Protein AF-0000000080328340 (afdb_homodimer)

Secondary structure (DSSP, 8-state):
--EEESSS-HHHHHHHHH-S-EEEEE--SSTTPPPEEEEE-STT-EEE-SSSEEEEEE---S--HHHHHHHHT-EEEEEEE-SSSS--EEEEEEEEEEEETTSTTHHHHHTT-TT---GGGT--EEEEEEEEEEEEE--TTSPEEEEEE--SHHHHHHTT--HHHHHHHHHTSTTTSB-TTS-B-S-SSPPP---/-PEEESSS-HHHHHHHHH-S-EEEEE--SSTTPPPEEEEE-STT-EEE-SSSEEEEEE---S--HHHHHHHHT-EEEEEEE-SSSS--EEEEEEEEEEEETTSTTHHHHHTT-TT---GGGT--EEEEEEEEEEEEE--TTSPEEEEEE--SHHHHHHTT--HHHHHHHHHTSTTTSB-TTS-B-S-SSPPP---

Structure (mmCIF, N/CA/C/O backbone):
data_AF-0000000080328340-model_v1
#
loop_
_entity.id
_entity.type
_entity.pdbx_description
1 polymer "Pyridoxamine 5'-phosphate oxidase"
#
loop_
_atom_site.group_PDB
_atom_site.id
_atom_site.type_symbol
_atom_site.label_atom_id
_atom_site.label_alt_id
_atom_site.label_comp_id
_atom_site.label_asym_id
_atom_site.label_entity_id
_atom_site.label_seq_id
_atom_site.pdbx_PDB_ins_code
_atom_site.Cartn_x
_atom_site.Cartn_y
_atom_site.Cartn_z
_atom_site.occupancy
_atom_site.B_iso_or_equiv
_atom_site.auth_seq_id
_atom_site.auth_comp_id
_atom_site.auth_asym_id
_atom_site.auth_atom_id
_atom_site.pdbx_PDB_model_num
ATOM 1 N N . MET A 1 1 ? 15.82 10.711 8.797 1 57.91 1 MET A N 1
ATOM 2 C CA . MET A 1 1 ? 15.711 11.203 7.43 1 57.91 1 MET A CA 1
ATOM 3 C C . MET A 1 1 ? 15.875 10.07 6.426 1 57.91 1 MET A C 1
ATOM 5 O O . MET A 1 1 ? 16.391 9.008 6.762 1 57.91 1 MET A O 1
ATOM 9 N N . GLY A 1 2 ? 14.953 9.914 5.43 1 75.81 2 GLY A N 1
ATOM 10 C CA . GLY A 1 2 ? 15 8.906 4.383 1 75.81 2 GLY A CA 1
ATOM 11 C C . GLY A 1 2 ? 16.375 8.766 3.746 1 75.81 2 GLY A C 1
ATOM 12 O O . GLY A 1 2 ? 17.141 9.734 3.691 1 75.81 2 GLY A O 1
ATOM 13 N N . LYS A 1 3 ? 16.938 7.625 3.719 1 89.38 3 LYS A N 1
ATOM 14 C CA . LYS A 1 3 ? 18.188 7.262 3.049 1 89.38 3 LYS A CA 1
ATOM 15 C C . LYS A 1 3 ? 17.922 6.523 1.742 1 89.38 3 LYS A C 1
ATOM 17 O O . LYS A 1 3 ? 16.906 5.82 1.621 1 89.38 3 LYS A O 1
ATOM 22 N N . THR A 1 4 ? 18.859 6.867 0.779 1 95.06 4 THR A N 1
ATOM 23 C CA . THR A 1 4 ? 18.875 6.109 -0.467 1 95.06 4 THR A CA 1
ATOM 24 C C . THR A 1 4 ? 19.984 5.066 -0.452 1 95.06 4 THR A C 1
ATOM 26 O O . THR A 1 4 ? 21.094 5.34 0.011 1 95.06 4 THR A O 1
ATOM 29 N N . TYR A 1 5 ? 19.688 3.914 -1.015 1 96.69 5 TYR A N 1
ATOM 30 C CA . TYR A 1 5 ? 20.641 2.809 -1.014 1 96.69 5 TYR A CA 1
ATOM 31 C C . TYR A 1 5 ? 21.016 2.41 -2.436 1 96.69 5 TYR A C 1
ATOM 33 O O . TYR A 1 5 ? 20.172 2.4 -3.328 1 96.69 5 TYR A O 1
ATOM 41 N N . GLU A 1 6 ? 22.219 1.951 -2.586 1 95.06 6 GLU A N 1
ATOM 42 C CA . GLU A 1 6 ? 22.703 1.522 -3.898 1 95.06 6 GLU A CA 1
ATOM 43 C C . GLU A 1 6 ? 22.328 0.068 -4.172 1 95.06 6 GLU A C 1
ATOM 45 O O . GLU A 1 6 ? 22.219 -0.344 -5.328 1 95.06 6 GLU A O 1
ATOM 50 N N . ARG A 1 7 ? 22.281 -0.636 -3.098 1 97.25 7 ARG A N 1
ATOM 51 C CA . ARG A 1 7 ? 22.031 -2.072 -3.182 1 97.25 7 ARG A CA 1
ATOM 52 C C . ARG A 1 7 ? 21.172 -2.551 -2.023 1 97.25 7 ARG A C 1
ATOM 54 O O . ARG A 1 7 ? 21.109 -1.907 -0.973 1 97.25 7 ARG A O 1
ATOM 61 N N . ILE A 1 8 ? 20.516 -3.646 -2.348 1 98.12 8 ILE A N 1
ATOM 62 C CA . ILE A 1 8 ? 19.75 -4.328 -1.312 1 98.12 8 ILE A CA 1
ATOM 63 C C . ILE A 1 8 ? 20.641 -5.348 -0.599 1 98.12 8 ILE A C 1
ATOM 65 O O . ILE A 1 8 ? 20.625 -6.535 -0.93 1 98.12 8 ILE A O 1
ATOM 69 N N . THR A 1 9 ? 21.375 -4.934 0.394 1 97.12 9 THR A N 1
ATOM 70 C CA . THR A 1 9 ? 22.328 -5.77 1.119 1 97.12 9 THR A CA 1
ATOM 71 C C . THR A 1 9 ? 22.312 -5.441 2.609 1 97.12 9 THR A C 1
ATOM 73 O O . THR A 1 9 ? 21.609 -4.523 3.039 1 97.12 9 THR A O 1
ATOM 76 N N . GLY A 1 10 ? 22.953 -6.328 3.383 1 96.81 10 GLY A N 1
ATOM 77 C CA . GLY A 1 10 ? 23.156 -6.051 4.797 1 96.81 10 GLY A CA 1
ATOM 78 C C . GLY A 1 10 ? 21.859 -5.918 5.574 1 96.81 10 GLY A C 1
ATOM 79 O O . GLY A 1 10 ? 20.984 -6.77 5.465 1 96.81 10 GLY A O 1
ATOM 80 N N . ARG A 1 11 ? 21.812 -4.906 6.371 1 95.81 11 ARG A N 1
ATOM 81 C CA . ARG A 1 11 ? 20.688 -4.684 7.273 1 95.81 11 ARG A CA 1
ATOM 82 C C . ARG A 1 11 ? 19.406 -4.426 6.488 1 95.81 11 ARG A C 1
ATOM 84 O O . ARG A 1 11 ? 18.312 -4.809 6.93 1 95.81 11 ARG A O 1
ATOM 91 N N . LEU A 1 12 ? 19.594 -3.75 5.359 1 97.5 12 LEU A N 1
ATOM 92 C CA . LEU A 1 12 ? 18.438 -3.48 4.512 1 97.5 12 LEU A CA 1
ATOM 93 C C . LEU A 1 12 ? 17.797 -4.781 4.035 1 97.5 12 LEU A C 1
ATOM 95 O O . LEU A 1 12 ? 16.578 -4.949 4.129 1 97.5 12 LEU A O 1
ATOM 99 N N . ARG A 1 13 ? 18.578 -5.652 3.531 1 97.81 13 ARG A N 1
ATOM 100 C CA . ARG A 1 13 ? 18.094 -6.953 3.08 1 97.81 13 ARG A CA 1
ATOM 101 C C . ARG A 1 13 ? 17.453 -7.73 4.23 1 97.81 13 ARG A C 1
ATOM 103 O O . ARG A 1 13 ? 16.375 -8.297 4.074 1 97.81 13 ARG A O 1
ATOM 110 N N . THR A 1 14 ? 18.125 -7.766 5.367 1 97.25 14 THR A N 1
ATOM 111 C CA . THR A 1 14 ? 17.609 -8.461 6.543 1 97.25 14 THR A CA 1
ATOM 112 C C . THR A 1 14 ? 16.234 -7.918 6.938 1 97.25 14 THR A C 1
ATOM 114 O O . THR A 1 14 ? 15.32 -8.688 7.23 1 97.25 14 THR A O 1
ATOM 117 N N . PHE A 1 15 ? 16.109 -6.633 6.934 1 97.5 15 PHE A N 1
ATOM 118 C CA . PHE A 1 15 ? 14.844 -5.996 7.293 1 97.5 15 PHE A CA 1
ATOM 119 C C . PHE A 1 15 ? 13.727 -6.445 6.359 1 97.5 15 PHE A C 1
ATOM 121 O O . PHE A 1 15 ? 12.656 -6.867 6.816 1 97.5 15 PHE A O 1
ATOM 128 N N . ILE A 1 16 ? 13.906 -6.336 5.027 1 97.62 16 ILE A N 1
ATOM 129 C CA . ILE A 1 16 ? 12.875 -6.648 4.043 1 97.62 16 ILE A CA 1
ATOM 130 C C . ILE A 1 16 ? 12.484 -8.125 4.152 1 97.62 16 ILE A C 1
ATOM 132 O O . ILE A 1 16 ? 11.297 -8.461 4.129 1 97.62 16 ILE A O 1
ATOM 136 N N . GLU A 1 17 ? 13.445 -9 4.379 1 96.38 17 GLU A N 1
ATOM 137 C CA . GLU A 1 17 ? 13.203 -10.438 4.406 1 96.38 17 GLU A CA 1
ATOM 138 C C . GLU A 1 17 ? 12.469 -10.852 5.68 1 96.38 17 GLU A C 1
ATOM 140 O O . GLU A 1 17 ? 11.797 -11.883 5.711 1 96.38 17 GLU A O 1
ATOM 145 N N . GLU A 1 18 ? 12.516 -10.062 6.668 1 95.44 18 GLU A N 1
ATOM 146 C CA . GLU A 1 18 ? 11.93 -10.398 7.961 1 95.44 18 GLU A CA 1
ATOM 147 C C . GLU A 1 18 ? 10.461 -9.984 8.023 1 95.44 18 GLU A C 1
ATOM 149 O O . GLU A 1 18 ? 9.734 -10.406 8.93 1 95.44 18 GLU A O 1
ATOM 154 N N . GLN A 1 19 ? 10.047 -9.141 7.148 1 96.75 19 GLN A N 1
ATOM 155 C CA . GLN A 1 19 ? 8.672 -8.672 7.211 1 96.75 19 GLN A CA 1
ATOM 156 C C . GLN A 1 19 ? 7.695 -9.75 6.738 1 96.75 19 GLN A C 1
ATOM 158 O O . GLN A 1 19 ? 7.949 -10.422 5.742 1 96.75 19 GLN A O 1
ATOM 163 N N . PRO A 1 20 ? 6.586 -9.945 7.453 1 94.31 20 PRO A N 1
ATOM 164 C CA . PRO A 1 20 ? 5.648 -11.008 7.094 1 94.31 20 PRO A CA 1
ATOM 165 C C . PRO A 1 20 ? 4.809 -10.664 5.863 1 94.31 20 PRO A C 1
ATOM 167 O O . PRO A 1 20 ? 4.148 -11.539 5.301 1 94.31 20 PRO A O 1
ATOM 170 N N . LEU A 1 21 ? 4.723 -9.43 5.551 1 97 21 LEU A N 1
ATOM 171 C CA . LEU A 1 21 ? 3.988 -8.992 4.371 1 97 21 LEU A CA 1
ATOM 172 C C . LEU A 1 21 ? 4.598 -7.719 3.793 1 97 21 LEU A C 1
ATOM 174 O O . LEU A 1 21 ? 5.383 -7.039 4.465 1 97 21 LEU A O 1
ATOM 178 N N . PHE A 1 22 ? 4.32 -7.418 2.604 1 98.69 22 PHE A N 1
ATOM 179 C CA . PHE A 1 22 ? 4.68 -6.176 1.931 1 98.69 22 PHE A CA 1
ATOM 180 C C . PHE A 1 22 ? 3.561 -5.715 1.007 1 98.69 22 PHE A C 1
ATOM 182 O O . PHE A 1 22 ? 2.498 -6.34 0.952 1 98.69 22 PHE A O 1
ATOM 189 N N . PHE A 1 23 ? 3.721 -4.562 0.402 1 98.88 23 PHE A N 1
ATOM 190 C CA . PHE A 1 23 ? 2.682 -3.945 -0.411 1 98.88 23 PHE A CA 1
ATOM 191 C C . PHE A 1 23 ? 3.223 -3.559 -1.782 1 98.88 23 PHE A C 1
ATOM 193 O O . PHE A 1 23 ? 4.402 -3.223 -1.918 1 98.88 23 PHE A O 1
ATOM 200 N N . THR A 1 24 ? 2.367 -3.619 -2.76 1 98.88 24 THR A N 1
ATOM 201 C CA . THR A 1 24 ? 2.734 -3.332 -4.145 1 98.88 24 THR A CA 1
ATOM 202 C C . THR A 1 24 ? 1.804 -2.279 -4.742 1 98.88 24 THR A C 1
ATOM 204 O O . THR A 1 24 ? 0.586 -2.346 -4.559 1 98.88 24 THR A O 1
ATOM 207 N N . ALA A 1 25 ? 2.365 -1.328 -5.441 1 98.94 25 ALA A N 1
ATOM 208 C CA . ALA A 1 25 ? 1.568 -0.365 -6.195 1 98.94 25 ALA A CA 1
ATOM 209 C C . ALA A 1 25 ? 2.027 -0.291 -7.648 1 98.94 25 ALA A C 1
ATOM 211 O O . ALA A 1 25 ? 3.229 -0.325 -7.93 1 98.94 25 ALA A O 1
ATOM 212 N N . THR A 1 26 ? 1.122 -0.243 -8.562 1 98.94 26 THR A N 1
ATOM 213 C CA . THR A 1 26 ? 1.329 -0.073 -9.992 1 98.94 26 THR A CA 1
ATOM 214 C C . THR A 1 26 ? 0.306 0.898 -10.578 1 98.94 26 THR A C 1
ATOM 216 O O . THR A 1 26 ? -0.667 1.258 -9.906 1 98.94 26 THR A O 1
ATOM 219 N N . ALA A 1 27 ? 0.564 1.361 -11.773 1 98.94 27 ALA A N 1
ATOM 220 C CA . ALA A 1 27 ? -0.357 2.301 -12.406 1 98.94 27 ALA A CA 1
ATOM 221 C C . ALA A 1 27 ? -0.295 2.193 -13.93 1 98.94 27 ALA A C 1
ATOM 223 O O . ALA A 1 27 ? 0.786 2.033 -14.5 1 98.94 27 ALA A O 1
ATOM 224 N N . PRO A 1 28 ? -1.449 2.26 -14.57 1 98.81 28 PRO A N 1
ATOM 225 C CA . PRO A 1 28 ? -1.427 2.359 -16.031 1 98.81 28 PRO A CA 1
ATOM 226 C C . PRO A 1 28 ? -0.969 3.732 -16.516 1 98.81 28 PRO A C 1
ATOM 228 O O . PRO A 1 28 ? -0.895 4.68 -15.734 1 98.81 28 PRO A O 1
ATOM 231 N N . LEU A 1 29 ? -0.678 3.844 -17.797 1 98.38 29 LEU A N 1
ATOM 232 C CA . LEU A 1 29 ? -0.203 5.086 -18.406 1 98.38 29 LEU A CA 1
ATOM 233 C C . LEU A 1 29 ? -1.343 6.086 -18.547 1 98.38 29 LEU A C 1
ATOM 235 O O . LEU A 1 29 ? -1.121 7.297 -18.5 1 98.38 29 LEU A O 1
ATOM 239 N N . SER A 1 30 ? -2.551 5.598 -18.734 1 97.94 30 SER A N 1
ATOM 240 C CA . SER A 1 30 ? -3.691 6.473 -18.984 1 97.94 30 SER A CA 1
ATOM 241 C C . SER A 1 30 ? -3.92 7.43 -17.812 1 97.94 30 SER A C 1
ATOM 243 O O . SER A 1 30 ? -3.916 7.016 -16.656 1 97.94 30 SER A O 1
ATOM 245 N N . GLY A 1 31 ? -4.137 8.688 -18.094 1 97.25 31 GLY A N 1
ATOM 246 C CA . GLY A 1 31 ? -4.379 9.703 -17.078 1 97.25 31 GLY A CA 1
ATOM 247 C C . GLY A 1 31 ? -5.676 9.492 -16.328 1 97.25 31 GLY A C 1
ATOM 248 O O . GLY A 1 31 ? -5.891 10.094 -15.273 1 97.25 31 GLY A O 1
ATOM 249 N N . ASP A 1 32 ? -6.508 8.625 -16.828 1 97.12 32 ASP A N 1
ATOM 250 C CA . ASP A 1 32 ? -7.758 8.297 -16.141 1 97.12 32 ASP A CA 1
ATOM 251 C C . ASP A 1 32 ? -7.707 6.883 -15.57 1 97.12 32 ASP A C 1
ATOM 253 O O . ASP A 1 32 ? -8.719 6.367 -15.086 1 97.12 32 ASP A O 1
ATOM 257 N N . GLY A 1 33 ? -6.57 6.273 -15.719 1 98.25 33 GLY A N 1
ATOM 258 C CA . GLY A 1 33 ? -6.426 4.895 -15.289 1 98.25 33 GLY A CA 1
ATOM 259 C C . GLY A 1 33 ? -6.438 4.734 -13.773 1 98.25 33 GLY A C 1
ATOM 260 O O . GLY A 1 33 ? -6.094 5.668 -13.047 1 98.25 33 GLY A O 1
ATOM 261 N N . THR A 1 34 ? -6.699 3.604 -13.297 1 98.62 34 THR A N 1
ATOM 262 C CA . THR A 1 34 ? -6.84 3.287 -11.875 1 98.62 34 THR A CA 1
ATOM 263 C C . THR A 1 34 ? -5.508 2.832 -11.289 1 98.62 34 THR A C 1
ATOM 265 O O . THR A 1 34 ? -4.945 1.822 -11.719 1 98.62 34 THR A O 1
ATOM 268 N N . VAL A 1 35 ? -5.027 3.582 -10.305 1 98.88 35 VAL A N 1
ATOM 269 C CA . VAL A 1 35 ? -3.811 3.174 -9.609 1 98.88 35 VAL A CA 1
ATOM 270 C C . VAL A 1 35 ? -4.082 1.919 -8.781 1 98.88 35 VAL A C 1
ATOM 272 O O . VAL A 1 35 ? -5.121 1.814 -8.125 1 98.88 35 VAL A O 1
ATOM 275 N N . ASN A 1 36 ? -3.189 0.97 -8.844 1 98.81 36 ASN A N 1
ATOM 276 C CA . ASN A 1 36 ? -3.361 -0.292 -8.133 1 98.81 36 ASN A CA 1
ATOM 277 C C . ASN A 1 36 ? -2.555 -0.319 -6.836 1 98.81 36 ASN A C 1
ATOM 279 O O . ASN A 1 36 ? -1.434 0.19 -6.789 1 98.81 36 ASN A O 1
ATOM 283 N N . LEU A 1 37 ? -3.07 -0.941 -5.805 1 98.81 37 LEU A N 1
ATOM 284 C CA . LEU A 1 37 ? -2.455 -1.149 -4.496 1 98.81 37 LEU A CA 1
ATOM 285 C C . LEU A 1 37 ? -2.889 -2.482 -3.898 1 98.81 37 LEU A C 1
ATOM 287 O O . LEU A 1 37 ? -4.086 -2.777 -3.83 1 98.81 37 LEU A O 1
ATOM 291 N N . SER A 1 38 ? -1.922 -3.283 -3.477 1 98.25 38 SER A N 1
ATOM 292 C CA . SER A 1 38 ? -2.291 -4.598 -2.959 1 98.25 38 SER A CA 1
ATOM 293 C C . SER A 1 38 ? -1.305 -5.07 -1.899 1 98.25 38 SER A C 1
ATOM 295 O O . SER A 1 38 ? -0.102 -4.824 -2.006 1 98.25 38 SER A O 1
ATOM 297 N N . PRO A 1 39 ? -1.778 -5.762 -0.875 1 98.19 39 PRO A N 1
ATOM 298 C CA . PRO A 1 39 ? -0.895 -6.438 0.076 1 98.19 39 PRO A CA 1
ATOM 299 C C . PRO A 1 39 ? -0.458 -7.82 -0.405 1 98.19 39 PRO A C 1
ATOM 301 O O . PRO A 1 39 ? -1.221 -8.508 -1.086 1 98.19 39 PRO A O 1
ATOM 304 N N . LYS A 1 40 ? 0.746 -8.148 -0.149 1 97.62 40 LYS A N 1
ATOM 305 C CA . LYS A 1 40 ? 1.303 -9.461 -0.45 1 97.62 40 LYS A CA 1
ATOM 306 C C . LYS A 1 40 ? 1.745 -10.172 0.823 1 97.62 40 LYS A C 1
ATOM 308 O O . LYS A 1 40 ? 2.678 -9.734 1.497 1 97.62 40 LYS A O 1
ATOM 313 N N . GLY A 1 41 ? 1.069 -11.234 1.071 1 95.75 41 GLY A N 1
ATOM 314 C CA . GLY A 1 41 ? 1.397 -12.023 2.252 1 95.75 41 GLY A CA 1
ATOM 315 C C . GLY A 1 41 ? 1.83 -13.438 1.925 1 95.75 41 GLY A C 1
ATOM 316 O O . GLY A 1 41 ? 2.34 -13.703 0.833 1 95.75 41 GLY A O 1
ATOM 317 N N . LEU A 1 42 ? 1.744 -14.375 2.963 1 95.69 42 LEU A N 1
ATOM 318 C CA . LEU A 1 42 ? 2.232 -15.75 2.93 1 95.69 42 LEU A CA 1
ATOM 319 C C . LEU A 1 42 ? 3.752 -15.789 3.057 1 95.69 42 LEU A C 1
ATOM 321 O O . LEU A 1 42 ? 4.469 -15.523 2.088 1 95.69 42 LEU A O 1
ATOM 325 N N . LYS A 1 43 ? 4.176 -16.172 4.25 1 92.81 43 LYS A N 1
ATOM 326 C CA . LYS A 1 43 ? 5.605 -16.219 4.555 1 92.81 43 LYS A CA 1
ATOM 327 C C . LYS A 1 43 ? 6.359 -17.078 3.543 1 92.81 43 LYS A C 1
ATOM 329 O O . LYS A 1 43 ? 5.906 -18.172 3.193 1 92.81 43 LYS A O 1
ATOM 334 N N . GLY A 1 44 ? 7.488 -16.547 3.014 1 95.75 44 GLY A N 1
ATOM 335 C CA . GLY A 1 44 ? 8.297 -17.281 2.066 1 95.75 44 GLY A CA 1
ATOM 336 C C . GLY A 1 44 ? 7.988 -16.953 0.62 1 95.75 44 GLY A C 1
ATOM 337 O O . GLY A 1 44 ? 8.633 -17.469 -0.295 1 95.75 44 GLY A O 1
ATOM 338 N N . SER A 1 45 ? 7.059 -16.078 0.368 1 97.38 45 SER A N 1
ATOM 339 C CA . SER A 1 45 ? 6.617 -15.797 -0.994 1 97.38 45 SER A CA 1
ATOM 340 C C . SER A 1 45 ? 7.418 -14.656 -1.607 1 97.38 45 SER A C 1
ATOM 342 O O . SER A 1 45 ? 7.078 -14.156 -2.68 1 97.38 45 SER A O 1
ATOM 344 N N . PHE A 1 46 ? 8.406 -14.164 -0.931 1 98.38 46 PHE A N 1
ATOM 345 C CA . PHE A 1 46 ? 9.281 -13.078 -1.368 1 98.38 46 PHE A CA 1
ATOM 346 C C . PHE A 1 46 ? 10.742 -13.516 -1.341 1 98.38 46 PHE A C 1
ATOM 348 O O . PHE A 1 46 ? 11.156 -14.258 -0.447 1 98.38 46 PHE A O 1
ATOM 355 N N . ALA A 1 47 ? 11.562 -13.031 -2.348 1 98.31 47 ALA A N 1
ATOM 356 C CA . ALA A 1 47 ? 12.984 -13.375 -2.395 1 98.31 47 ALA A CA 1
ATOM 357 C C . ALA A 1 47 ? 13.812 -12.203 -2.924 1 98.31 47 ALA A C 1
ATOM 359 O O . ALA A 1 47 ? 13.398 -11.516 -3.859 1 98.31 47 ALA A O 1
ATOM 360 N N . VAL A 1 48 ? 14.93 -11.969 -2.33 1 98.56 48 VAL A N 1
ATOM 361 C CA . VAL A 1 48 ? 15.961 -11.133 -2.924 1 98.56 48 VAL A CA 1
ATOM 362 C C . VAL A 1 48 ? 16.859 -11.977 -3.832 1 98.56 48 VAL A C 1
ATOM 364 O O . VAL A 1 48 ? 17.547 -12.875 -3.365 1 98.56 48 VAL A O 1
ATOM 367 N N . LEU A 1 49 ? 16.812 -11.711 -5.176 1 98.62 49 LEU A N 1
ATOM 368 C CA . LEU A 1 49 ? 17.5 -12.547 -6.148 1 98.62 49 LEU A CA 1
ATOM 369 C C . LEU A 1 49 ? 18.969 -12.141 -6.258 1 98.62 49 LEU A C 1
ATOM 371 O O . LEU A 1 49 ? 19.844 -12.992 -6.449 1 98.62 49 LEU A O 1
ATOM 375 N N . ASP A 1 50 ? 19.234 -10.867 -6.211 1 98.31 50 ASP A N 1
ATOM 376 C CA . ASP A 1 50 ? 20.578 -10.281 -6.195 1 98.31 50 ASP A CA 1
ATOM 377 C C . ASP A 1 50 ? 20.547 -8.859 -5.652 1 98.31 50 ASP A C 1
ATOM 379 O O . ASP A 1 50 ? 19.547 -8.438 -5.051 1 98.31 50 ASP A O 1
ATOM 383 N N . ASP A 1 51 ? 21.578 -8.062 -5.855 1 98.12 51 ASP A N 1
ATOM 384 C CA . ASP A 1 51 ? 21.734 -6.777 -5.176 1 98.12 51 ASP A CA 1
ATOM 385 C C . ASP A 1 51 ? 20.672 -5.781 -5.613 1 98.12 51 ASP A C 1
ATOM 387 O O . ASP A 1 51 ? 20.438 -4.781 -4.934 1 98.12 51 ASP A O 1
ATOM 391 N N . LEU A 1 52 ? 20.031 -6.012 -6.777 1 98.44 52 LEU A N 1
ATOM 392 C CA . LEU A 1 52 ? 19.094 -5.008 -7.266 1 98.44 52 LEU A CA 1
ATOM 393 C C . LEU A 1 52 ? 17.812 -5.668 -7.797 1 98.44 52 LEU A C 1
ATOM 395 O O . LEU A 1 52 ? 16.969 -5 -8.398 1 98.44 52 LEU A O 1
ATOM 399 N N . THR A 1 53 ? 17.734 -6.953 -7.652 1 98.88 53 THR A N 1
ATOM 400 C CA . THR A 1 53 ? 16.578 -7.66 -8.188 1 98.88 53 THR A CA 1
ATOM 401 C C . THR A 1 53 ? 15.859 -8.438 -7.09 1 98.88 53 THR A C 1
ATOM 403 O O . THR A 1 53 ? 16.5 -9.148 -6.312 1 98.88 53 THR A O 1
ATOM 406 N N . VAL A 1 54 ? 14.625 -8.266 -7 1 98.88 54 VAL A N 1
ATOM 407 C CA . VAL A 1 54 ? 13.789 -9.023 -6.078 1 98.88 54 VAL A CA 1
ATOM 408 C C . VAL A 1 54 ? 12.664 -9.711 -6.844 1 98.88 54 VAL A C 1
ATOM 410 O O . VAL A 1 54 ? 12.43 -9.414 -8.016 1 98.88 54 VAL A O 1
ATOM 413 N N . ALA A 1 55 ? 11.984 -10.648 -6.211 1 98.94 55 ALA A N 1
ATOM 414 C CA . ALA A 1 55 ? 10.867 -11.359 -6.82 1 98.94 55 ALA A CA 1
ATOM 415 C C . ALA A 1 55 ? 9.852 -11.789 -5.766 1 98.94 55 ALA A C 1
ATOM 417 O O . ALA A 1 55 ? 10.188 -11.93 -4.59 1 98.94 55 ALA A O 1
ATOM 418 N N . TYR A 1 56 ? 8.641 -11.953 -6.168 1 98.88 56 TYR A N 1
ATOM 419 C CA . TYR A 1 56 ? 7.629 -12.539 -5.293 1 98.88 56 TYR A CA 1
ATOM 420 C C . TYR A 1 56 ? 6.656 -13.398 -6.09 1 98.88 56 TYR A C 1
ATOM 422 O O . TYR A 1 56 ? 6.527 -13.242 -7.305 1 98.88 56 TYR A O 1
ATOM 430 N N . LEU A 1 57 ? 6.051 -14.328 -5.418 1 98.44 57 LEU A N 1
ATOM 431 C CA . LEU A 1 57 ? 5.078 -15.242 -6.016 1 98.44 57 LEU A CA 1
ATOM 432 C C . LEU A 1 57 ? 3.707 -14.586 -6.117 1 98.44 57 LEU A C 1
ATOM 434 O O . LEU A 1 57 ? 3.182 -14.078 -5.125 1 98.44 57 LEU A O 1
ATOM 438 N N . ASP A 1 58 ? 3.186 -14.516 -7.332 1 97.88 58 ASP A N 1
ATOM 439 C CA . ASP A 1 58 ? 1.837 -14.008 -7.578 1 97.88 58 ASP A CA 1
ATOM 440 C C . ASP A 1 58 ? 0.814 -15.141 -7.547 1 97.88 58 ASP A C 1
ATOM 442 O O . ASP A 1 58 ? 0.667 -15.883 -8.523 1 97.88 58 ASP A O 1
ATOM 446 N N . PHE A 1 59 ? 0.042 -15.219 -6.465 1 96.88 59 PHE A N 1
ATOM 447 C CA . PHE A 1 59 ? -0.902 -16.297 -6.23 1 96.88 59 PHE A CA 1
ATOM 448 C C . PHE A 1 59 ? -2.291 -15.93 -6.738 1 96.88 59 PHE A C 1
ATOM 450 O O . PHE A 1 59 ? -2.521 -14.789 -7.156 1 96.88 59 PHE A O 1
ATOM 457 N N . ALA A 1 60 ? -3.129 -16.938 -6.703 1 95.69 60 ALA A N 1
ATOM 458 C CA . ALA A 1 60 ? -4.504 -16.75 -7.16 1 95.69 60 ALA A CA 1
ATOM 459 C C . ALA A 1 60 ? -5.211 -15.664 -6.363 1 95.69 60 ALA A C 1
ATOM 461 O O . ALA A 1 60 ? -5.043 -15.57 -5.145 1 95.69 60 ALA A O 1
ATOM 462 N N . GLY A 1 61 ? -5.91 -14.82 -7.027 1 92.81 61 GLY A N 1
ATOM 463 C CA . GLY A 1 61 ? -6.715 -13.75 -6.465 1 92.81 61 GLY A CA 1
ATOM 464 C C . GLY A 1 61 ? -7.859 -13.328 -7.367 1 92.81 61 GLY A C 1
ATOM 465 O O . GLY A 1 61 ? -8.18 -14.008 -8.344 1 92.81 61 GLY A O 1
ATOM 466 N N . SER A 1 62 ? -8.422 -12.219 -6.992 1 92.94 62 SER A N 1
ATOM 467 C CA . SER A 1 62 ? -9.656 -11.812 -7.656 1 92.94 62 SER A CA 1
ATOM 468 C C . SER A 1 62 ? -9.375 -10.812 -8.773 1 92.94 62 SER A C 1
ATOM 470 O O . SER A 1 62 ? -10.266 -10.508 -9.57 1 92.94 62 SER A O 1
ATOM 472 N N . ASN A 1 63 ? -8.203 -10.289 -8.859 1 94.88 63 ASN A N 1
ATOM 473 C CA . ASN A 1 63 ? -7.805 -9.328 -9.883 1 94.88 63 ASN A CA 1
ATOM 474 C C . ASN A 1 63 ? -6.367 -9.555 -10.336 1 94.88 63 ASN A C 1
ATOM 476 O O . ASN A 1 63 ? -5.633 -10.32 -9.719 1 94.88 63 ASN A O 1
ATOM 480 N N . ALA A 1 64 ? -6.043 -8.914 -11.461 1 97.19 64 ALA A N 1
ATOM 481 C CA . ALA A 1 64 ? -4.672 -9.016 -11.961 1 97.19 64 ALA A CA 1
ATOM 482 C C . ALA A 1 64 ? -4.152 -7.66 -12.43 1 97.19 64 ALA A C 1
ATOM 484 O O . ALA A 1 64 ? -3.461 -7.57 -13.445 1 97.19 64 ALA A O 1
ATOM 485 N N . GLU A 1 65 ? -4.465 -6.625 -11.734 1 98.44 65 GLU A N 1
ATOM 486 C CA . GLU A 1 65 ? -4.082 -5.266 -12.109 1 98.44 65 GLU A CA 1
ATOM 487 C C . GLU A 1 65 ? -2.566 -5.129 -12.211 1 98.44 65 GLU A C 1
ATOM 489 O O . GLU A 1 65 ? -2.059 -4.508 -13.148 1 98.44 65 GLU A O 1
ATOM 494 N N . THR A 1 66 ? -1.812 -5.711 -11.195 1 98.75 66 THR A N 1
ATOM 495 C CA . THR A 1 66 ? -0.356 -5.621 -11.219 1 98.75 66 THR A CA 1
ATOM 496 C C . THR A 1 66 ? 0.195 -6.191 -12.523 1 98.75 66 THR A C 1
ATOM 498 O O . THR A 1 66 ? 0.987 -5.539 -13.211 1 98.75 66 THR A O 1
ATOM 501 N N . VAL A 1 67 ? -0.265 -7.359 -12.859 1 98.75 67 VAL A N 1
ATOM 502 C CA . VAL A 1 67 ? 0.198 -8.008 -14.078 1 98.75 67 VAL A CA 1
ATOM 503 C C . VAL A 1 67 ? -0.106 -7.121 -15.281 1 98.75 67 VAL A C 1
ATOM 505 O O . VAL A 1 67 ? 0.76 -6.902 -16.141 1 98.75 67 VAL A O 1
ATOM 508 N N . ALA A 1 68 ? -1.316 -6.586 -15.352 1 98.88 68 ALA A N 1
ATOM 509 C CA . ALA A 1 68 ? -1.735 -5.762 -16.484 1 98.88 68 ALA A CA 1
ATOM 510 C C . ALA A 1 68 ? -0.858 -4.52 -16.609 1 98.88 68 ALA A C 1
ATOM 512 O O . ALA A 1 68 ? -0.412 -4.18 -17.719 1 98.88 68 ALA A O 1
ATOM 513 N N . HIS A 1 69 ? -0.659 -3.836 -15.539 1 98.94 69 HIS A N 1
ATOM 514 C CA . HIS A 1 69 ? 0.141 -2.617 -15.562 1 98.94 69 HIS A CA 1
ATOM 515 C C . HIS A 1 69 ? 1.59 -2.916 -15.93 1 98.94 69 HIS A C 1
ATOM 517 O O . HIS A 1 69 ? 2.207 -2.166 -16.688 1 98.94 69 HIS A O 1
ATOM 523 N N . LEU A 1 70 ? 2.143 -3.992 -15.352 1 98.88 70 LEU A N 1
ATOM 524 C CA . LEU A 1 70 ? 3.529 -4.344 -15.633 1 98.88 70 LEU A CA 1
ATOM 525 C C . LEU A 1 70 ? 3.711 -4.699 -17.109 1 98.88 70 LEU A C 1
ATOM 527 O O . LEU A 1 70 ? 4.734 -4.363 -17.703 1 98.88 70 LEU A O 1
ATOM 531 N N . ARG A 1 71 ? 2.764 -5.34 -17.672 1 98.75 71 ARG A N 1
ATOM 532 C CA . ARG A 1 71 ? 2.82 -5.672 -19.094 1 98.75 71 ARG A CA 1
ATOM 533 C C . ARG A 1 71 ? 2.773 -4.41 -19.953 1 98.75 71 ARG A C 1
ATOM 535 O O . ARG A 1 71 ? 3.352 -4.371 -21.047 1 98.75 71 ARG A O 1
ATOM 542 N N . GLU A 1 72 ? 2.113 -3.412 -19.438 1 98.81 72 GLU A N 1
ATOM 543 C CA . GLU A 1 72 ? 1.975 -2.18 -20.219 1 98.81 72 GLU A CA 1
ATOM 544 C C . GLU A 1 72 ? 3.221 -1.308 -20.094 1 98.81 72 GLU A C 1
ATOM 546 O O . GLU A 1 72 ? 3.715 -0.775 -21.094 1 98.81 72 GLU A O 1
ATOM 551 N N . ASN A 1 73 ? 3.781 -1.1 -18.875 1 98.81 73 ASN A N 1
ATOM 552 C CA . ASN A 1 73 ? 4.801 -0.064 -18.75 1 98.81 73 ASN A CA 1
ATOM 553 C C . ASN A 1 73 ? 5.875 -0.447 -17.734 1 98.81 73 ASN A C 1
ATOM 555 O O . ASN A 1 73 ? 6.887 0.244 -17.609 1 98.81 73 ASN A O 1
ATOM 559 N N . GLY A 1 74 ? 5.668 -1.483 -16.891 1 98.88 74 GLY A N 1
ATOM 560 C CA . GLY A 1 74 ? 6.676 -2.072 -16.016 1 98.88 74 GLY A CA 1
ATOM 561 C C . GLY A 1 74 ? 6.84 -1.335 -14.711 1 98.88 74 GLY A C 1
ATOM 562 O O . GLY A 1 74 ? 7.559 -1.794 -13.82 1 98.88 74 GLY A O 1
ATOM 563 N N . ARG A 1 75 ? 6.215 -0.142 -14.484 1 98.94 75 ARG A N 1
ATOM 564 C CA . ARG A 1 75 ? 6.414 0.639 -13.266 1 98.94 75 ARG A CA 1
ATOM 565 C C . ARG A 1 75 ? 5.82 -0.073 -12.055 1 98.94 75 ARG A C 1
ATOM 567 O O . ARG A 1 75 ? 4.672 -0.523 -12.094 1 98.94 75 ARG A O 1
ATOM 574 N N . ILE A 1 76 ? 6.586 -0.165 -11.016 1 98.94 76 ILE A N 1
ATOM 575 C CA . ILE A 1 76 ? 6.125 -0.839 -9.805 1 98.94 76 ILE A CA 1
ATOM 576 C C . ILE A 1 76 ? 6.855 -0.272 -8.586 1 98.94 76 ILE A C 1
ATOM 578 O O . ILE A 1 76 ? 8.016 0.121 -8.68 1 98.94 76 ILE A O 1
ATOM 582 N N . THR A 1 77 ? 6.207 -0.147 -7.504 1 98.94 77 THR A N 1
ATOM 583 C CA . THR A 1 77 ? 6.793 0.116 -6.191 1 98.94 77 THR A CA 1
ATOM 584 C C . THR A 1 77 ? 6.43 -0.991 -5.207 1 98.94 77 THR A C 1
ATOM 586 O O . THR A 1 77 ? 5.273 -1.403 -5.125 1 98.94 77 THR A O 1
ATOM 589 N N . LEU A 1 78 ? 7.371 -1.519 -4.531 1 98.94 78 LEU A N 1
ATOM 590 C CA . LEU A 1 78 ? 7.184 -2.371 -3.363 1 98.94 78 LEU A CA 1
ATOM 591 C C . LEU A 1 78 ? 7.504 -1.614 -2.08 1 98.94 78 LEU A C 1
ATOM 593 O O . LEU A 1 78 ? 8.422 -0.795 -2.051 1 98.94 78 LEU A O 1
ATOM 597 N N . MET A 1 79 ? 6.762 -1.968 -1.043 1 98.94 79 MET A N 1
ATOM 598 C CA . MET A 1 79 ? 6.984 -1.282 0.228 1 98.94 79 MET A CA 1
ATOM 599 C C . MET A 1 79 ? 6.867 -2.254 1.397 1 98.94 79 MET A C 1
ATOM 601 O O . MET A 1 79 ? 5.965 -3.09 1.429 1 98.94 79 MET A O 1
ATOM 605 N N . TRP A 1 80 ? 7.801 -2.146 2.305 1 98.69 80 TRP A N 1
ATOM 606 C CA . TRP A 1 80 ? 7.773 -2.836 3.59 1 98.69 80 TRP A CA 1
ATOM 607 C C . TRP A 1 80 ? 7.715 -1.838 4.742 1 98.69 80 TRP A C 1
ATOM 609 O O . TRP A 1 80 ? 8.352 -0.783 4.691 1 98.69 80 TRP A O 1
ATOM 619 N N . CYS A 1 81 ? 6.969 -2.217 5.73 1 97.38 81 CYS A N 1
ATOM 620 C CA . CYS A 1 81 ? 6.902 -1.436 6.961 1 97.38 81 CYS A CA 1
ATOM 621 C C . CYS A 1 81 ? 7.281 -2.283 8.172 1 97.38 81 CYS A C 1
ATOM 623 O O . CYS A 1 81 ? 6.914 -3.457 8.25 1 97.38 81 CYS A O 1
ATOM 625 N N . ALA A 1 82 ? 7.973 -1.608 9.078 1 97.88 82 ALA A N 1
ATOM 626 C CA . ALA A 1 82 ? 8.188 -2.248 10.375 1 97.88 82 ALA A CA 1
ATOM 627 C C . ALA A 1 82 ? 6.949 -2.113 11.258 1 97.88 82 ALA A C 1
ATOM 629 O O . ALA A 1 82 ? 6.578 -1.006 11.648 1 97.88 82 ALA A O 1
ATOM 630 N N . PHE A 1 83 ? 6.336 -3.246 11.625 1 97.69 83 PHE A N 1
ATOM 631 C CA . PHE A 1 83 ? 5.234 -3.256 12.578 1 97.69 83 PHE A CA 1
ATOM 632 C C . PHE A 1 83 ? 5.73 -3.619 13.969 1 97.69 83 PHE A C 1
ATOM 634 O O . PHE A 1 83 ? 4.977 -3.533 14.945 1 97.69 83 PHE A O 1
ATOM 641 N N . GLN A 1 84 ? 6.902 -4.117 14 1 97 84 GLN A N 1
ATOM 642 C CA . GLN A 1 84 ? 7.602 -4.441 15.234 1 97 84 GLN A CA 1
ATOM 643 C C . GLN A 1 84 ? 9.023 -3.891 15.227 1 97 84 GLN A C 1
ATOM 645 O O . GLN A 1 84 ? 9.562 -3.555 14.164 1 97 84 GLN A O 1
ATOM 650 N N . GLY A 1 85 ? 9.594 -3.762 16.469 1 96 85 GLY A N 1
ATOM 651 C CA . GLY A 1 85 ? 10.938 -3.215 16.531 1 96 85 GLY A CA 1
ATOM 652 C C . GLY A 1 85 ? 11.008 -1.75 16.141 1 96 85 GLY A C 1
ATOM 653 O O . GLY A 1 85 ? 10 -1.044 16.188 1 96 85 GLY A O 1
ATOM 654 N N . PRO A 1 86 ? 12.227 -1.215 15.812 1 96.12 86 PRO A N 1
ATOM 655 C CA . PRO A 1 86 ? 12.367 0.187 15.414 1 96.12 86 PRO A CA 1
ATOM 656 C C . PRO A 1 86 ? 11.578 0.522 14.148 1 96.12 86 PRO A C 1
ATOM 658 O O . PRO A 1 86 ? 11.5 -0.296 13.234 1 96.12 86 PRO A O 1
ATOM 661 N N . PRO A 1 87 ? 10.992 1.714 14.164 1 96.62 87 PRO A N 1
ATOM 662 C CA . PRO A 1 87 ? 10.227 2.102 12.984 1 96.62 87 PRO A CA 1
ATOM 663 C C . PRO A 1 87 ? 11.078 2.186 11.719 1 96.62 87 PRO A C 1
ATOM 665 O O . PRO A 1 87 ? 12.242 2.598 11.781 1 96.62 87 PRO A O 1
ATOM 668 N N . ASN A 1 88 ? 10.531 1.766 10.633 1 97.12 88 ASN A N 1
ATOM 669 C CA . ASN A 1 88 ? 11.188 1.812 9.328 1 97.12 88 ASN A CA 1
ATOM 670 C C . ASN A 1 88 ? 10.211 1.526 8.195 1 97.12 88 ASN A C 1
ATOM 672 O O . ASN A 1 88 ? 9.289 0.715 8.352 1 97.12 88 ASN A O 1
ATOM 676 N N . ILE A 1 89 ? 10.32 2.24 7.133 1 98 89 ILE A N 1
ATOM 677 C CA . ILE A 1 89 ? 9.648 1.943 5.871 1 98 89 ILE A CA 1
ATOM 678 C C . ILE A 1 89 ? 10.68 1.852 4.746 1 98 89 ILE A C 1
ATOM 680 O O . ILE A 1 89 ? 11.5 2.756 4.574 1 98 89 ILE A O 1
ATOM 684 N N . VAL A 1 90 ? 10.633 0.81 4.02 1 98.5 90 VAL A N 1
ATOM 685 C CA . VAL A 1 90 ? 11.508 0.66 2.861 1 98.5 90 VAL A CA 1
ATOM 686 C C . VAL A 1 90 ? 10.672 0.588 1.585 1 98.5 90 VAL A C 1
ATOM 688 O O . VAL A 1 90 ? 9.648 -0.097 1.544 1 98.5 90 VAL A O 1
ATOM 691 N N . ARG A 1 91 ? 11.086 1.339 0.606 1 98.62 91 ARG A N 1
ATOM 692 C CA . ARG A 1 91 ? 10.477 1.281 -0.718 1 98.62 91 ARG A CA 1
ATOM 693 C C . ARG A 1 91 ? 11.508 0.896 -1.778 1 98.62 91 ARG A C 1
ATOM 695 O O . ARG A 1 91 ? 12.633 1.385 -1.76 1 98.62 91 ARG A O 1
ATOM 702 N N . VAL A 1 92 ? 11.117 0.024 -2.619 1 98.81 92 VAL A N 1
ATOM 703 C CA . VAL A 1 92 ? 11.82 -0.281 -3.857 1 98.81 92 VAL A CA 1
ATOM 704 C C . VAL A 1 92 ? 11 0.204 -5.051 1 98.81 92 VAL A C 1
ATOM 706 O O . VAL A 1 92 ? 9.93 -0.335 -5.34 1 98.81 92 VAL A O 1
ATOM 709 N N . HIS A 1 93 ? 11.492 1.246 -5.672 1 98.75 93 HIS A N 1
ATOM 710 C CA . HIS A 1 93 ? 10.945 1.691 -6.945 1 98.75 93 HIS A CA 1
ATOM 711 C C . HIS A 1 93 ? 11.703 1.082 -8.117 1 98.75 93 HIS A C 1
ATOM 713 O O . HIS A 1 93 ? 12.93 1 -8.086 1 98.75 93 HIS A O 1
ATOM 719 N N . GLY A 1 94 ? 10.867 0.647 -9.102 1 98.75 94 GLY A N 1
ATOM 720 C CA . GLY A 1 94 ? 11.609 0.089 -10.227 1 98.75 94 GLY A CA 1
ATOM 721 C C . GLY A 1 94 ? 10.711 -0.389 -11.352 1 98.75 94 GLY A C 1
ATOM 722 O O . GLY A 1 94 ? 9.641 0.182 -11.586 1 98.75 94 GLY A O 1
ATOM 723 N N . ARG A 1 95 ? 11.258 -1.346 -12.109 1 98.81 95 ARG A N 1
ATOM 724 C CA . ARG A 1 95 ? 10.555 -1.974 -13.219 1 98.81 95 ARG A CA 1
ATOM 725 C C . ARG A 1 95 ? 10.344 -3.463 -12.969 1 98.81 95 ARG A C 1
ATOM 727 O O . ARG A 1 95 ? 11.289 -4.18 -12.625 1 98.81 95 ARG A O 1
ATOM 734 N N . GLY A 1 96 ? 9.102 -3.84 -13.141 1 98.88 96 GLY A N 1
ATOM 735 C CA . GLY A 1 96 ? 8.766 -5.238 -12.922 1 98.88 96 GLY A CA 1
ATOM 736 C C . GLY A 1 96 ? 8.242 -5.93 -14.164 1 98.88 96 GLY A C 1
ATOM 737 O O . GLY A 1 96 ? 7.855 -5.27 -15.133 1 98.88 96 GLY A O 1
ATOM 738 N N . GLU A 1 97 ? 8.258 -7.176 -14.172 1 98.88 97 GLU A N 1
ATOM 739 C CA . GLU A 1 97 ? 7.641 -8.008 -15.195 1 98.88 97 GLU A CA 1
ATOM 740 C C . GLU A 1 97 ? 7.074 -9.297 -14.602 1 98.88 97 GLU A C 1
ATOM 742 O O . GLU A 1 97 ? 7.648 -9.859 -13.664 1 98.88 97 GLU A O 1
ATOM 747 N N . PRO A 1 98 ? 5.957 -9.719 -15.141 1 98.81 98 PRO A N 1
ATOM 748 C CA . PRO A 1 98 ? 5.477 -11.062 -14.781 1 98.81 98 PRO A CA 1
ATOM 749 C C . PRO A 1 98 ? 6.188 -12.164 -15.562 1 98.81 98 PRO A C 1
ATOM 751 O O . PRO A 1 98 ? 6.328 -12.07 -16.781 1 98.81 98 PRO A O 1
ATOM 754 N N . VAL A 1 99 ? 6.703 -13.102 -14.898 1 98.56 99 VAL A N 1
ATOM 755 C CA . VAL A 1 99 ? 7.191 -14.336 -15.492 1 98.56 99 VAL A CA 1
ATOM 756 C C . VAL A 1 99 ? 6.129 -15.43 -15.367 1 98.56 99 VAL A C 1
ATOM 758 O O . VAL A 1 99 ? 5.84 -15.898 -14.266 1 98.56 99 VAL A O 1
ATOM 761 N N . PHE A 1 100 ? 5.57 -15.742 -16.516 1 97.62 100 PHE A N 1
ATOM 762 C CA . PHE A 1 100 ? 4.449 -16.672 -16.516 1 97.62 100 PHE A CA 1
ATOM 763 C C . PHE A 1 100 ? 4.945 -18.125 -16.469 1 97.62 100 PHE A C 1
ATOM 765 O O . PHE A 1 100 ? 6.141 -18.375 -16.625 1 97.62 100 PHE A O 1
ATOM 772 N N . ARG A 1 101 ? 4.055 -19.016 -16.219 1 96.31 101 ARG A N 1
ATOM 773 C CA . ARG A 1 101 ? 4.355 -20.406 -15.898 1 96.31 101 ARG A CA 1
ATOM 774 C C . ARG A 1 101 ? 5.062 -21.094 -17.062 1 96.31 101 ARG A C 1
ATOM 776 O O . ARG A 1 101 ? 5.836 -22.031 -16.859 1 96.31 101 ARG A O 1
ATOM 783 N N . ASP A 1 102 ? 4.84 -20.641 -18.25 1 94.94 102 ASP A N 1
ATOM 784 C CA . ASP A 1 102 ? 5.434 -21.281 -19.422 1 94.94 102 ASP A CA 1
ATOM 785 C C . ASP A 1 102 ? 6.754 -20.625 -19.797 1 94.94 102 ASP A C 1
ATOM 787 O O . ASP A 1 102 ? 7.402 -21.031 -20.781 1 94.94 102 ASP A O 1
ATOM 791 N N . ASP A 1 103 ? 7.129 -19.609 -19.141 1 96.81 103 ASP A N 1
ATOM 792 C CA . ASP A 1 103 ? 8.43 -18.984 -19.359 1 96.81 103 ASP A CA 1
ATOM 793 C C . ASP A 1 103 ? 9.562 -19.938 -18.969 1 96.81 103 ASP A C 1
ATOM 795 O O . ASP A 1 103 ? 9.523 -20.547 -17.906 1 96.81 103 ASP A O 1
ATOM 799 N N . PRO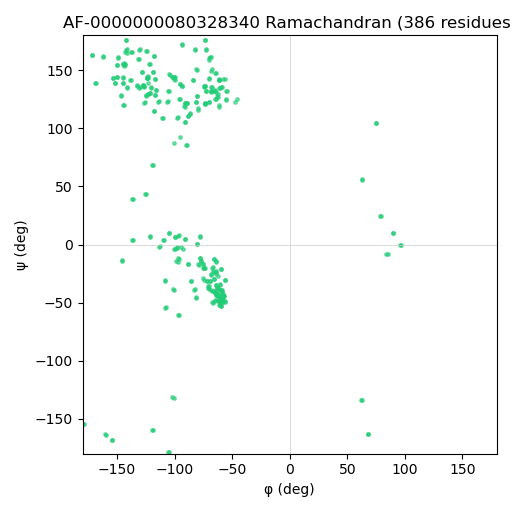 A 1 104 ? 10.602 -20.109 -19.812 1 96.12 104 PRO A N 1
ATOM 800 C CA . PRO A 1 104 ? 11.703 -21.031 -19.5 1 96.12 104 PRO A CA 1
ATOM 801 C C . PRO A 1 104 ? 12.43 -20.672 -18.219 1 96.12 104 PRO A C 1
ATOM 803 O O . PRO A 1 104 ? 13.102 -21.516 -17.609 1 96.12 104 PRO A O 1
ATOM 806 N N . ARG A 1 105 ? 12.344 -19.469 -17.781 1 97.81 105 ARG A N 1
ATOM 807 C CA . ARG A 1 105 ? 13 -19 -16.562 1 97.81 105 ARG A CA 1
ATOM 808 C C . ARG A 1 105 ? 12.219 -19.438 -15.32 1 97.81 105 ARG A C 1
ATOM 810 O O . ARG A 1 105 ? 12.742 -19.391 -14.203 1 97.81 105 ARG A O 1
ATOM 817 N N . PHE A 1 106 ? 10.977 -19.812 -15.508 1 97.69 106 PHE A N 1
ATOM 818 C CA . PHE A 1 106 ? 10.023 -19.984 -14.414 1 97.69 106 PHE A CA 1
ATOM 819 C C . PHE A 1 106 ? 10.531 -21 -13.406 1 97.69 106 PHE A C 1
ATOM 821 O O . PHE A 1 106 ? 10.586 -20.719 -12.203 1 97.69 106 PHE A O 1
ATOM 828 N N . PRO A 1 107 ? 11.039 -22.25 -13.805 1 96.75 107 PRO A N 1
ATOM 829 C CA . PRO A 1 107 ? 11.477 -23.234 -12.82 1 96.75 107 PRO A CA 1
ATOM 830 C C . PRO A 1 107 ? 12.641 -22.75 -11.961 1 96.75 107 PRO A C 1
ATOM 832 O O . PRO A 1 107 ? 12.648 -22.969 -10.75 1 96.75 107 PRO A O 1
ATOM 835 N N . GLU A 1 108 ? 13.602 -22.156 -12.562 1 97.56 108 GLU A N 1
ATOM 836 C CA . GLU A 1 108 ? 14.758 -21.656 -11.828 1 97.56 108 GLU A CA 1
ATOM 837 C C . GLU A 1 108 ? 14.359 -20.547 -10.859 1 97.56 108 GLU A C 1
ATOM 839 O O . GLU A 1 108 ? 14.859 -20.516 -9.727 1 97.56 108 GLU A O 1
ATOM 844 N N . LEU A 1 109 ? 13.484 -19.672 -11.312 1 98.38 109 LEU A N 1
ATOM 845 C CA . LEU A 1 109 ? 13.008 -18.609 -10.438 1 98.38 109 LEU A CA 1
ATOM 846 C C . LEU A 1 109 ? 12.234 -19.172 -9.258 1 98.38 109 LEU A C 1
ATOM 848 O O . LEU A 1 109 ? 12.398 -18.719 -8.125 1 98.38 109 LEU A O 1
ATOM 852 N N . LEU A 1 110 ? 11.398 -20.141 -9.523 1 97.94 110 LEU A N 1
ATOM 853 C CA . LEU A 1 110 ? 10.586 -20.75 -8.477 1 97.94 110 LEU A CA 1
ATOM 854 C C . LEU A 1 110 ? 11.469 -21.375 -7.402 1 97.94 110 LEU A C 1
ATOM 856 O O . LEU A 1 110 ? 11.117 -21.359 -6.219 1 97.94 110 LEU A O 1
ATOM 860 N N . ALA A 1 111 ? 12.609 -21.922 -7.785 1 97.81 111 ALA A N 1
ATOM 861 C CA . ALA A 1 111 ? 13.531 -22.578 -6.867 1 97.81 111 ALA A CA 1
ATOM 862 C C . ALA A 1 111 ? 14.094 -21.594 -5.848 1 97.81 111 ALA A C 1
ATOM 864 O O . ALA A 1 111 ? 14.688 -22 -4.844 1 97.81 111 ALA A O 1
ATOM 865 N N . ARG A 1 112 ? 13.922 -20.297 -6.086 1 98.25 112 ARG A N 1
ATOM 866 C CA . ARG A 1 112 ? 14.438 -19.266 -5.191 1 98.25 112 ARG A CA 1
ATOM 867 C C . ARG A 1 112 ? 13.516 -19.062 -3.996 1 98.25 112 ARG A C 1
ATOM 869 O O . ARG A 1 112 ? 13.781 -18.234 -3.127 1 98.25 112 ARG A O 1
ATOM 876 N N . PHE A 1 113 ? 12.438 -19.812 -3.916 1 97.88 113 PHE A N 1
ATOM 877 C CA . PHE A 1 113 ? 11.461 -19.75 -2.83 1 97.88 113 PHE A CA 1
ATOM 878 C C . PHE A 1 113 ? 11.375 -21.094 -2.107 1 97.88 113 PHE A C 1
ATOM 880 O O . PHE A 1 113 ? 10.305 -21.703 -2.068 1 97.88 113 PHE A O 1
ATOM 887 N N . PRO A 1 114 ? 12.375 -21.516 -1.404 1 96.44 114 PRO A N 1
ATOM 888 C CA . PRO A 1 114 ? 12.414 -22.859 -0.821 1 96.44 114 PRO A CA 1
ATOM 889 C C . PRO A 1 114 ? 11.523 -23 0.408 1 96.44 114 PRO A C 1
ATOM 891 O O . PRO A 1 114 ? 11.227 -24.109 0.837 1 96.44 114 PRO A O 1
ATOM 894 N N . ASP A 1 115 ? 11.102 -21.922 0.999 1 95.5 115 ASP A N 1
ATOM 895 C CA . ASP A 1 115 ? 10.469 -21.984 2.312 1 95.5 115 ASP A CA 1
ATOM 896 C C . ASP A 1 115 ? 8.945 -22 2.189 1 95.5 115 ASP A C 1
ATOM 898 O O . ASP A 1 115 ? 8.234 -21.812 3.182 1 95.5 115 ASP A O 1
ATOM 902 N N . ILE A 1 116 ? 8.43 -22.125 0.894 1 95.25 116 ILE A N 1
ATOM 903 C CA . ILE A 1 116 ? 6.984 -22.188 0.697 1 95.25 116 ILE A CA 1
ATOM 904 C C . ILE A 1 116 ? 6.66 -23.25 -0.357 1 95.25 116 ILE A C 1
ATOM 906 O O . ILE A 1 116 ? 7.41 -23.422 -1.32 1 95.25 116 ILE A O 1
ATOM 910 N N . ASP A 1 117 ? 5.527 -23.984 -0.083 1 95.12 117 ASP A N 1
ATOM 911 C CA . ASP A 1 117 ? 4.891 -24.781 -1.126 1 95.12 117 ASP A CA 1
ATOM 912 C C . ASP A 1 117 ? 3.873 -23.953 -1.907 1 95.12 117 ASP A C 1
ATOM 914 O O . ASP A 1 117 ? 2.836 -23.562 -1.366 1 95.12 117 ASP A O 1
ATOM 918 N N . PRO A 1 118 ? 4.137 -23.641 -3.158 1 94.12 118 PRO A N 1
ATOM 919 C CA . PRO A 1 118 ? 3.223 -22.781 -3.912 1 94.12 118 PRO A CA 1
ATOM 920 C C . PRO A 1 118 ? 1.977 -23.516 -4.395 1 94.12 118 PRO A C 1
ATOM 922 O O . PRO A 1 118 ? 1.002 -22.891 -4.809 1 94.12 118 PRO A O 1
ATOM 925 N N . ALA A 1 119 ? 1.913 -24.797 -4.383 1 92.5 119 ALA A N 1
ATOM 926 C CA . ALA A 1 119 ? 0.902 -25.625 -5.035 1 92.5 119 ALA A CA 1
ATOM 927 C C . ALA A 1 119 ? -0.491 -25.328 -4.492 1 92.5 119 ALA A C 1
ATOM 929 O O . ALA A 1 119 ? -1.435 -25.125 -5.262 1 92.5 119 ALA A O 1
ATOM 930 N N . PRO A 1 120 ? -0.616 -25.203 -3.223 1 94.31 120 PRO A N 1
ATOM 931 C CA . PRO A 1 120 ? -1.971 -25 -2.699 1 94.31 120 PRO A CA 1
ATOM 932 C C . PRO A 1 120 ? -2.473 -23.578 -2.877 1 94.31 120 PRO A C 1
ATOM 934 O O . PRO A 1 120 ? -3.561 -23.234 -2.402 1 94.31 120 PRO A O 1
ATOM 937 N N . HIS A 1 121 ? -1.762 -22.688 -3.586 1 95.31 121 HIS A N 1
ATOM 938 C CA . HIS A 1 121 ? -2.129 -21.281 -3.574 1 95.31 121 HIS A CA 1
ATOM 939 C C . HIS A 1 121 ? -2.426 -20.781 -4.984 1 95.31 121 HIS A C 1
ATOM 941 O O . HIS A 1 121 ? -2.566 -19.578 -5.199 1 95.31 121 HIS A O 1
ATOM 947 N N . GLY A 1 122 ? -2.453 -21.672 -5.988 1 94.88 122 GLY A N 1
ATOM 948 C CA . GLY A 1 122 ? -2.777 -21.25 -7.344 1 94.88 122 GLY A CA 1
ATOM 949 C C . GLY A 1 122 ? -1.779 -20.266 -7.926 1 94.88 122 GLY A C 1
ATOM 950 O O . GLY A 1 122 ? -2.16 -19.203 -8.406 1 94.88 122 GLY A O 1
ATOM 951 N N . LEU A 1 123 ? -0.521 -20.688 -7.941 1 96.31 123 LEU A N 1
ATOM 952 C CA . LEU A 1 123 ? 0.561 -19.844 -8.422 1 96.31 123 LEU A CA 1
ATOM 953 C C . LEU A 1 123 ? 0.355 -19.484 -9.891 1 96.31 123 LEU A C 1
ATOM 955 O O . LEU A 1 123 ? 0.345 -20.359 -10.758 1 96.31 123 LEU A O 1
ATOM 959 N N . ARG A 1 124 ? 0.221 -18.156 -10.164 1 95.56 124 ARG A N 1
ATOM 960 C CA . ARG A 1 124 ? -0.116 -17.688 -11.508 1 95.56 124 ARG A CA 1
ATOM 961 C C . ARG A 1 124 ? 1.122 -17.188 -12.242 1 95.56 124 ARG A C 1
ATOM 963 O O . ARG A 1 124 ? 1.23 -17.328 -13.461 1 95.56 124 ARG A O 1
ATOM 970 N N . ALA A 1 125 ? 1.98 -16.531 -11.547 1 97.62 125 ALA A N 1
ATOM 971 C CA . ALA A 1 125 ? 3.182 -15.914 -12.117 1 97.62 125 ALA A CA 1
ATOM 972 C C . ALA A 1 125 ? 4.199 -15.594 -11.023 1 97.62 125 ALA A C 1
ATOM 974 O O . ALA A 1 125 ? 3.904 -15.719 -9.836 1 97.62 125 ALA A O 1
ATOM 975 N N . ILE A 1 126 ? 5.355 -15.398 -11.391 1 98.69 126 ILE A N 1
ATOM 976 C CA . ILE A 1 126 ? 6.379 -14.781 -10.547 1 98.69 126 ILE A CA 1
ATOM 977 C C . ILE A 1 126 ? 6.648 -13.359 -11.016 1 98.69 126 ILE A C 1
ATOM 979 O O . ILE A 1 126 ? 6.918 -13.125 -12.203 1 98.69 126 ILE A O 1
ATOM 983 N N . ILE A 1 127 ? 6.492 -12.422 -10.156 1 98.94 127 ILE A N 1
ATOM 984 C CA . ILE A 1 127 ? 6.816 -11.039 -10.492 1 98.94 127 ILE A CA 1
ATOM 985 C C . ILE A 1 127 ? 8.281 -10.766 -10.172 1 98.94 127 ILE A C 1
ATOM 987 O O . ILE A 1 127 ? 8.719 -10.938 -9.031 1 98.94 127 ILE A O 1
ATOM 991 N N . VAL A 1 128 ? 9.023 -10.383 -11.125 1 98.94 128 VAL A N 1
ATOM 992 C CA . VAL A 1 128 ? 10.414 -9.992 -10.953 1 98.94 128 VAL A CA 1
ATOM 993 C C . VAL A 1 128 ? 10.539 -8.477 -11.047 1 98.94 128 VAL A C 1
ATOM 995 O O . VAL A 1 128 ? 10 -7.859 -11.969 1 98.94 128 VAL A O 1
ATOM 998 N N . VAL A 1 129 ? 11.242 -7.895 -10.109 1 98.94 129 VAL A N 1
ATOM 999 C CA . VAL A 1 129 ? 11.375 -6.441 -10.062 1 98.94 129 VAL A CA 1
ATOM 1000 C C . VAL A 1 129 ? 12.844 -6.051 -10.023 1 98.94 129 VAL A C 1
ATOM 1002 O O . VAL A 1 129 ? 13.594 -6.488 -9.141 1 98.94 129 VAL A O 1
ATOM 1005 N N . ARG A 1 130 ? 13.266 -5.281 -10.961 1 98.88 130 ARG A N 1
ATOM 1006 C CA . ARG A 1 130 ? 14.57 -4.629 -10.922 1 98.88 130 ARG A CA 1
ATOM 1007 C C . ARG A 1 130 ? 14.477 -3.258 -10.266 1 98.88 130 ARG A C 1
ATOM 1009 O O . ARG A 1 130 ? 13.766 -2.375 -10.742 1 98.88 130 ARG A O 1
ATOM 1016 N N . ALA A 1 131 ? 15.242 -3.076 -9.211 1 98.81 131 ALA A N 1
ATOM 1017 C CA . ALA A 1 131 ? 15.227 -1.824 -8.453 1 98.81 131 ALA A CA 1
ATOM 1018 C C . ALA A 1 131 ? 15.922 -0.707 -9.227 1 98.81 131 ALA A C 1
ATOM 1020 O O . ALA A 1 131 ? 17.016 -0.9 -9.758 1 98.81 131 ALA A O 1
ATOM 1021 N N . GLU A 1 132 ? 15.297 0.394 -9.297 1 98.5 132 GLU A N 1
ATOM 1022 C CA . GLU A 1 132 ? 15.898 1.609 -9.836 1 98.5 132 GLU A CA 1
ATOM 1023 C C . GLU A 1 132 ? 16.188 2.617 -8.727 1 98.5 132 GLU A C 1
ATOM 1025 O O . GLU A 1 132 ? 17.109 3.434 -8.852 1 98.5 132 GLU A O 1
ATOM 1030 N N . LEU A 1 133 ? 15.453 2.648 -7.691 1 98.06 133 LEU A N 1
ATOM 1031 C CA . LEU A 1 133 ? 15.609 3.49 -6.512 1 98.06 133 LEU A CA 1
ATOM 1032 C C . LEU A 1 133 ? 15.195 2.738 -5.25 1 98.06 133 LEU A C 1
ATOM 1034 O O . LEU A 1 133 ? 14.078 2.219 -5.168 1 98.06 133 LEU A O 1
ATOM 1038 N N . VAL A 1 134 ? 16.125 2.578 -4.309 1 98.56 134 VAL A N 1
ATOM 1039 C CA . VAL A 1 134 ? 15.859 1.973 -3.006 1 98.56 134 VAL A CA 1
ATOM 1040 C C . VAL A 1 134 ? 16.031 3.021 -1.908 1 98.56 134 VAL A C 1
ATOM 1042 O O . VAL A 1 134 ? 17.094 3.635 -1.777 1 98.56 134 VAL A O 1
ATOM 1045 N N . ARG A 1 135 ? 14.961 3.205 -1.128 1 97.06 135 ARG A N 1
ATOM 1046 C CA . ARG A 1 135 ? 15.016 4.238 -0.1 1 97.06 135 ARG A CA 1
ATOM 1047 C C . ARG A 1 135 ? 14.242 3.811 1.146 1 97.06 135 ARG A C 1
ATOM 1049 O O . ARG A 1 135 ? 13.344 2.971 1.069 1 97.06 135 ARG A O 1
ATOM 1056 N N . ASP A 1 136 ? 14.625 4.383 2.268 1 96.19 136 ASP A N 1
ATOM 1057 C CA . ASP A 1 136 ? 13.836 4.184 3.477 1 96.19 136 ASP A CA 1
ATOM 1058 C C . ASP A 1 136 ? 13.367 5.516 4.059 1 96.19 136 ASP A C 1
ATOM 1060 O O . ASP A 1 136 ? 13.836 6.578 3.639 1 96.19 136 ASP A O 1
ATOM 1064 N N . THR A 1 137 ? 12.305 5.465 4.789 1 94.75 137 THR A N 1
ATOM 1065 C CA . THR A 1 137 ? 11.789 6.574 5.582 1 94.75 137 THR A CA 1
ATOM 1066 C C . THR A 1 137 ? 11.477 6.125 7.008 1 94.75 137 THR A C 1
ATOM 1068 O O . THR A 1 137 ? 11.523 4.93 7.309 1 94.75 137 THR A O 1
ATOM 1071 N N . CYS A 1 138 ? 11.25 6.949 7.906 1 89.94 138 CYS A N 1
ATOM 1072 C CA . CYS A 1 138 ? 11.258 6.695 9.344 1 89.94 138 CYS A CA 1
ATOM 1073 C C . CYS A 1 138 ? 10.148 5.727 9.734 1 89.94 138 CYS A C 1
ATOM 1075 O O . CYS A 1 138 ? 10.359 4.816 10.531 1 89.94 138 CYS A O 1
ATOM 1077 N N . GLY A 1 139 ? 8.922 5.938 9.266 1 93.44 139 GLY A N 1
ATOM 1078 C CA . GLY A 1 139 ? 7.816 5.07 9.648 1 93.44 139 GLY A CA 1
ATOM 1079 C C . GLY A 1 139 ? 7.266 5.367 11.031 1 93.44 139 GLY A C 1
ATOM 1080 O O . GLY A 1 139 ? 6.695 4.492 11.68 1 93.44 139 GLY A O 1
ATOM 1081 N N . TYR A 1 140 ? 7.422 6.574 11.539 1 96.12 140 TYR A N 1
ATOM 1082 C CA . TYR A 1 140 ? 7.094 6.949 12.914 1 96.12 140 TYR A CA 1
ATOM 1083 C C . TYR A 1 140 ? 5.598 6.809 13.172 1 96.12 140 TYR A C 1
ATOM 1085 O O . TYR A 1 140 ? 5.18 6.602 14.312 1 96.12 140 TYR A O 1
ATOM 1093 N N . ALA A 1 141 ? 4.828 6.859 12.148 1 95.81 141 ALA A N 1
ATOM 1094 C CA . ALA A 1 141 ? 3.379 6.824 12.336 1 95.81 141 ALA A CA 1
ATOM 1095 C C . ALA A 1 141 ? 2.836 5.414 12.117 1 95.81 141 ALA A C 1
ATOM 1097 O O . ALA A 1 141 ? 1.628 5.184 12.219 1 95.81 141 ALA A O 1
ATOM 1098 N N . VAL A 1 142 ? 3.705 4.402 11.742 1 97.44 142 VAL A N 1
ATOM 1099 C CA . VAL A 1 142 ? 3.285 3.008 11.633 1 97.44 142 VAL A CA 1
ATOM 1100 C C . VAL A 1 142 ? 3.09 2.414 13.023 1 97.44 142 VAL A C 1
ATOM 1102 O O . VAL A 1 142 ? 4.012 2.424 13.852 1 97.44 142 VAL A O 1
ATOM 1105 N N . PRO A 1 143 ? 1.9 1.92 13.328 1 97.88 143 PRO A N 1
ATOM 1106 C CA . PRO A 1 143 ? 1.65 1.414 14.68 1 97.88 143 PRO A CA 1
ATOM 1107 C C . PRO A 1 143 ? 2.426 0.134 14.984 1 97.88 143 PRO A C 1
ATOM 1109 O O . PRO A 1 143 ? 2.889 -0.544 14.062 1 97.88 143 PRO A O 1
ATOM 1112 N N . PHE A 1 144 ? 2.523 -0.125 16.312 1 98.12 144 PHE A N 1
ATOM 1113 C CA . PHE A 1 144 ? 2.98 -1.438 16.75 1 98.12 144 PHE A CA 1
ATOM 1114 C C . PHE A 1 144 ? 1.897 -2.488 16.531 1 98.12 144 PHE A C 1
ATOM 1116 O O . PHE A 1 144 ? 0.787 -2.359 17.047 1 98.12 144 PHE A O 1
ATOM 1123 N N . MET A 1 145 ? 2.238 -3.467 15.758 1 97.69 145 MET A N 1
ATOM 1124 C CA . MET A 1 145 ? 1.389 -4.633 15.547 1 97.69 145 MET A CA 1
ATOM 1125 C C . MET A 1 145 ? 2.191 -5.922 15.688 1 97.69 145 MET A C 1
ATOM 1127 O O . MET A 1 145 ? 3.301 -6.027 15.164 1 97.69 145 MET A O 1
ATOM 1131 N N . THR A 1 146 ? 1.646 -6.898 16.344 1 97.88 146 THR A N 1
ATOM 1132 C CA . THR A 1 146 ? 2.307 -8.18 16.547 1 97.88 146 THR A CA 1
ATOM 1133 C C . THR A 1 146 ? 1.859 -9.195 15.508 1 97.88 146 THR A C 1
ATOM 1135 O O . THR A 1 146 ? 0.66 -9.406 15.312 1 97.88 146 THR A O 1
ATOM 1138 N N . TYR A 1 147 ? 2.859 -9.766 14.805 1 97.38 147 TYR A N 1
ATOM 1139 C CA . TYR A 1 147 ? 2.562 -10.852 13.875 1 97.38 147 TYR A CA 1
ATOM 1140 C C . TYR A 1 147 ? 2.164 -12.117 14.633 1 97.38 147 TYR A C 1
ATOM 1142 O O . TYR A 1 147 ? 2.941 -12.641 15.43 1 97.38 147 TYR A O 1
ATOM 1150 N N . ASP A 1 148 ? 0.976 -12.641 14.352 1 97.56 148 ASP A N 1
ATOM 1151 C CA . ASP A 1 148 ? 0.507 -13.859 15 1 97.56 148 ASP A CA 1
ATOM 1152 C C . ASP A 1 148 ? 0.78 -15.086 14.125 1 97.56 148 ASP A C 1
ATOM 1154 O O . ASP A 1 148 ? 1.483 -16 14.547 1 97.56 148 ASP A O 1
ATOM 1158 N N . GLN A 1 149 ? 0.211 -15.117 12.922 1 96.94 149 GLN A N 1
ATOM 1159 C CA . GLN A 1 149 ? 0.376 -16.219 11.969 1 96.94 149 GLN A CA 1
ATOM 1160 C C . GLN A 1 149 ? -0.237 -15.859 10.617 1 96.94 149 GLN A C 1
ATOM 1162 O O . GLN A 1 149 ? -1.049 -14.938 10.516 1 96.94 149 GLN A O 1
ATOM 1167 N N . ASP A 1 150 ? 0.164 -16.625 9.648 1 96.31 150 ASP A N 1
ATOM 1168 C CA . ASP A 1 150 ? -0.535 -16.547 8.367 1 96.31 150 ASP A CA 1
ATOM 1169 C C . ASP A 1 150 ? -1.942 -17.141 8.477 1 96.31 150 ASP A C 1
ATOM 1171 O O . ASP A 1 150 ? -2.176 -18.078 9.242 1 96.31 150 ASP A O 1
ATOM 1175 N N . ARG A 1 151 ? -2.844 -16.484 7.758 1 96.56 151 ARG A N 1
ATOM 1176 C CA . ARG A 1 151 ? -4.113 -17.172 7.562 1 96.56 151 ARG A CA 1
ATOM 1177 C C . ARG A 1 151 ? -3.922 -18.438 6.738 1 96.56 151 ARG A C 1
ATOM 1179 O O . ARG A 1 151 ? -3.084 -18.484 5.832 1 96.56 151 ARG A O 1
ATOM 1186 N N . ASP A 1 152 ? -4.758 -19.453 7.027 1 95.19 152 ASP A N 1
ATOM 1187 C CA . ASP A 1 152 ? -4.68 -20.672 6.227 1 95.19 152 ASP A CA 1
ATOM 1188 C C . ASP A 1 152 ? -5.777 -20.703 5.168 1 95.19 152 ASP A C 1
ATOM 1190 O O . ASP A 1 152 ? -5.926 -21.688 4.445 1 95.19 152 ASP A O 1
ATOM 1194 N N . LEU A 1 153 ? -6.465 -19.594 5.102 1 94.88 153 LEU A N 1
ATOM 1195 C CA . LEU A 1 153 ? -7.672 -19.516 4.285 1 94.88 153 LEU A CA 1
ATOM 1196 C C . LEU A 1 153 ? -7.328 -19.594 2.799 1 94.88 153 LEU A C 1
ATOM 1198 O O . LEU A 1 153 ? -8.07 -20.203 2.023 1 94.88 153 LEU A O 1
ATOM 1202 N N . HIS A 1 154 ? -6.254 -18.953 2.42 1 95.69 154 HIS A N 1
ATOM 1203 C CA . HIS A 1 154 ? -5.871 -18.969 1.012 1 95.69 154 HIS A CA 1
ATOM 1204 C C . HIS A 1 154 ? -5.594 -20.391 0.525 1 95.69 154 HIS A C 1
ATOM 1206 O O . HIS A 1 154 ? -6.109 -20.797 -0.515 1 95.69 154 HIS A O 1
ATOM 1212 N N . GLY A 1 155 ? -4.762 -21.078 1.232 1 95.12 155 GLY A N 1
ATOM 1213 C CA . GLY A 1 155 ? -4.488 -22.453 0.895 1 95.12 155 GLY A CA 1
ATOM 1214 C C . GLY A 1 155 ? -5.73 -23.328 0.899 1 95.12 155 GLY A C 1
ATOM 1215 O O . GLY A 1 155 ? -5.938 -24.125 -0.013 1 95.12 155 GLY A O 1
ATOM 1216 N N . ARG A 1 156 ? -6.559 -23.188 1.854 1 95.19 156 ARG A N 1
ATOM 1217 C CA . ARG A 1 156 ? -7.789 -23.969 1.948 1 95.19 156 ARG A CA 1
ATOM 1218 C C . ARG A 1 156 ? -8.68 -23.734 0.736 1 95.19 156 ARG A C 1
ATOM 1220 O O . ARG A 1 156 ? -9.312 -24.672 0.23 1 95.19 156 ARG A O 1
ATOM 1227 N N . ARG A 1 157 ? -8.672 -22.516 0.362 1 94.12 157 ARG A N 1
ATOM 1228 C CA . ARG A 1 157 ? -9.547 -22.156 -0.746 1 94.12 157 ARG A CA 1
ATOM 1229 C C . ARG A 1 157 ? -9.047 -22.75 -2.061 1 94.12 157 ARG A C 1
ATOM 1231 O O . ARG A 1 157 ? -9.844 -23.156 -2.904 1 94.12 157 ARG A O 1
ATOM 1238 N N . PHE A 1 158 ? -7.742 -22.797 -2.293 1 94.88 158 PHE A N 1
ATOM 1239 C CA . PHE A 1 158 ? -7.234 -23.062 -3.633 1 94.88 158 PHE A CA 1
ATOM 1240 C C . PHE A 1 158 ? -6.5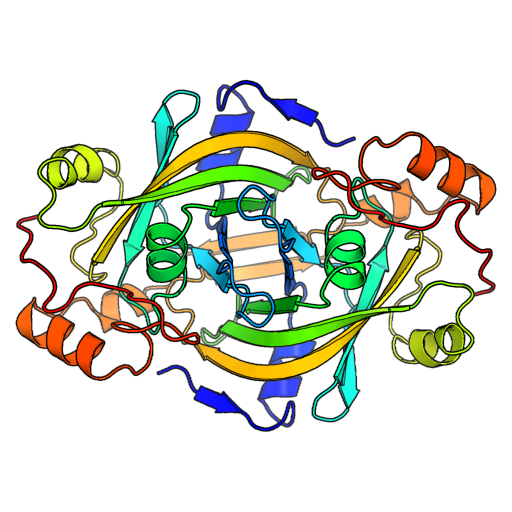35 -24.406 -3.684 1 94.88 158 PHE A C 1
ATOM 1242 O O . PHE A 1 158 ? -6.133 -24.859 -4.754 1 94.88 158 PHE A O 1
ATOM 1249 N N . ALA A 1 159 ? -6.453 -25.109 -2.574 1 93.5 159 ALA A N 1
ATOM 1250 C CA . ALA A 1 159 ? -5.637 -26.328 -2.482 1 93.5 159 ALA A CA 1
ATOM 1251 C C . ALA A 1 159 ? -6.195 -27.438 -3.377 1 93.5 159 ALA A C 1
ATOM 1253 O O . ALA A 1 159 ? -5.453 -28.297 -3.836 1 93.5 159 ALA A O 1
ATOM 1254 N N . ARG A 1 160 ? -7.445 -27.359 -3.67 1 92.69 160 ARG A N 1
ATOM 1255 C CA . ARG A 1 160 ? -8.055 -28.469 -4.41 1 92.69 160 ARG A CA 1
ATOM 1256 C C . ARG A 1 160 ? -8.188 -28.125 -5.891 1 92.69 160 ARG A C 1
ATOM 1258 O O . ARG A 1 160 ? -8.656 -28.953 -6.684 1 92.69 160 ARG A O 1
ATOM 1265 N N . GLU A 1 161 ? -7.828 -26.953 -6.215 1 92.38 161 GLU A N 1
ATOM 1266 C CA . GLU A 1 161 ? -7.945 -26.531 -7.609 1 92.38 161 GLU A CA 1
ATOM 1267 C C . GLU A 1 161 ? -6.867 -27.188 -8.469 1 92.38 161 GLU A C 1
ATOM 1269 O O . GLU A 1 161 ? -5.727 -27.344 -8.031 1 92.38 161 GLU A O 1
ATOM 1274 N N . ASP A 1 162 ? -7.27 -27.641 -9.602 1 90.69 162 ASP A N 1
ATOM 1275 C CA . ASP A 1 162 ? -6.32 -28.016 -10.641 1 90.69 162 ASP A CA 1
ATOM 1276 C C . ASP A 1 162 ? -6.289 -26.969 -11.758 1 90.69 162 ASP A C 1
ATOM 1278 O O . ASP A 1 162 ? -6.957 -25.938 -11.672 1 90.69 162 ASP A O 1
ATOM 1282 N N . ASP A 1 163 ? -5.508 -27.188 -12.766 1 90.06 163 ASP A N 1
ATOM 1283 C CA . ASP A 1 163 ? -5.344 -26.188 -13.812 1 90.06 163 ASP A CA 1
ATOM 1284 C C . ASP A 1 163 ? -6.684 -25.859 -14.469 1 90.06 163 ASP A C 1
ATOM 1286 O O . ASP A 1 163 ? -6.957 -24.688 -14.773 1 90.06 163 ASP A O 1
ATOM 1290 N N . THR A 1 164 ? -7.469 -26.875 -14.664 1 92.56 164 THR A N 1
ATOM 1291 C CA . THR A 1 164 ? -8.758 -26.688 -15.32 1 92.56 164 THR A CA 1
ATOM 1292 C C . THR A 1 164 ? -9.695 -25.859 -14.445 1 92.56 164 THR A C 1
ATOM 1294 O O . THR A 1 164 ? -10.281 -24.875 -14.914 1 92.56 164 THR A O 1
ATOM 1297 N N . SER A 1 165 ? -9.82 -26.234 -13.227 1 94.12 165 SER A N 1
ATOM 1298 C CA . SER A 1 165 ? -10.742 -25.516 -12.344 1 94.12 165 SER A CA 1
ATOM 1299 C C . SER A 1 165 ? -10.219 -24.109 -12.023 1 94.12 165 SER A C 1
ATOM 1301 O O . SER A 1 165 ? -11 -23.172 -11.852 1 94.12 165 SER A O 1
ATOM 1303 N N . LEU A 1 166 ? -8.93 -23.984 -11.891 1 93.44 166 LEU A N 1
ATOM 1304 C CA . LEU A 1 166 ? -8.336 -22.672 -11.672 1 93.44 166 LEU A CA 1
ATOM 1305 C C . LEU A 1 166 ? -8.586 -21.75 -12.859 1 93.44 166 LEU A C 1
ATOM 1307 O O . LEU A 1 166 ? -8.914 -20.578 -12.68 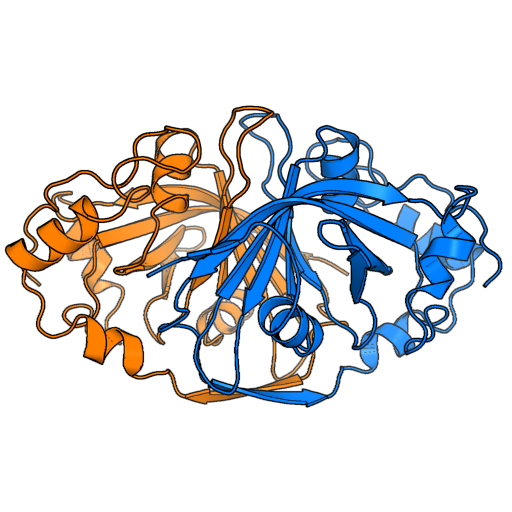1 93.44 166 LEU A O 1
ATOM 1311 N N . ASP A 1 167 ? -8.422 -22.312 -13.984 1 93.75 167 ASP A N 1
ATOM 1312 C CA . ASP A 1 167 ? -8.711 -21.547 -15.188 1 93.75 167 ASP A CA 1
ATOM 1313 C C . ASP A 1 167 ? -10.172 -21.094 -15.219 1 93.75 167 ASP A C 1
ATOM 1315 O O . ASP A 1 167 ? -10.477 -19.953 -15.578 1 93.75 167 ASP A O 1
ATOM 1319 N N . ALA A 1 168 ? -11.062 -22.016 -14.906 1 95 168 ALA A N 1
ATOM 1320 C CA . ALA A 1 168 ? -12.484 -21.672 -14.852 1 95 168 ALA A CA 1
ATOM 1321 C C . ALA A 1 168 ? -12.742 -20.562 -13.836 1 95 168 ALA A C 1
ATOM 1323 O O . ALA A 1 168 ? -13.523 -19.641 -14.102 1 95 168 ALA A O 1
ATOM 1324 N N . TYR A 1 169 ? -12.102 -20.656 -12.719 1 94.56 169 TYR A N 1
ATOM 1325 C CA . TYR A 1 169 ? -12.211 -19.609 -11.703 1 94.56 169 TYR A CA 1
ATOM 1326 C C . TYR A 1 169 ? -11.766 -18.266 -12.266 1 94.56 169 TYR A C 1
ATOM 1328 O O . TYR A 1 169 ? -12.484 -17.266 -12.141 1 94.56 169 TYR A O 1
ATOM 1336 N N . PHE A 1 170 ? -10.594 -18.172 -12.93 1 95.69 170 PHE A N 1
ATOM 1337 C CA . PHE A 1 170 ? -10.031 -16.938 -13.453 1 95.69 170 PHE A CA 1
ATOM 1338 C C . PHE A 1 170 ? -10.906 -16.375 -14.57 1 95.69 170 PHE A C 1
ATOM 1340 O O . PHE A 1 170 ? -11.117 -15.164 -14.648 1 95.69 170 PHE A O 1
ATOM 1347 N N . ARG A 1 171 ? -11.406 -17.234 -15.383 1 95.38 171 ARG A N 1
ATOM 1348 C CA . ARG A 1 171 ? -12.258 -16.797 -16.484 1 95.38 171 ARG A CA 1
ATOM 1349 C C . ARG A 1 171 ? -13.578 -16.25 -15.977 1 95.38 171 ARG A C 1
ATOM 1351 O O . ARG A 1 171 ? -14.234 -15.445 -16.656 1 95.38 171 ARG A O 1
ATOM 1358 N N . GLY A 1 172 ? -13.969 -16.703 -14.797 1 95.06 172 GLY A N 1
ATOM 1359 C CA . GLY A 1 172 ? -15.211 -16.234 -14.195 1 95.06 172 GLY A CA 1
ATOM 1360 C C . GLY A 1 172 ? -15.086 -14.859 -13.57 1 95.06 172 GLY A C 1
ATOM 1361 O O . GLY A 1 172 ? -16.094 -14.234 -13.234 1 95.06 172 GLY A O 1
ATOM 1362 N N . LYS A 1 173 ? -13.891 -14.391 -13.438 1 94.38 173 LYS A N 1
ATOM 1363 C CA . LYS A 1 173 ? -13.656 -13.078 -12.852 1 94.38 173 LYS A CA 1
ATOM 1364 C C . LYS A 1 173 ? -13.523 -12.008 -13.93 1 94.38 173 LYS A C 1
ATOM 1366 O O . LYS A 1 173 ? -12.836 -12.211 -14.938 1 94.38 173 LYS A O 1
ATOM 1371 N N . GLU A 1 174 ? -14.125 -10.859 -13.688 1 93.69 174 GLU A N 1
ATOM 1372 C CA . GLU A 1 174 ? -14.188 -9.805 -14.688 1 93.69 174 GLU A CA 1
ATOM 1373 C C . GLU A 1 174 ? -12.812 -9.195 -14.93 1 93.69 174 GLU A C 1
ATOM 1375 O O . GLU A 1 174 ? -12.492 -8.781 -16.047 1 93.69 174 GLU A O 1
ATOM 1380 N N . HIS A 1 175 ? -11.961 -9.148 -13.93 1 96 175 HIS A N 1
ATOM 1381 C CA . HIS A 1 175 ? -10.75 -8.336 -14.016 1 96 175 HIS A CA 1
ATOM 1382 C C . HIS A 1 175 ? -9.5 -9.172 -13.734 1 96 175 HIS A C 1
ATOM 1384 O O . HIS A 1 175 ? -8.625 -8.75 -12.977 1 96 175 HIS A O 1
ATOM 1390 N N . ILE A 1 176 ? -9.477 -10.367 -14.32 1 96.81 176 ILE A N 1
ATOM 1391 C CA . ILE A 1 176 ? -8.266 -11.188 -14.297 1 96.81 176 ILE A CA 1
ATOM 1392 C C . ILE A 1 176 ? -7.633 -11.211 -15.688 1 96.81 176 ILE A C 1
ATOM 1394 O O . ILE A 1 176 ? -6.469 -10.836 -15.852 1 96.81 176 ILE A O 1
ATOM 1398 N N . GLY A 1 177 ? -8.43 -11.586 -16.688 1 96.94 177 GLY A N 1
ATOM 1399 C CA . GLY A 1 177 ? -7.934 -11.547 -18.047 1 96.94 177 GLY A CA 1
ATOM 1400 C C . GLY A 1 177 ? -7.777 -10.133 -18.578 1 96.94 177 GLY A C 1
ATOM 1401 O O . GLY A 1 177 ? -6.957 -9.883 -19.469 1 96.94 177 GLY A O 1
ATOM 1402 N N . THR A 1 178 ? -8.609 -9.258 -18.125 1 97.88 178 THR A N 1
ATOM 1403 C CA . THR A 1 178 ? -8.609 -7.836 -18.438 1 97.88 178 THR A CA 1
ATOM 1404 C C . THR A 1 178 ? -8.68 -6.996 -17.156 1 97.88 178 THR A C 1
ATOM 1406 O O . THR A 1 178 ? -9.422 -7.328 -16.234 1 97.88 178 THR A O 1
ATOM 1409 N N . SER A 1 179 ? -7.855 -5.98 -17.125 1 97.88 179 SER A N 1
ATOM 1410 C CA . SER A 1 179 ? -7.816 -5.133 -15.938 1 97.88 179 SER A CA 1
ATOM 1411 C C . SER A 1 179 ? -9.055 -4.242 -15.852 1 97.88 179 SER A C 1
ATOM 1413 O O . SER A 1 179 ? -9.859 -4.203 -16.781 1 97.88 179 SER A O 1
ATOM 1415 N N . LEU A 1 180 ? -9.164 -3.496 -14.766 1 97.31 180 LEU A N 1
ATOM 1416 C CA . LEU A 1 180 ? -10.227 -2.521 -14.555 1 97.31 180 LEU A CA 1
ATOM 1417 C C . LEU A 1 180 ? -10.266 -1.506 -15.695 1 97.31 180 LEU A C 1
ATOM 1419 O O . LEU A 1 180 ? -11.336 -1.016 -16.062 1 97.31 180 LEU A O 1
ATOM 1423 N N . ASP A 1 181 ? -9.07 -1.234 -16.297 1 98.25 181 ASP A N 1
ATOM 1424 C CA . ASP A 1 181 ? -8.961 -0.191 -17.312 1 98.25 181 ASP A CA 1
ATOM 1425 C C . ASP A 1 181 ? -8.844 -0.794 -18.719 1 98.25 181 ASP A C 1
ATOM 1427 O O . ASP A 1 181 ? -8.422 -0.119 -19.656 1 98.25 181 ASP A O 1
ATOM 1431 N N . GLY A 1 182 ? -9.055 -2.029 -18.812 1 98.25 182 GLY A N 1
ATOM 1432 C CA . GLY A 1 182 ? -9.148 -2.664 -20.109 1 98.25 182 GLY A CA 1
ATOM 1433 C C . GLY A 1 182 ? -7.812 -3.156 -20.641 1 98.25 182 GLY A C 1
ATOM 1434 O O . GLY A 1 182 ? -7.684 -3.467 -21.828 1 98.25 182 GLY A O 1
ATOM 1435 N N . LEU A 1 183 ? -6.809 -3.158 -19.891 1 98.69 183 LEU A N 1
ATOM 1436 C CA . LEU A 1 183 ? -5.496 -3.645 -20.312 1 98.69 183 LEU A CA 1
ATOM 1437 C C . LEU A 1 183 ? -5.43 -5.168 -20.219 1 98.69 183 LEU A C 1
ATOM 1439 O O . LEU A 1 183 ? -6.055 -5.77 -19.344 1 98.69 183 LEU A O 1
ATOM 1443 N N . PRO A 1 184 ? -4.625 -5.785 -21.047 1 98.25 184 PRO A N 1
ATOM 1444 C CA . PRO A 1 184 ? -4.453 -7.234 -20.922 1 98.25 184 PRO A CA 1
ATOM 1445 C C . PRO A 1 184 ? -3.832 -7.645 -19.594 1 98.25 184 PRO A C 1
ATOM 1447 O O . PRO A 1 184 ? -2.797 -7.102 -19.203 1 98.25 184 PRO A O 1
ATOM 1450 N N . GLY A 1 185 ? -4.5 -8.57 -18.922 1 97.75 185 GLY A N 1
ATOM 1451 C CA . GLY A 1 185 ? -4.016 -9.086 -17.656 1 97.75 185 GLY A CA 1
ATOM 1452 C C . GLY A 1 185 ? -3.359 -10.445 -17.766 1 97.75 185 GLY A C 1
ATOM 1453 O O . GLY A 1 185 ? -2.449 -10.633 -18.578 1 97.75 185 GLY A O 1
ATOM 1454 N N . LEU A 1 186 ? -3.742 -11.352 -16.922 1 97.19 186 LEU A N 1
ATOM 1455 C CA . LEU A 1 186 ? -3.223 -12.711 -16.922 1 97.19 186 LEU A CA 1
ATOM 1456 C C . LEU A 1 186 ? -3.6 -13.445 -18.188 1 97.19 186 LEU A C 1
ATOM 1458 O O . LEU A 1 186 ? -4.77 -13.469 -18.578 1 97.19 186 LEU A O 1
ATOM 1462 N N . PRO A 1 187 ? -2.611 -13.984 -18.906 1 95.25 187 PRO A N 1
ATOM 1463 C CA . PRO A 1 187 ? -2.973 -14.82 -20.047 1 95.25 187 PRO A CA 1
ATOM 1464 C C . PRO A 1 187 ? -3.762 -16.062 -19.656 1 95.25 187 PRO A C 1
ATOM 1466 O O . PRO A 1 187 ? -3.35 -16.797 -18.75 1 95.25 187 PRO A O 1
ATOM 1469 N N . LEU A 1 188 ? -4.844 -16.312 -20.281 1 94.31 188 LEU A N 1
ATOM 1470 C CA . LEU A 1 188 ? -5.688 -17.484 -20 1 94.31 188 LEU A CA 1
ATOM 1471 C C . LEU A 1 188 ? -5.887 -18.312 -21.266 1 94.31 188 LEU A C 1
ATOM 1473 O O . LEU A 1 188 ? -5.977 -17.766 -22.375 1 94.31 188 LEU A O 1
ATOM 1477 N N . PRO A 1 189 ? -5.973 -19.609 -21.234 1 93.94 189 PRO A N 1
ATOM 1478 C CA . PRO A 1 189 ? -5.887 -20.375 -20 1 93.94 189 PRO A CA 1
ATOM 1479 C C . PRO A 1 189 ? -4.5 -20.328 -19.359 1 93.94 189 PRO A C 1
ATOM 1481 O O . PRO A 1 189 ? -3.502 -20.141 -20.062 1 93.94 189 PRO A O 1
ATOM 1484 N N . LEU A 1 190 ? -4.48 -20.453 -18.062 1 90.25 190 LEU A N 1
ATOM 1485 C CA . LEU A 1 190 ? -3.209 -20.484 -17.344 1 90.25 190 LEU A CA 1
ATOM 1486 C C . LEU A 1 190 ? -2.312 -21.594 -17.891 1 90.25 190 LEU A C 1
ATOM 1488 O O . LEU A 1 190 ? -2.736 -22.75 -18 1 90.25 190 LEU A O 1
ATOM 1492 N N . PRO A 1 191 ? -1.124 -21.172 -18.297 1 90.5 191 PRO A N 1
ATOM 1493 C CA . PRO A 1 191 ? -0.225 -22.219 -18.781 1 90.5 191 PRO A CA 1
ATOM 1494 C C . PRO A 1 191 ? 0.031 -23.297 -17.719 1 90.5 191 PRO A C 1
ATOM 1496 O O . PRO A 1 191 ? 0.133 -22.984 -16.531 1 90.5 191 PRO A O 1
ATOM 1499 N N . PRO A 1 192 ? 0.103 -24.484 -18.219 1 86.06 192 PRO A N 1
ATOM 1500 C CA . PRO A 1 192 ? 0.418 -25.547 -17.266 1 86.06 192 PRO A CA 1
ATOM 1501 C C . PRO A 1 192 ? 1.842 -25.453 -16.719 1 86.06 192 PRO A C 1
ATOM 1503 O O . PRO A 1 192 ? 2.744 -24.984 -17.422 1 86.06 192 PRO A O 1
ATOM 1506 N N . ALA A 1 193 ? 2.016 -25.547 -15.5 1 75.19 193 ALA A N 1
ATOM 1507 C CA . ALA A 1 193 ? 3.348 -25.625 -14.906 1 75.19 193 ALA A CA 1
ATOM 1508 C C . ALA A 1 193 ? 3.465 -26.844 -13.992 1 75.19 193 ALA A C 1
ATOM 1510 O O . ALA A 1 193 ? 2.471 -27.297 -13.414 1 75.19 193 ALA A O 1
ATOM 1511 N N . THR A 1 194 ? 4.707 -27.516 -14.188 1 73 194 THR A N 1
ATOM 1512 C CA . THR A 1 194 ? 4.941 -28.688 -13.352 1 73 194 THR A CA 1
ATOM 1513 C C . THR A 1 194 ? 5.758 -28.312 -12.117 1 73 194 THR A C 1
ATOM 1515 O O . THR A 1 194 ? 6.871 -27.797 -12.234 1 73 194 THR A O 1
ATOM 1518 N N . PHE A 1 195 ? 5.188 -28 -11.055 1 74.25 195 PHE A N 1
ATOM 1519 C CA . PHE A 1 195 ? 5.91 -27.922 -9.789 1 74.25 195 PHE A CA 1
ATOM 1520 C C . PHE A 1 195 ? 5.172 -28.672 -8.695 1 74.25 195 PHE A C 1
ATOM 1522 O O . PHE A 1 195 ? 3.971 -28.938 -8.82 1 74.25 195 PHE A O 1
ATOM 1529 N N . MET B 1 1 ? -15.477 -13.484 -3.191 1 58.22 1 MET B N 1
ATOM 1530 C CA . MET B 1 1 ? -15.375 -12.789 -4.473 1 58.22 1 MET B CA 1
ATOM 1531 C C . MET B 1 1 ? -15.523 -11.281 -4.293 1 58.22 1 MET B C 1
ATOM 1533 O O . MET B 1 1 ? -16.016 -10.82 -3.262 1 58.22 1 MET B O 1
ATOM 1537 N N . GLY B 1 2 ? -14.594 -10.438 -4.84 1 76 2 GLY B N 1
ATOM 1538 C CA . GLY B 1 2 ? -14.602 -8.984 -4.766 1 76 2 GLY B CA 1
ATOM 1539 C C . GLY B 1 2 ? -15.953 -8.383 -5.105 1 76 2 GLY B C 1
ATOM 1540 O O . GLY B 1 2 ? -16.703 -8.93 -5.914 1 76 2 GLY B O 1
ATOM 1541 N N . LYS B 1 3 ? -16.547 -7.621 -4.234 1 89.31 3 LYS B N 1
ATOM 1542 C CA . LYS B 1 3 ? -17.781 -6.852 -4.422 1 89.31 3 LYS B CA 1
ATOM 1543 C C . LYS B 1 3 ? -17.469 -5.375 -4.664 1 89.31 3 LYS B C 1
ATOM 1545 O O . LYS B 1 3 ? -16.469 -4.852 -4.16 1 89.31 3 LYS B O 1
ATOM 1550 N N . THR B 1 4 ? -18.359 -4.848 -5.57 1 95 4 THR B N 1
ATOM 1551 C CA . THR B 1 4 ? -18.344 -3.402 -5.773 1 95 4 THR B CA 1
ATOM 1552 C C . THR B 1 4 ? -19.469 -2.73 -4.996 1 95 4 THR B C 1
ATOM 1554 O O . THR B 1 4 ? -20.594 -3.242 -4.953 1 95 4 THR B O 1
ATOM 1557 N N . TYR B 1 5 ? -19.188 -1.575 -4.449 1 96.69 5 TYR B N 1
ATOM 1558 C CA . TYR B 1 5 ? -20.156 -0.858 -3.627 1 96.69 5 TYR B CA 1
ATOM 1559 C C . TYR B 1 5 ? -20.484 0.5 -4.234 1 96.69 5 TYR B C 1
ATOM 1561 O O . TYR B 1 5 ? -19.594 1.183 -4.762 1 96.69 5 TYR B O 1
ATOM 1569 N N . GLU B 1 6 ? -21.672 0.918 -4.023 1 95 6 GLU B N 1
ATOM 1570 C CA . GLU B 1 6 ? -22.109 2.213 -4.539 1 95 6 GLU B CA 1
ATOM 1571 C C . GLU B 1 6 ? -21.75 3.34 -3.572 1 95 6 GLU B C 1
ATOM 1573 O O . GLU B 1 6 ? -21.609 4.496 -3.98 1 95 6 GLU B O 1
ATOM 1578 N N . ARG B 1 7 ? -21.766 2.965 -2.35 1 97.19 7 ARG B N 1
ATOM 1579 C CA . ARG B 1 7 ? -21.547 3.934 -1.281 1 97.19 7 ARG B CA 1
ATOM 1580 C C . ARG B 1 7 ? -20.734 3.324 -0.146 1 97.19 7 ARG B C 1
ATOM 1582 O O . ARG B 1 7 ? -20.703 2.104 0.017 1 97.19 7 ARG B O 1
ATOM 1589 N N . ILE B 1 8 ? -20.094 4.254 0.528 1 98.12 8 ILE B N 1
ATOM 1590 C CA . ILE B 1 8 ? -19.375 3.869 1.739 1 98.12 8 ILE B CA 1
ATOM 1591 C C . ILE B 1 8 ? -20.297 3.975 2.945 1 98.12 8 ILE B C 1
ATOM 1593 O O . ILE B 1 8 ? -20.297 4.98 3.658 1 98.12 8 ILE B O 1
ATOM 1597 N N . THR B 1 9 ? -21.062 2.961 3.225 1 97.06 9 THR B N 1
ATOM 1598 C CA . THR B 1 9 ? -22.047 2.945 4.297 1 97.06 9 THR B CA 1
ATOM 1599 C C . THR B 1 9 ? -22.078 1.585 4.988 1 97.06 9 THR B C 1
ATOM 1601 O O . THR B 1 9 ? -21.375 0.66 4.574 1 97.06 9 THR B O 1
ATOM 1604 N N . GLY B 1 10 ? -22.766 1.555 6.137 1 96.75 10 GLY B N 1
ATOM 1605 C CA . GLY B 1 10 ? -23.016 0.29 6.809 1 96.75 10 GLY B CA 1
ATOM 1606 C C . GLY B 1 10 ? -21.75 -0.417 7.242 1 96.75 10 GLY B C 1
ATOM 1607 O O . GLY B 1 10 ? -20.875 0.19 7.867 1 96.75 10 GLY B O 1
ATOM 1608 N N . ARG B 1 11 ? -21.719 -1.674 6.961 1 95.81 11 ARG B N 1
ATOM 1609 C CA . ARG B 1 11 ? -20.609 -2.529 7.398 1 95.81 11 ARG B CA 1
ATOM 1610 C C . ARG B 1 11 ? -19.297 -2.105 6.75 1 95.81 11 ARG B C 1
ATOM 1612 O O . ARG B 1 11 ? -18.234 -2.221 7.363 1 95.81 11 ARG B O 1
ATOM 1619 N N . LEU B 1 12 ?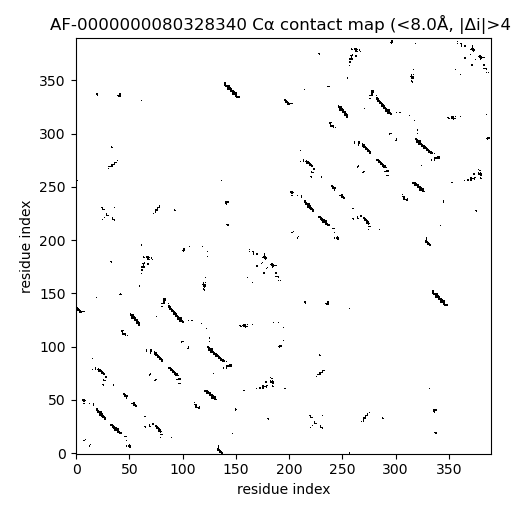 -19.438 -1.66 5.504 1 97.44 12 LEU B N 1
ATOM 1620 C CA . LEU B 1 12 ? -18.25 -1.193 4.805 1 97.44 12 LEU B CA 1
ATOM 1621 C C . LEU B 1 12 ? -17.625 -0.013 5.535 1 97.44 12 LEU B C 1
ATOM 1623 O O . LEU B 1 12 ? -16.406 0 5.77 1 97.44 12 LEU B O 1
ATOM 1627 N N . ARG B 1 13 ? -18.391 0.939 5.863 1 97.81 13 ARG B N 1
ATOM 1628 C CA . ARG B 1 13 ? -17.922 2.104 6.602 1 97.81 13 ARG B CA 1
ATOM 1629 C C . ARG B 1 13 ? -17.328 1.697 7.953 1 97.81 13 ARG B C 1
ATOM 1631 O O . ARG B 1 13 ? -16.25 2.154 8.336 1 97.81 13 ARG B O 1
ATOM 1638 N N . THR B 1 14 ? -18.031 0.862 8.672 1 97.25 14 THR B N 1
ATOM 1639 C CA . THR B 1 14 ? -17.578 0.387 9.969 1 97.25 14 THR B CA 1
ATOM 1640 C C . THR B 1 14 ? -16.219 -0.288 9.852 1 97.25 14 THR B C 1
ATOM 1642 O O . THR B 1 14 ? -15.32 -0.043 10.664 1 97.25 14 THR B O 1
ATOM 1645 N N . PHE B 1 15 ? -16.062 -1.105 8.859 1 97.5 15 PHE B N 1
ATOM 1646 C CA . PHE B 1 15 ? -14.797 -1.808 8.641 1 97.5 15 PHE B CA 1
ATOM 1647 C C . PHE B 1 15 ? -13.656 -0.819 8.445 1 97.5 15 PHE B C 1
ATOM 1649 O O . PHE B 1 15 ? -12.617 -0.923 9.102 1 97.5 15 PHE B O 1
ATOM 1656 N N . ILE B 1 16 ? -13.781 0.151 7.5 1 97.56 16 ILE B N 1
ATOM 1657 C CA . ILE B 1 16 ? -12.711 1.085 7.16 1 97.56 16 ILE B CA 1
ATOM 1658 C C . ILE B 1 16 ? -12.367 1.933 8.383 1 97.56 16 ILE B C 1
ATOM 1660 O O . ILE B 1 16 ? -11.188 2.156 8.672 1 97.56 16 ILE B O 1
ATOM 1664 N N . GLU B 1 17 ? -13.344 2.32 9.18 1 96.31 17 GLU B N 1
ATOM 1665 C CA . GLU B 1 17 ? -13.133 3.205 10.32 1 96.31 17 GLU B CA 1
ATOM 1666 C C . GLU B 1 17 ? -12.453 2.469 11.477 1 96.31 17 GLU B C 1
ATOM 1668 O O . GLU B 1 17 ? -11.797 3.09 12.312 1 96.31 17 GLU B O 1
ATOM 1673 N N . GLU B 1 18 ? -12.523 1.218 11.484 1 95.38 18 GLU B N 1
ATOM 1674 C CA . GLU B 1 18 ? -11.992 0.425 12.586 1 95.38 18 GLU B CA 1
ATOM 1675 C C . GLU B 1 18 ? -10.523 0.088 12.359 1 95.38 18 GLU B C 1
ATOM 1677 O O . GLU B 1 18 ? -9.828 -0.358 13.281 1 95.38 18 GLU B O 1
ATOM 1682 N N . GLN B 1 19 ? -10.055 0.224 11.172 1 96.69 19 GLN B N 1
ATOM 1683 C CA . GLN B 1 19 ? -8.672 -0.144 10.891 1 96.69 19 GLN B CA 1
ATOM 1684 C C . GLN B 1 19 ? -7.703 0.889 11.461 1 96.69 19 GLN B C 1
ATOM 1686 O O . GLN B 1 19 ? -7.93 2.094 11.336 1 96.69 19 GLN B O 1
ATOM 1691 N N . PRO B 1 20 ? -6.629 0.449 12.109 1 94.25 20 PRO B N 1
ATOM 1692 C CA . PRO B 1 20 ? -5.691 1.387 12.734 1 94.25 20 PRO B CA 1
ATOM 1693 C C . PRO B 1 20 ? -4.801 2.098 11.719 1 94.25 20 PRO B C 1
ATOM 1695 O O . PRO B 1 20 ? -4.133 3.076 12.062 1 94.25 20 PRO B O 1
ATOM 1698 N N . LEU B 1 21 ? -4.676 1.549 10.57 1 96.94 21 LEU B N 1
ATOM 1699 C CA . LEU B 1 21 ? -3.887 2.164 9.508 1 96.94 21 LEU B CA 1
ATOM 1700 C C . LEU B 1 21 ? -4.457 1.813 8.133 1 96.94 21 LEU B C 1
ATOM 1702 O O . LEU B 1 21 ? -5.254 0.883 8.008 1 96.94 21 LEU B O 1
ATOM 1706 N N . PHE B 1 22 ? -4.141 2.531 7.16 1 98.62 22 PHE B N 1
ATOM 1707 C CA . PHE B 1 22 ? -4.457 2.275 5.762 1 98.62 22 PHE B CA 1
ATOM 1708 C C . PHE B 1 22 ? -3.299 2.682 4.859 1 98.62 22 PHE B C 1
ATOM 1710 O O . PHE B 1 22 ? -2.248 3.104 5.344 1 98.62 22 PHE B O 1
ATOM 1717 N N . PHE B 1 23 ? -3.422 2.42 3.566 1 98.88 23 PHE B N 1
ATOM 1718 C CA . PHE B 1 23 ? -2.34 2.643 2.613 1 98.88 23 PHE B CA 1
ATOM 1719 C C . PHE B 1 23 ? -2.826 3.465 1.426 1 98.88 23 PHE B C 1
ATOM 1721 O O . PHE B 1 23 ? -3.994 3.379 1.04 1 98.88 23 PHE B O 1
ATOM 1728 N N . THR B 1 24 ? -1.937 4.242 0.89 1 98.88 24 THR B N 1
ATOM 1729 C CA . THR B 1 24 ? -2.254 5.137 -0.219 1 98.88 24 THR B CA 1
ATOM 1730 C C . THR B 1 24 ? -1.283 4.926 -1.378 1 98.88 24 THR B C 1
ATOM 1732 O O . THR B 1 24 ? -0.074 4.809 -1.169 1 98.88 24 THR B O 1
ATOM 1735 N N . ALA B 1 25 ? -1.806 4.879 -2.582 1 98.94 25 ALA B N 1
ATOM 1736 C CA . ALA B 1 25 ? -0.968 4.844 -3.779 1 98.94 25 ALA B CA 1
ATOM 1737 C C . ALA B 1 25 ? -1.376 5.934 -4.766 1 98.94 25 ALA B C 1
ATOM 1739 O O . ALA B 1 25 ? -2.566 6.191 -4.957 1 98.94 25 ALA B O 1
ATOM 1740 N N . THR B 1 26 ? -0.441 6.598 -5.336 1 98.94 26 THR B N 1
ATOM 1741 C CA . THR B 1 26 ? -0.597 7.605 -6.379 1 98.94 26 THR B CA 1
ATOM 1742 C C . THR B 1 26 ? 0.46 7.426 -7.465 1 98.94 26 THR B C 1
ATOM 1744 O O . THR B 1 26 ? 1.416 6.664 -7.289 1 98.94 26 THR B O 1
ATOM 1747 N N . ALA B 1 27 ? 0.251 8.07 -8.594 1 98.94 27 ALA B N 1
ATOM 1748 C CA . ALA B 1 27 ? 1.209 7.949 -9.688 1 98.94 27 ALA B CA 1
ATOM 1749 C C . ALA B 1 27 ? 1.199 9.195 -10.562 1 98.94 27 ALA B C 1
ATOM 1751 O O . ALA B 1 27 ? 0.138 9.766 -10.836 1 98.94 27 ALA B O 1
ATOM 1752 N N . PRO B 1 28 ? 2.373 9.625 -10.977 1 98.81 28 PRO B N 1
ATOM 1753 C CA . PRO B 1 28 ? 2.404 10.695 -11.977 1 98.81 28 PRO B CA 1
ATOM 1754 C C . PRO B 1 28 ? 1.984 10.219 -13.367 1 98.81 28 PRO B C 1
ATOM 1756 O O . PRO B 1 28 ? 1.895 9.016 -13.609 1 98.81 28 PRO B O 1
ATOM 1759 N N . LEU B 1 29 ? 1.743 11.148 -14.273 1 98.44 29 LEU B N 1
ATOM 1760 C CA . LEU B 1 29 ? 1.308 10.836 -15.633 1 98.44 29 LEU B CA 1
ATOM 1761 C C . LEU B 1 29 ? 2.467 10.305 -16.469 1 98.44 29 LEU B C 1
ATOM 1763 O O . LEU B 1 29 ? 2.262 9.508 -17.391 1 98.44 29 LEU B O 1
ATOM 1767 N N . SER B 1 30 ? 3.674 10.734 -16.141 1 97.94 30 SER B N 1
ATOM 1768 C CA . SER B 1 30 ? 4.836 10.359 -16.953 1 97.94 30 SER B CA 1
ATOM 1769 C C . SER B 1 30 ? 5.035 8.852 -16.953 1 97.94 30 SER B C 1
ATOM 1771 O O . SER B 1 30 ? 4.969 8.195 -15.914 1 97.94 30 SER B O 1
ATOM 1773 N N . GLY B 1 31 ? 5.289 8.273 -18.109 1 97.31 31 GLY B N 1
ATOM 1774 C CA . GLY B 1 31 ? 5.516 6.844 -18.25 1 97.31 31 GLY B CA 1
ATOM 1775 C C . GLY B 1 31 ? 6.773 6.363 -17.562 1 97.31 31 GLY B C 1
ATOM 1776 O O . GLY B 1 31 ? 6.957 5.16 -17.359 1 97.31 31 GLY B O 1
ATOM 1777 N N . ASP B 1 32 ? 7.609 7.266 -17.156 1 97.19 32 ASP B N 1
ATOM 1778 C CA . ASP B 1 32 ? 8.82 6.926 -16.422 1 97.19 32 ASP B CA 1
ATOM 1779 C C . ASP B 1 32 ? 8.719 7.371 -14.961 1 97.19 32 ASP B C 1
ATOM 1781 O O . ASP B 1 32 ? 9.703 7.316 -14.219 1 97.19 32 ASP B O 1
ATOM 1785 N N . GLY B 1 33 ? 7.57 7.887 -14.633 1 98.25 33 GLY B N 1
ATOM 1786 C CA . GLY B 1 33 ? 7.383 8.43 -13.297 1 98.25 33 GLY B CA 1
ATOM 1787 C C . GLY B 1 33 ? 7.352 7.363 -12.219 1 98.25 33 GLY B C 1
ATOM 1788 O O . GLY B 1 33 ? 6.988 6.215 -12.484 1 98.25 33 GLY B O 1
ATOM 1789 N N . THR B 1 34 ? 7.602 7.703 -11.031 1 98.69 34 THR B N 1
ATOM 1790 C CA . THR B 1 34 ? 7.691 6.805 -9.883 1 98.69 34 THR B CA 1
ATOM 1791 C C . THR B 1 34 ? 6.336 6.66 -9.203 1 98.69 34 THR B C 1
ATOM 1793 O O . THR B 1 34 ? 5.785 7.637 -8.695 1 98.69 34 THR B O 1
ATOM 1796 N N . VAL B 1 35 ? 5.832 5.426 -9.195 1 98.88 35 VAL B N 1
ATOM 1797 C CA . VAL B 1 35 ? 4.586 5.168 -8.477 1 98.88 35 VAL B CA 1
ATOM 1798 C C . VAL B 1 35 ? 4.809 5.32 -6.977 1 98.88 35 VAL B C 1
ATOM 1800 O O . VAL B 1 35 ? 5.82 4.863 -6.445 1 98.88 35 VAL B O 1
ATOM 1803 N N . ASN B 1 36 ? 3.895 5.984 -6.312 1 98.81 36 ASN B N 1
ATOM 1804 C CA . ASN B 1 36 ? 4.016 6.23 -4.883 1 98.81 36 ASN B CA 1
ATOM 1805 C C . ASN B 1 36 ? 3.172 5.25 -4.07 1 98.81 36 ASN B C 1
ATOM 1807 O O . ASN B 1 36 ? 2.062 4.898 -4.477 1 98.81 36 ASN B O 1
ATOM 1811 N N . LEU B 1 37 ? 3.645 4.84 -2.92 1 98.81 37 LEU B N 1
ATOM 1812 C CA . LEU B 1 37 ? 2.986 3.963 -1.957 1 98.81 37 LEU B CA 1
ATOM 1813 C C . LEU B 1 37 ? 3.377 4.332 -0.53 1 98.81 37 LEU B C 1
ATOM 1815 O O . LEU B 1 37 ? 4.562 4.457 -0.218 1 98.81 37 LEU B O 1
ATOM 1819 N N . SER B 1 38 ? 2.383 4.527 0.326 1 98.25 38 SER B N 1
ATOM 1820 C CA . SER B 1 38 ? 2.713 4.945 1.684 1 98.25 38 SER B CA 1
ATOM 1821 C C . SER B 1 38 ? 1.681 4.441 2.686 1 98.25 38 SER B C 1
ATOM 1823 O O . SER B 1 38 ? 0.487 4.383 2.379 1 98.25 38 SER B O 1
ATOM 1825 N N . PRO B 1 39 ? 2.102 4.078 3.885 1 98.19 39 PRO B N 1
ATOM 1826 C CA . PRO B 1 39 ? 1.173 3.789 4.98 1 98.19 39 PRO B CA 1
ATOM 1827 C C . PRO B 1 39 ? 0.729 5.047 5.723 1 98.19 39 PRO B C 1
ATOM 1829 O O . PRO B 1 39 ? 1.502 6 5.852 1 98.19 39 PRO B O 1
ATOM 1832 N N . LYS B 1 40 ? -0.483 5.07 6.094 1 97.56 40 LYS B N 1
ATOM 1833 C CA . LYS B 1 40 ? -1.052 6.145 6.898 1 97.56 40 LYS B CA 1
ATOM 1834 C C . LYS B 1 40 ? -1.555 5.621 8.242 1 97.56 40 LYS B C 1
ATOM 1836 O O . LYS B 1 40 ? -2.5 4.832 8.289 1 97.56 40 LYS B O 1
ATOM 1841 N N . GLY B 1 41 ? -0.911 6.09 9.25 1 95.69 41 GLY B N 1
ATOM 1842 C CA . GLY B 1 41 ? -1.292 5.672 10.586 1 95.69 41 GLY B CA 1
ATOM 1843 C C . GLY B 1 41 ? -1.738 6.828 11.469 1 95.69 41 GLY B C 1
ATOM 1844 O O . GLY B 1 41 ? -2.221 7.844 10.969 1 95.69 41 GLY B O 1
ATOM 1845 N N . LEU B 1 42 ? -1.699 6.617 12.852 1 95.62 42 LEU B N 1
ATOM 1846 C CA . LEU B 1 42 ? -2.209 7.516 13.875 1 95.62 42 LEU B CA 1
ATOM 1847 C C . LEU B 1 42 ? -3.732 7.469 13.938 1 95.62 42 LEU B C 1
ATOM 1849 O O . LEU B 1 42 ? -4.406 8.078 13.102 1 95.62 42 LEU B O 1
ATOM 1853 N N . LYS B 1 43 ? -4.207 6.789 14.977 1 92.56 43 LYS B N 1
ATOM 1854 C CA . LYS B 1 43 ? -5.645 6.602 15.148 1 92.56 43 LYS B CA 1
ATOM 1855 C C . LYS B 1 43 ? -6.375 7.941 15.156 1 92.56 43 LYS B C 1
ATOM 1857 O O . LYS B 1 43 ? -5.93 8.891 15.805 1 92.56 43 LYS B O 1
ATOM 1862 N N . GLY B 1 44 ? -7.469 8.031 14.359 1 95.56 44 GLY B N 1
ATOM 1863 C CA . GLY B 1 44 ? -8.258 9.25 14.312 1 95.56 44 GLY B CA 1
ATOM 1864 C C . GLY B 1 44 ? -7.891 10.156 13.156 1 95.56 44 GLY B C 1
ATOM 1865 O O . GLY B 1 44 ? -8.516 11.203 12.961 1 95.56 44 GLY B O 1
ATOM 1866 N N . SER B 1 45 ? -6.945 9.789 12.352 1 97.38 45 SER B N 1
ATOM 1867 C CA . SER B 1 45 ? -6.453 10.656 11.289 1 97.38 45 SER B CA 1
ATOM 1868 C C . SER B 1 45 ? -7.215 10.422 9.984 1 97.38 45 SER B C 1
ATOM 1870 O O . SER B 1 45 ? -6.828 10.938 8.938 1 97.38 45 SER B O 1
ATOM 1872 N N . PHE B 1 46 ? -8.219 9.602 9.992 1 98.38 46 PHE B N 1
ATOM 1873 C CA . PHE B 1 46 ? -9.055 9.273 8.852 1 98.38 46 PHE B CA 1
ATOM 1874 C C . PHE B 1 46 ? -10.523 9.555 9.156 1 98.38 46 PHE B C 1
ATOM 1876 O O . PHE B 1 46 ? -10.977 9.336 10.281 1 98.38 46 PHE B O 1
ATOM 1883 N N . ALA B 1 47 ? -11.297 10.039 8.125 1 98.31 47 ALA B N 1
ATOM 1884 C CA . ALA B 1 47 ? -12.719 10.312 8.312 1 98.31 47 ALA B CA 1
ATOM 1885 C C . ALA B 1 47 ? -13.516 10 7.043 1 98.31 47 ALA B C 1
ATOM 1887 O O . ALA B 1 47 ? -13.055 10.281 5.934 1 98.31 47 ALA B O 1
ATOM 1888 N N . VAL B 1 48 ? -14.648 9.414 7.195 1 98.5 48 VAL B N 1
ATOM 1889 C CA . VAL B 1 48 ? -15.656 9.359 6.137 1 98.5 48 VAL B CA 1
ATOM 1890 C C . VAL B 1 48 ? -16.531 10.609 6.184 1 98.5 48 VAL B C 1
ATOM 1892 O O . VAL B 1 48 ? -17.25 10.836 7.156 1 98.5 48 VAL B O 1
ATOM 1895 N N . LEU B 1 49 ? -16.422 11.484 5.137 1 98.62 49 LEU B N 1
ATOM 1896 C CA . LEU B 1 49 ? -17.109 12.773 5.145 1 98.62 49 LEU B CA 1
ATOM 1897 C C . LEU B 1 49 ? -18.562 12.625 4.707 1 98.62 49 LEU B C 1
ATOM 1899 O O . LEU B 1 49 ? -19.438 13.32 5.215 1 98.62 49 LEU B O 1
ATOM 1903 N N . ASP B 1 50 ? -18.812 11.781 3.744 1 98.25 50 ASP B N 1
ATOM 1904 C CA . ASP B 1 50 ? -20.141 11.414 3.252 1 98.25 50 ASP B CA 1
ATOM 1905 C C . ASP B 1 50 ? -20.094 10.094 2.49 1 98.25 50 ASP B C 1
ATOM 1907 O O . ASP B 1 50 ? -19.109 9.352 2.58 1 98.25 50 ASP B O 1
ATOM 1911 N N . ASP B 1 51 ? -21.094 9.766 1.703 1 98.12 51 ASP B N 1
ATOM 1912 C CA . ASP B 1 51 ? -21.266 8.43 1.134 1 98.12 51 ASP B CA 1
ATOM 1913 C C . ASP B 1 51 ? -20.172 8.125 0.121 1 98.12 51 ASP B C 1
ATOM 1915 O O . ASP B 1 51 ? -19.938 6.961 -0.215 1 98.12 51 ASP B O 1
ATOM 1919 N N . LEU B 1 52 ? -19.5 9.164 -0.412 1 98.44 52 LEU B N 1
ATOM 1920 C CA . LEU B 1 52 ? -18.531 8.898 -1.464 1 98.44 52 LEU B CA 1
ATOM 1921 C C . LEU B 1 52 ? -17.25 9.703 -1.24 1 98.44 52 LEU B C 1
ATOM 1923 O O . LEU B 1 52 ? -16.359 9.727 -2.102 1 98.44 52 LEU B O 1
ATOM 1927 N N . THR B 1 53 ? -17.172 10.406 -0.158 1 98.88 53 THR B N 1
ATOM 1928 C CA . THR B 1 53 ? -16.016 11.25 0.092 1 98.88 53 THR B CA 1
ATOM 1929 C C . THR B 1 53 ? -15.352 10.875 1.416 1 98.88 53 THR B C 1
ATOM 1931 O O . THR B 1 53 ? -16.031 10.734 2.436 1 98.88 53 THR B O 1
ATOM 1934 N N . VAL B 1 54 ? -14.117 10.68 1.377 1 98.88 54 VAL B N 1
ATOM 1935 C CA . VAL B 1 54 ? -13.328 10.43 2.576 1 98.88 54 VAL B CA 1
ATOM 1936 C C . VAL B 1 54 ? -12.188 11.438 2.662 1 98.88 54 VAL B C 1
ATOM 1938 O O . VAL B 1 54 ? -11.914 12.156 1.698 1 98.88 54 VAL B O 1
ATOM 1941 N N . ALA B 1 55 ? -11.555 11.531 3.814 1 98.94 55 ALA B N 1
ATOM 1942 C CA . ALA B 1 55 ? -10.422 12.438 4.02 1 98.94 55 ALA B CA 1
ATOM 1943 C C . ALA B 1 55 ? -9.453 11.875 5.055 1 98.94 55 ALA B C 1
ATOM 1945 O O . ALA B 1 55 ? -9.836 11.055 5.891 1 98.94 55 ALA B O 1
ATOM 1946 N N . TYR B 1 56 ? -8.227 12.266 4.973 1 98.88 56 TYR B N 1
ATOM 1947 C CA . TYR B 1 56 ? -7.262 11.945 6.012 1 98.88 56 TYR B CA 1
ATOM 1948 C C . TYR B 1 56 ? -6.277 13.094 6.215 1 98.88 56 TYR B C 1
ATOM 1950 O O . TYR B 1 56 ? -6.105 13.938 5.328 1 98.88 56 TYR B O 1
ATOM 1958 N N . LEU B 1 57 ? -5.711 13.148 7.379 1 98.44 57 LEU B N 1
ATOM 1959 C CA . LEU B 1 57 ? -4.734 14.172 7.742 1 98.44 57 LEU B CA 1
ATOM 1960 C C . LEU B 1 57 ? -3.348 13.812 7.219 1 98.44 57 LEU B C 1
ATOM 1962 O O . LEU B 1 57 ? -2.848 12.719 7.477 1 98.44 57 LEU B O 1
ATOM 1966 N N . ASP B 1 58 ? -2.781 14.695 6.418 1 97.81 58 ASP B N 1
ATOM 1967 C CA . ASP B 1 58 ? -1.416 14.547 5.922 1 97.81 58 ASP B CA 1
ATOM 1968 C C . ASP B 1 58 ? -0.415 15.227 6.855 1 97.81 58 ASP B C 1
ATOM 1970 O O . ASP B 1 58 ? -0.24 16.438 6.812 1 97.81 58 ASP B O 1
ATOM 1974 N N . PHE B 1 59 ? 0.308 14.422 7.613 1 96.81 59 PHE B N 1
ATOM 1975 C CA . PHE B 1 59 ? 1.224 14.914 8.641 1 96.81 59 PHE B CA 1
ATOM 1976 C C . PHE B 1 59 ? 2.635 15.047 8.078 1 96.81 59 PHE B C 1
ATOM 1978 O O . PHE B 1 59 ? 2.9 14.656 6.945 1 96.81 59 PHE B O 1
ATOM 1985 N N . ALA B 1 60 ? 3.457 15.633 8.922 1 95.62 60 ALA B N 1
ATOM 1986 C CA . ALA B 1 60 ? 4.848 15.859 8.547 1 95.62 60 ALA B CA 1
ATOM 1987 C C . ALA B 1 60 ? 5.547 14.539 8.227 1 95.62 60 ALA B C 1
ATOM 1989 O O . ALA B 1 60 ? 5.34 13.539 8.922 1 95.62 60 ALA B O 1
ATOM 1990 N N . GLY B 1 61 ? 6.281 14.516 7.176 1 92.75 61 GLY B N 1
ATOM 1991 C CA . GLY B 1 61 ? 7.09 13.391 6.73 1 92.75 61 GLY B CA 1
ATOM 1992 C C . GLY B 1 61 ? 8.266 13.805 5.871 1 92.75 61 GLY B C 1
ATOM 1993 O O . GLY B 1 61 ? 8.609 14.984 5.809 1 92.75 61 GLY B O 1
ATOM 1994 N N . SER B 1 62 ? 8.836 12.805 5.273 1 92.88 62 SER B N 1
ATOM 1995 C CA . SER B 1 62 ? 10.102 13.047 4.582 1 92.88 62 SER B CA 1
ATOM 1996 C C . SER B 1 62 ? 9.875 13.289 3.092 1 92.88 62 SER B C 1
ATOM 1998 O O . SER B 1 62 ? 10.789 13.703 2.379 1 92.88 62 SER B O 1
ATOM 2000 N N . ASN B 1 63 ? 8.727 13.023 2.586 1 94.81 63 ASN B N 1
ATOM 2001 C CA . ASN B 1 63 ? 8.375 13.211 1.181 1 94.81 63 ASN B CA 1
ATOM 2002 C C . ASN B 1 63 ? 6.949 13.719 1.021 1 94.81 63 ASN B C 1
ATOM 2004 O O . ASN B 1 63 ? 6.18 13.734 1.983 1 94.81 63 ASN B O 1
ATOM 2008 N N . ALA B 1 64 ? 6.668 14.203 -0.193 1 97.19 64 ALA B N 1
ATOM 2009 C CA . ALA B 1 64 ? 5.312 14.68 -0.476 1 97.19 64 ALA B CA 1
ATOM 2010 C C . ALA B 1 64 ? 4.84 14.188 -1.842 1 97.19 64 ALA B C 1
ATOM 2012 O O . ALA B 1 64 ? 4.18 14.93 -2.576 1 97.19 64 ALA B O 1
ATOM 2013 N N . GLU B 1 65 ? 5.145 12.992 -2.197 1 98.44 65 GLU B N 1
ATOM 2014 C CA . GLU B 1 65 ? 4.801 12.43 -3.5 1 98.44 65 GLU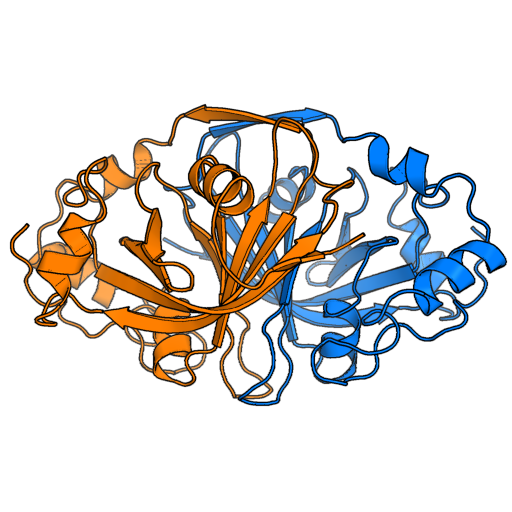 B CA 1
ATOM 2015 C C . GLU B 1 65 ? 3.291 12.453 -3.727 1 98.44 65 GLU B C 1
ATOM 2017 O O . GLU B 1 65 ? 2.828 12.797 -4.816 1 98.44 65 GLU B O 1
ATOM 2022 N N . THR B 1 66 ? 2.488 12.039 -2.664 1 98.75 66 THR B N 1
ATOM 2023 C CA . THR B 1 66 ? 1.037 12.031 -2.805 1 98.75 66 THR B CA 1
ATOM 2024 C C . THR B 1 66 ? 0.525 13.414 -3.207 1 98.75 66 THR B C 1
ATOM 2026 O O . THR B 1 66 ? -0.23 13.547 -4.172 1 98.75 66 THR B O 1
ATOM 2029 N N . VAL B 1 67 ? 0.965 14.406 -2.49 1 98.75 67 VAL B N 1
ATOM 2030 C CA . VAL B 1 67 ? 0.535 15.766 -2.773 1 98.75 67 VAL B CA 1
ATOM 2031 C C . VAL B 1 67 ? 0.898 16.141 -4.211 1 98.75 67 VAL B C 1
ATOM 2033 O O . VAL B 1 67 ? 0.067 16.672 -4.949 1 98.75 67 VAL B O 1
ATOM 2036 N N . ALA B 1 68 ? 2.127 15.828 -4.629 1 98.88 68 ALA B N 1
ATOM 2037 C CA . ALA B 1 68 ? 2.6 16.188 -5.965 1 98.88 68 ALA B CA 1
ATOM 2038 C C . ALA B 1 68 ? 1.749 15.508 -7.043 1 98.88 68 ALA B C 1
ATOM 2040 O O . ALA B 1 68 ? 1.349 16.156 -8.016 1 98.88 68 ALA B O 1
ATOM 2041 N N . HIS B 1 69 ? 1.524 14.25 -6.895 1 98.94 69 HIS B N 1
ATOM 2042 C CA . HIS B 1 69 ? 0.746 13.508 -7.883 1 98.94 69 HIS B CA 1
ATOM 2043 C C . HIS B 1 69 ? -0.693 14.016 -7.938 1 98.94 69 HIS B C 1
ATOM 2045 O O . HIS B 1 69 ? -1.271 14.141 -9.023 1 98.94 69 HIS B O 1
ATOM 2051 N N . LEU B 1 70 ? -1.29 14.25 -6.762 1 98.88 70 LEU B N 1
ATOM 2052 C CA . LEU B 1 70 ? -2.672 14.719 -6.719 1 98.88 70 LEU B CA 1
ATOM 2053 C C . LEU B 1 70 ? -2.805 16.094 -7.379 1 98.88 70 LEU B C 1
ATOM 2055 O O . LEU B 1 70 ? -3.801 16.359 -8.055 1 98.88 70 LEU B O 1
ATOM 2059 N N . ARG B 1 71 ? -1.849 16.922 -7.203 1 98.75 71 ARG B N 1
ATOM 2060 C CA . ARG B 1 71 ? -1.859 18.219 -7.844 1 98.75 71 ARG B CA 1
ATOM 2061 C C . ARG B 1 71 ? -1.757 18.094 -9.359 1 98.75 71 ARG B C 1
ATOM 2063 O O . ARG B 1 71 ? -2.293 18.922 -10.102 1 98.75 71 ARG B O 1
ATOM 2070 N N . GLU B 1 72 ? -1.104 17.062 -9.789 1 98.81 72 GLU B N 1
ATOM 2071 C CA . GLU B 1 72 ? -0.917 16.875 -11.227 1 98.81 72 GLU B CA 1
ATOM 2072 C C . GLU B 1 72 ? -2.152 16.25 -11.867 1 98.81 72 GLU B C 1
ATOM 2074 O O . GLU B 1 72 ? -2.596 16.688 -12.93 1 98.81 72 GLU B O 1
ATOM 2079 N N . ASN B 1 73 ? -2.75 15.188 -11.273 1 98.81 73 ASN B N 1
ATOM 2080 C CA . ASN B 1 73 ? -3.758 14.453 -12.039 1 98.81 73 ASN B CA 1
ATOM 2081 C C . ASN B 1 73 ? -4.871 13.93 -11.141 1 98.81 73 ASN B C 1
ATOM 2083 O O . ASN B 1 73 ? -5.871 13.398 -11.625 1 98.81 73 ASN B O 1
ATOM 2087 N N . GLY B 1 74 ? -4.711 13.914 -9.797 1 98.88 74 GLY B N 1
ATOM 2088 C CA . GLY B 1 74 ? -5.762 13.633 -8.836 1 98.88 74 GLY B CA 1
ATOM 2089 C C . GLY B 1 74 ? -5.957 12.156 -8.578 1 98.88 74 GLY B C 1
ATOM 2090 O O . GLY B 1 74 ? -6.715 11.766 -7.688 1 98.88 74 GLY B O 1
ATOM 2091 N N . ARG B 1 75 ? -5.312 11.219 -9.336 1 98.94 75 ARG B N 1
ATOM 2092 C CA . ARG B 1 75 ? -5.543 9.789 -9.172 1 98.94 75 ARG B CA 1
ATOM 2093 C C . ARG B 1 75 ? -5.008 9.289 -7.836 1 98.94 75 ARG B C 1
ATOM 2095 O O . ARG B 1 75 ? -3.869 9.586 -7.469 1 98.94 75 ARG B O 1
ATOM 2102 N N . ILE B 1 76 ? -5.809 8.547 -7.145 1 98.94 76 ILE B N 1
ATOM 2103 C CA . ILE B 1 76 ? -5.402 8.023 -5.844 1 98.94 76 ILE B CA 1
ATOM 2104 C C . ILE B 1 76 ? -6.164 6.738 -5.543 1 98.94 76 ILE B C 1
ATOM 2106 O O . ILE B 1 76 ? -7.316 6.578 -5.949 1 98.94 76 ILE B O 1
ATOM 2110 N N . THR B 1 77 ? -5.559 5.805 -4.93 1 98.94 77 THR B N 1
ATOM 2111 C CA . THR B 1 77 ? -6.18 4.633 -4.328 1 98.94 77 THR B CA 1
ATOM 2112 C C . THR B 1 77 ? -5.875 4.566 -2.834 1 98.94 77 THR B C 1
ATOM 2114 O O . THR B 1 77 ? -4.73 4.75 -2.42 1 98.94 77 THR B O 1
ATOM 2117 N N . LEU B 1 78 ? -6.848 4.391 -2.039 1 98.94 78 LEU B N 1
ATOM 2118 C CA . LEU B 1 78 ? -6.715 4.02 -0.634 1 98.94 78 LEU B CA 1
ATOM 2119 C C . LEU B 1 78 ? -7.062 2.551 -0.423 1 98.94 78 LEU B C 1
ATOM 2121 O O . LEU B 1 78 ? -7.973 2.027 -1.067 1 98.94 78 LEU B O 1
ATOM 2125 N N . MET B 1 79 ? -6.359 1.954 0.53 1 98.94 79 MET B N 1
ATOM 2126 C CA . MET B 1 79 ? -6.613 0.541 0.793 1 98.94 79 MET B CA 1
ATOM 2127 C C . MET B 1 79 ? -6.559 0.248 2.289 1 98.94 79 MET B C 1
ATOM 2129 O O . MET B 1 79 ? -5.668 0.736 2.988 1 98.94 79 MET B O 1
ATOM 2133 N N . TRP B 1 80 ? -7.52 -0.501 2.738 1 98.62 80 TRP B N 1
ATOM 2134 C CA . TRP B 1 80 ? -7.551 -1.064 4.082 1 98.62 80 TRP B CA 1
ATOM 2135 C C . TRP B 1 80 ? -7.516 -2.588 4.039 1 98.62 80 TRP B C 1
ATOM 2137 O O . TRP B 1 80 ? -8.133 -3.203 3.164 1 98.62 80 TRP B O 1
ATOM 2147 N N . CYS B 1 81 ? -6.812 -3.135 4.984 1 97.38 81 CYS B N 1
ATOM 2148 C CA . CYS B 1 81 ? -6.785 -4.582 5.148 1 97.38 81 CYS B CA 1
ATOM 2149 C C . CYS B 1 81 ? -7.211 -4.98 6.559 1 97.38 81 CYS B C 1
ATOM 2151 O O . CYS B 1 81 ? -6.855 -4.309 7.527 1 97.38 81 CYS B O 1
ATOM 2153 N N . ALA B 1 82 ? -7.918 -6.098 6.594 1 97.81 82 ALA B N 1
ATOM 2154 C CA . ALA B 1 82 ? -8.188 -6.691 7.902 1 97.81 82 ALA B CA 1
ATOM 2155 C C . ALA B 1 82 ? -6.984 -7.484 8.406 1 97.81 82 ALA B C 1
ATOM 2157 O O . ALA B 1 82 ? -6.617 -8.508 7.82 1 97.81 82 ALA B O 1
ATOM 2158 N N . PHE B 1 83 ? -6.379 -7.055 9.516 1 97.69 83 PHE B N 1
ATOM 2159 C CA . PHE B 1 83 ? -5.316 -7.809 10.172 1 97.69 83 PHE B CA 1
ATOM 2160 C C . PHE B 1 83 ? -5.871 -8.648 11.32 1 97.69 83 PHE B C 1
ATOM 2162 O O . PHE B 1 83 ? -5.16 -9.477 11.891 1 97.69 83 PHE B O 1
ATOM 2169 N N . GLN B 1 84 ? -7.062 -8.312 11.68 1 97 84 GLN B N 1
ATOM 2170 C CA . GLN B 1 84 ? -7.816 -9.047 12.688 1 97 84 GLN B CA 1
ATOM 2171 C C . GLN B 1 84 ? -9.227 -9.359 12.203 1 97 84 GLN B C 1
ATOM 2173 O O . GLN B 1 84 ? -9.719 -8.742 11.258 1 97 84 GLN B O 1
ATOM 2178 N N . GLY B 1 85 ? -9.844 -10.398 12.875 1 96.06 85 GLY B N 1
ATOM 2179 C CA . GLY B 1 85 ? -11.18 -10.773 12.438 1 96.06 85 GLY B CA 1
ATOM 2180 C C . GLY B 1 85 ? -11.203 -11.406 11.062 1 96.06 85 GLY B C 1
ATOM 2181 O O . GLY B 1 85 ? -10.18 -11.906 10.586 1 96.06 85 GLY B O 1
ATOM 2182 N N . PRO B 1 86 ? -12.398 -11.477 10.391 1 96.12 86 PRO B N 1
ATOM 2183 C CA . PRO B 1 86 ? -12.5 -12.062 9.047 1 96.12 86 PRO B CA 1
ATOM 2184 C C . PRO B 1 86 ? -11.664 -11.305 8.016 1 96.12 86 PRO B C 1
ATOM 2186 O O . PRO B 1 86 ? -11.578 -10.078 8.062 1 96.12 86 PRO B O 1
ATOM 2189 N N . PRO B 1 87 ? -11.062 -12.094 7.125 1 96.62 87 PRO B N 1
ATOM 2190 C CA . PRO B 1 87 ? -10.242 -11.43 6.102 1 96.62 87 PRO B CA 1
ATOM 2191 C C . PRO B 1 87 ? -11.055 -10.492 5.219 1 96.62 87 PRO B C 1
ATOM 2193 O O . PRO B 1 87 ? -12.211 -10.773 4.902 1 96.62 87 PRO B O 1
ATOM 2196 N N . ASN B 1 88 ? -10.469 -9.391 4.863 1 97.12 88 ASN B N 1
ATOM 2197 C CA . ASN B 1 88 ? -11.078 -8.398 3.988 1 97.12 88 ASN B CA 1
ATOM 2198 C C . ASN B 1 88 ? -10.062 -7.355 3.527 1 97.12 88 ASN B C 1
ATOM 2200 O O . ASN B 1 88 ? -9.172 -6.977 4.285 1 97.12 88 ASN B O 1
ATOM 2204 N N . ILE B 1 89 ? -10.133 -6.98 2.299 1 98 89 ILE B N 1
ATOM 2205 C CA . ILE B 1 89 ? -9.422 -5.828 1.757 1 98 89 ILE B CA 1
ATOM 2206 C C . ILE B 1 89 ? -10.414 -4.879 1.084 1 98 89 ILE B C 1
ATOM 2208 O O . ILE B 1 89 ? -11.219 -5.301 0.249 1 98 89 ILE B O 1
ATOM 2212 N N . VAL B 1 90 ? -10.367 -3.652 1.442 1 98.5 90 VAL B N 1
ATOM 2213 C CA . VAL B 1 90 ? -11.203 -2.645 0.798 1 98.5 90 VAL B CA 1
ATOM 2214 C C . VAL B 1 90 ? -10.32 -1.627 0.076 1 98.5 90 VAL B C 1
ATOM 2216 O O . VAL B 1 90 ? -9.305 -1.18 0.617 1 98.5 90 VAL B O 1
ATOM 2219 N N . ARG B 1 91 ? -10.688 -1.338 -1.147 1 98.62 91 ARG B N 1
ATOM 2220 C CA . ARG B 1 91 ? -10.031 -0.286 -1.917 1 98.62 91 ARG B CA 1
ATOM 2221 C C . ARG B 1 91 ? -11.023 0.797 -2.322 1 98.62 91 ARG B C 1
ATOM 2223 O O . ARG B 1 91 ? -12.148 0.494 -2.73 1 98.62 91 ARG B O 1
ATOM 2230 N N . VAL B 1 92 ? -10.625 1.992 -2.154 1 98.81 92 VAL B N 1
ATOM 2231 C CA . VAL B 1 92 ? -11.289 3.158 -2.725 1 98.81 92 VAL B CA 1
ATOM 2232 C C . VAL B 1 92 ? -10.422 3.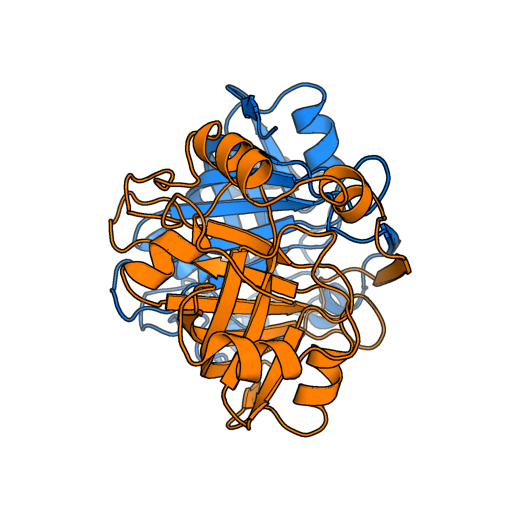76 -3.828 1 98.81 92 VAL B C 1
ATOM 2234 O O . VAL B 1 92 ? -9.352 4.301 -3.557 1 98.81 92 VAL B O 1
ATOM 2237 N N . HIS B 1 93 ? -10.875 3.586 -5.047 1 98.75 93 HIS B N 1
ATOM 2238 C CA . HIS B 1 93 ? -10.273 4.285 -6.18 1 98.75 93 HIS B CA 1
ATOM 2239 C C . HIS B 1 93 ? -11.008 5.59 -6.473 1 98.75 93 HIS B C 1
ATOM 2241 O O . HIS B 1 93 ? -12.242 5.637 -6.441 1 98.75 93 HIS B O 1
ATOM 2247 N N . GLY B 1 94 ? -10.148 6.621 -6.719 1 98.75 94 GLY B N 1
ATOM 2248 C CA . GLY B 1 94 ? -10.859 7.855 -7.016 1 98.75 94 GLY B CA 1
ATOM 2249 C C . GLY B 1 94 ? -9.93 9.016 -7.324 1 98.75 94 GLY B C 1
ATOM 2250 O O . GLY B 1 94 ? -8.852 8.82 -7.879 1 98.75 94 GLY B O 1
ATOM 2251 N N . ARG B 1 95 ? -10.469 10.211 -7.078 1 98.81 95 ARG B N 1
ATOM 2252 C CA . ARG B 1 95 ? -9.742 11.461 -7.273 1 98.81 95 ARG B CA 1
ATOM 2253 C C . ARG B 1 95 ? -9.562 12.203 -5.953 1 98.81 95 ARG B C 1
ATOM 2255 O O . ARG B 1 95 ? -10.531 12.406 -5.215 1 98.81 95 ARG B O 1
ATOM 2262 N N . GLY B 1 96 ? -8.32 12.555 -5.727 1 98.88 96 GLY B N 1
ATOM 2263 C CA . GLY B 1 96 ? -8.016 13.266 -4.492 1 98.88 96 GLY B CA 1
ATOM 2264 C C . GLY B 1 96 ? -7.461 14.656 -4.727 1 98.88 96 GLY B C 1
ATOM 2265 O O . GLY B 1 96 ? -7.027 14.984 -5.832 1 98.88 96 GLY B O 1
ATOM 2266 N N . GLU B 1 97 ? -7.496 15.445 -3.76 1 98.88 97 GLU B N 1
ATOM 2267 C CA . GLU B 1 97 ? -6.859 16.766 -3.738 1 98.88 97 GLU B CA 1
ATOM 2268 C C . GLU B 1 97 ? -6.336 17.094 -2.346 1 98.88 97 GLU B C 1
ATOM 2270 O O . GLU B 1 97 ? -6.953 16.734 -1.34 1 98.88 97 GLU B O 1
ATOM 2275 N N . PRO B 1 98 ? -5.215 17.766 -2.318 1 98.81 98 PRO B N 1
ATOM 2276 C CA . PRO B 1 98 ? -4.773 18.328 -1.039 1 98.81 98 PRO B CA 1
ATOM 2277 C C . PRO B 1 98 ? -5.477 19.641 -0.698 1 98.81 98 PRO B C 1
ATOM 2279 O O . PRO B 1 98 ? -5.57 20.531 -1.545 1 98.81 98 PRO B O 1
ATOM 2282 N N . VAL B 1 99 ? -6.023 19.734 0.42 1 98.5 99 VAL B N 1
ATOM 2283 C CA . VAL B 1 99 ? -6.516 20.984 0.991 1 98.5 99 VAL B CA 1
ATOM 2284 C C . VAL B 1 99 ? -5.473 21.562 1.947 1 98.5 99 VAL B C 1
ATOM 2286 O O . VAL B 1 99 ? -5.23 21 3.021 1 98.5 99 VAL B O 1
ATOM 2289 N N . PHE B 1 100 ? -4.895 22.641 1.489 1 97.5 100 PHE B N 1
ATOM 2290 C CA . PHE B 1 100 ? -3.793 23.219 2.248 1 97.5 100 PHE B CA 1
ATOM 2291 C C . PHE B 1 100 ? -4.316 24.094 3.381 1 97.5 100 PHE B C 1
ATOM 2293 O O . PHE B 1 100 ? -5.512 24.391 3.439 1 97.5 100 PHE B O 1
ATOM 2300 N N . ARG B 1 101 ? -3.447 24.469 4.266 1 96.12 101 ARG B N 1
ATOM 2301 C CA . ARG B 1 101 ? -3.785 25.094 5.535 1 96.12 101 ARG B CA 1
ATOM 2302 C C . ARG B 1 101 ? -4.457 26.453 5.309 1 96.12 101 ARG B C 1
ATOM 2304 O O . ARG B 1 101 ? -5.23 26.906 6.148 1 96.12 101 ARG B O 1
ATOM 2311 N N . ASP B 1 102 ? -4.188 27.078 4.191 1 94.94 102 ASP B N 1
ATOM 2312 C CA . ASP B 1 102 ? -4.75 28.391 3.932 1 94.94 102 ASP B CA 1
ATOM 2313 C C . ASP B 1 102 ? -6.043 28.297 3.127 1 94.94 102 ASP B C 1
ATOM 2315 O O . ASP B 1 102 ? -6.66 29.312 2.799 1 94.94 102 ASP B O 1
ATOM 2319 N N . ASP B 1 103 ? -6.422 27.141 2.758 1 96.69 103 ASP B N 1
ATOM 2320 C CA . ASP B 1 103 ? -7.703 26.938 2.092 1 96.69 103 ASP B CA 1
ATOM 2321 C C . ASP B 1 103 ? -8.867 27.25 3.029 1 96.69 103 ASP B C 1
ATOM 2323 O O . ASP B 1 103 ? -8.875 26.828 4.184 1 96.69 103 ASP B O 1
ATOM 2327 N N . PRO B 1 104 ? -9.883 28.031 2.604 1 96.06 104 PRO B N 1
ATOM 2328 C CA . PRO B 1 104 ? -11 28.391 3.473 1 96.06 104 PRO B CA 1
ATOM 2329 C C . PRO B 1 104 ? -11.766 27.172 3.98 1 96.06 104 PRO B C 1
ATOM 2331 O O . PRO B 1 104 ? -12.469 27.25 4.992 1 96.06 104 PRO B O 1
ATOM 2334 N N . ARG B 1 105 ? -11.664 26.078 3.33 1 97.75 105 ARG B N 1
ATOM 2335 C CA . ARG B 1 105 ? -12.359 24.844 3.723 1 97.75 105 ARG B CA 1
ATOM 2336 C C . ARG B 1 105 ? -11.625 24.141 4.863 1 97.75 105 ARG B C 1
ATOM 2338 O O . ARG B 1 105 ? -12.188 23.266 5.52 1 97.75 105 ARG B O 1
ATOM 2345 N N . PHE B 1 106 ? -10.391 24.5 5.082 1 97.5 106 PHE B N 1
ATOM 2346 C CA . PHE B 1 106 ? -9.477 23.75 5.934 1 97.5 106 PHE B CA 1
ATOM 2347 C C . PHE B 1 106 ? -10.031 23.625 7.344 1 97.5 106 PHE B C 1
ATOM 2349 O O . PHE B 1 106 ? -10.125 22.516 7.883 1 97.5 106 PHE B O 1
ATOM 2356 N N . PRO B 1 107 ? -10.57 24.734 8.039 1 96.56 107 PRO B N 1
ATOM 2357 C CA . PRO B 1 107 ? -11.055 24.609 9.422 1 96.56 107 PRO B CA 1
ATOM 2358 C C . PRO B 1 107 ? -12.242 23.656 9.539 1 96.56 107 PRO B C 1
ATOM 2360 O O . PRO B 1 107 ? -12.289 22.844 10.469 1 96.56 107 PRO B O 1
ATOM 2363 N N . GLU B 1 108 ? -13.156 23.75 8.672 1 97.5 108 GLU B N 1
ATOM 2364 C CA . GLU B 1 108 ? -14.328 22.875 8.711 1 97.5 108 GLU B CA 1
ATOM 2365 C C . GLU B 1 108 ? -13.938 21.422 8.484 1 97.5 108 GLU B C 1
ATOM 2367 O O . GLU B 1 108 ? -14.469 20.531 9.141 1 97.5 108 GLU B O 1
ATOM 2372 N N . LEU B 1 109 ? -13.039 21.203 7.547 1 98.31 109 LEU B N 1
ATOM 2373 C CA . LEU B 1 109 ? -12.562 19.859 7.289 1 98.31 109 LEU B CA 1
ATOM 2374 C C . LEU B 1 109 ? -11.836 19.281 8.508 1 98.31 109 LEU B C 1
ATOM 2376 O O . LEU B 1 109 ? -12.031 18.125 8.859 1 98.31 109 LEU B O 1
ATOM 2380 N N . LEU B 1 110 ? -11.008 20.094 9.109 1 97.88 110 LEU B N 1
ATOM 2381 C CA . LEU B 1 110 ? -10.242 19.656 10.273 1 97.88 110 LEU B CA 1
ATOM 2382 C C . LEU B 1 110 ? -11.172 19.234 11.406 1 97.88 110 LEU B C 1
ATOM 2384 O O . LEU B 1 110 ? -10.867 18.297 12.156 1 97.88 110 LEU B O 1
ATOM 2388 N N . ALA B 1 111 ? -12.312 19.891 11.531 1 97.81 111 ALA B N 1
ATOM 2389 C CA . ALA B 1 111 ? -13.289 19.609 12.594 1 97.81 111 ALA B CA 1
ATOM 2390 C C . ALA B 1 111 ? -13.859 18.203 12.453 1 97.81 111 ALA B C 1
ATOM 2392 O O . ALA B 1 111 ? -14.5 17.688 13.375 1 97.81 111 ALA B O 1
ATOM 2393 N N . ARG B 1 112 ? -13.656 17.578 11.297 1 98.25 112 ARG B N 1
ATOM 2394 C CA . ARG B 1 112 ? -14.188 16.234 11.047 1 98.25 112 ARG B CA 1
ATOM 2395 C C . ARG B 1 112 ? -13.297 15.164 11.68 1 98.25 112 ARG B C 1
ATOM 2397 O O . ARG B 1 112 ? -13.578 13.969 11.578 1 98.25 112 ARG B O 1
ATOM 2404 N N . PHE B 1 113 ? -12.227 15.555 12.344 1 97.88 113 PHE B N 1
ATOM 2405 C CA . PHE B 1 113 ? -11.297 14.656 13.023 1 97.88 113 PHE B CA 1
ATOM 2406 C C . PHE B 1 113 ? -11.25 14.945 14.516 1 97.88 113 PHE B C 1
ATOM 2408 O O . PHE B 1 113 ? -10.203 15.297 15.055 1 97.88 113 PHE B O 1
ATOM 2415 N N . PRO B 1 114 ? -12.281 14.688 15.258 1 96.38 114 PRO B N 1
ATOM 2416 C CA . PRO B 1 114 ? -12.375 15.086 16.656 1 96.38 114 PRO B CA 1
ATOM 2417 C C . PRO B 1 114 ? -11.523 14.211 17.578 1 96.38 114 PRO B C 1
ATOM 2419 O O . PRO B 1 114 ? -11.258 14.586 18.719 1 96.38 114 PRO B O 1
ATOM 2422 N N . ASP B 1 115 ? -11.102 13.07 17.141 1 95.38 115 ASP B N 1
ATOM 2423 C CA . ASP B 1 115 ? -10.516 12.086 18.047 1 95.38 115 ASP B CA 1
ATOM 2424 C C . ASP B 1 115 ? -8.992 12.164 18.031 1 95.38 115 ASP B C 1
ATOM 2426 O O . ASP B 1 115 ? -8.312 11.266 18.547 1 95.38 115 ASP B O 1
ATOM 2430 N N . ILE B 1 116 ? -8.445 13.234 17.312 1 95.12 116 ILE B N 1
ATOM 2431 C CA . ILE B 1 116 ? -6.996 13.406 17.297 1 95.12 116 ILE B CA 1
ATOM 2432 C C . ILE B 1 116 ? -6.648 14.883 17.453 1 95.12 116 ILE B C 1
ATOM 2434 O O . ILE B 1 116 ? -7.367 15.758 16.953 1 95.12 116 ILE B O 1
ATOM 2438 N N . ASP B 1 117 ? -5.539 15.109 18.234 1 95.12 117 ASP B N 1
ATOM 2439 C CA . ASP B 1 117 ? -4.883 16.406 18.219 1 95.12 117 ASP B CA 1
ATOM 2440 C C . ASP B 1 117 ? -3.822 16.484 17.125 1 95.12 117 ASP B C 1
ATOM 2442 O O . ASP B 1 117 ? -2.799 15.797 17.203 1 95.12 117 ASP B O 1
ATOM 2446 N N . PRO B 1 118 ? -4.035 17.266 16.094 1 94.12 118 PRO B N 1
ATOM 2447 C CA . PRO B 1 118 ? -3.084 17.297 14.977 1 94.12 118 PRO B CA 1
ATOM 2448 C C . PRO B 1 118 ? -1.833 18.109 15.289 1 94.12 118 PRO B C 1
ATOM 2450 O O . PRO B 1 118 ? -0.835 18.016 14.57 1 94.12 118 PRO B O 1
ATOM 2453 N N . ALA B 1 119 ? -1.788 18.906 16.312 1 92.5 119 ALA B N 1
ATOM 2454 C CA . ALA B 1 119 ? -0.767 19.922 16.578 1 92.5 119 ALA B CA 1
ATOM 2455 C C . ALA B 1 119 ? 0.61 19.281 16.719 1 92.5 119 ALA B C 1
ATOM 2457 O O . ALA B 1 119 ? 1.584 19.734 16.125 1 92.5 119 ALA B O 1
ATOM 2458 N N . PRO B 1 120 ? 0.692 18.219 17.422 1 94.25 120 PRO B N 1
ATOM 2459 C CA . PRO B 1 120 ? 2.029 17.656 17.656 1 94.25 120 PRO B CA 1
ATOM 2460 C C . PRO B 1 120 ? 2.559 16.891 16.453 1 94.25 120 PRO B C 1
ATOM 2462 O O . PRO B 1 120 ? 3.633 16.281 16.516 1 94.25 120 PRO B O 1
ATOM 2465 N N . HIS B 1 121 ? 1.879 16.891 15.297 1 95.31 121 HIS B N 1
ATOM 2466 C CA . HIS B 1 121 ? 2.264 15.984 14.219 1 95.31 121 HIS B CA 1
ATOM 2467 C C . HIS B 1 121 ? 2.615 16.75 12.945 1 95.31 121 HIS B C 1
ATOM 2469 O O . HIS B 1 121 ? 2.77 16.156 11.883 1 95.31 121 HIS B O 1
ATOM 2475 N N . GLY B 1 122 ? 2.67 18.094 13.008 1 94.75 122 GLY B N 1
ATOM 2476 C CA . GLY B 1 122 ? 3.055 18.875 11.844 1 94.75 122 GLY B CA 1
ATOM 2477 C C . GLY B 1 122 ? 2.096 18.719 10.68 1 94.75 122 GLY B C 1
ATOM 2478 O O . GLY B 1 122 ? 2.518 18.438 9.555 1 94.75 122 GLY B O 1
ATOM 2479 N N . LEU B 1 123 ? 0.828 19 10.945 1 96.19 123 LEU B N 1
ATOM 2480 C CA . LEU B 1 123 ? -0.219 18.859 9.945 1 96.19 123 LEU B CA 1
ATOM 2481 C C . LEU B 1 123 ? 0.049 19.781 8.75 1 96.19 123 LEU B C 1
ATOM 2483 O O . LEU B 1 123 ? 0.092 21 8.891 1 96.19 123 LEU B O 1
ATOM 2487 N N . ARG B 1 124 ? 0.201 19.141 7.547 1 95.44 124 ARG B N 1
ATOM 2488 C CA . ARG B 1 124 ? 0.59 19.891 6.352 1 95.44 124 ARG B CA 1
ATOM 2489 C C . ARG B 1 124 ? -0.616 20.156 5.461 1 95.44 124 ARG B C 1
ATOM 2491 O O . ARG B 1 124 ? -0.684 21.203 4.805 1 95.44 124 ARG B O 1
ATOM 2498 N N . ALA B 1 125 ? -1.478 19.234 5.355 1 97.5 125 ALA B N 1
ATOM 2499 C CA . ALA B 1 125 ? -2.648 19.297 4.484 1 97.5 125 ALA B CA 1
ATOM 2500 C C . ALA B 1 125 ? -3.695 18.266 4.883 1 97.5 125 ALA B C 1
ATOM 2502 O O . ALA B 1 125 ? -3.443 17.422 5.742 1 97.5 125 ALA B O 1
ATOM 2503 N N . ILE B 1 126 ? -4.836 18.453 4.465 1 98.62 126 ILE B N 1
ATOM 2504 C CA . ILE B 1 126 ? -5.875 17.422 4.488 1 98.62 126 ILE B CA 1
ATOM 2505 C C . ILE B 1 126 ? -6.109 16.891 3.076 1 98.62 126 ILE B C 1
ATOM 2507 O O . ILE B 1 126 ? -6.34 17.672 2.143 1 98.62 126 ILE B O 1
ATOM 2511 N N . ILE B 1 127 ? -5.965 15.625 2.904 1 98.94 127 ILE B N 1
ATOM 2512 C CA . ILE B 1 127 ? -6.258 15.023 1.61 1 98.94 127 ILE B CA 1
ATOM 2513 C C . ILE B 1 127 ? -7.73 14.617 1.549 1 98.94 127 ILE B C 1
ATOM 2515 O O . ILE B 1 127 ? -8.211 13.859 2.393 1 98.94 127 ILE B O 1
ATOM 2519 N N . VAL B 1 128 ? -8.422 15.133 0.627 1 98.94 128 VAL B N 1
ATOM 2520 C CA . VAL B 1 128 ? -9.812 14.773 0.381 1 98.94 128 VAL B CA 1
ATOM 2521 C C . VAL B 1 128 ? -9.906 13.891 -0.863 1 98.94 128 VAL B C 1
ATOM 2523 O O . VAL B 1 128 ? -9.32 14.211 -1.901 1 98.94 128 VAL B O 1
ATOM 2526 N N . VAL B 1 129 ? -10.633 12.805 -0.748 1 98.94 129 VAL B N 1
ATOM 2527 C CA . VAL B 1 129 ? -10.734 11.852 -1.847 1 98.94 129 VAL B CA 1
ATOM 2528 C C . VAL B 1 129 ? -12.203 11.594 -2.176 1 98.94 129 VAL B C 1
ATOM 2530 O O . VAL B 1 129 ? -12.984 11.203 -1.306 1 98.94 129 VAL B O 1
ATOM 2533 N N . ARG B 1 130 ? -12.578 11.844 -3.379 1 98.88 130 ARG B N 1
ATOM 2534 C CA . ARG B 1 130 ? -13.875 11.422 -3.904 1 98.88 130 ARG B CA 1
ATOM 2535 C C . ARG B 1 130 ? -13.789 10.047 -4.547 1 98.88 130 ARG B C 1
ATOM 2537 O O . ARG B 1 130 ? -13.047 9.852 -5.516 1 98.88 130 ARG B O 1
ATOM 2544 N N . ALA B 1 131 ? -14.578 9.125 -4.051 1 98.81 131 ALA B N 1
ATOM 2545 C CA . ALA B 1 131 ? -14.562 7.75 -4.543 1 98.81 131 ALA B CA 1
ATOM 2546 C C . ALA B 1 131 ? -15.211 7.652 -5.922 1 98.81 131 ALA B C 1
ATOM 2548 O O . ALA B 1 131 ? -16.297 8.203 -6.145 1 98.81 131 ALA B O 1
ATOM 2549 N N . GLU B 1 132 ? -14.57 7 -6.793 1 98.5 132 GLU B N 1
ATOM 2550 C CA . GLU B 1 132 ? -15.133 6.66 -8.094 1 98.5 132 GLU B CA 1
ATOM 2551 C C . GLU B 1 132 ? -15.453 5.172 -8.188 1 98.5 132 GLU B C 1
ATOM 2553 O O . GLU B 1 132 ? -16.359 4.77 -8.93 1 98.5 132 GLU B O 1
ATOM 2558 N N . LEU B 1 133 ? -14.734 4.34 -7.539 1 98 133 LEU B N 1
ATOM 2559 C CA . LEU B 1 133 ? -14.922 2.893 -7.457 1 98 133 LEU B CA 1
ATOM 2560 C C . LEU B 1 133 ? -14.562 2.381 -6.062 1 98 133 LEU B C 1
ATOM 2562 O O . LEU B 1 133 ? -13.461 2.625 -5.57 1 98 133 LEU B O 1
ATOM 2566 N N . VAL B 1 134 ? -15.516 1.766 -5.379 1 98.5 134 VAL B N 1
ATOM 2567 C CA . VAL B 1 134 ? -15.312 1.136 -4.078 1 98.5 134 VAL B CA 1
ATOM 2568 C C . VAL B 1 134 ? -15.5 -0.375 -4.199 1 98.5 134 VAL B C 1
ATOM 2570 O O . VAL B 1 134 ? -16.562 -0.846 -4.625 1 98.5 134 VAL B O 1
ATOM 2573 N N . ARG B 1 135 ? -14.453 -1.112 -3.818 1 97 135 ARG B N 1
ATOM 2574 C CA . ARG B 1 135 ? -14.523 -2.562 -3.969 1 97 135 ARG B CA 1
ATOM 2575 C C . ARG B 1 135 ? -13.812 -3.268 -2.816 1 97 135 ARG B C 1
ATOM 2577 O O . ARG B 1 135 ? -12.922 -2.697 -2.189 1 97 135 ARG B O 1
ATOM 2584 N N . ASP B 1 136 ? -14.25 -4.484 -2.555 1 96.12 136 ASP B N 1
ATOM 2585 C CA . ASP B 1 136 ? -13.5 -5.309 -1.607 1 96.12 136 ASP B CA 1
ATOM 2586 C C . ASP B 1 136 ? -13.039 -6.609 -2.258 1 96.12 136 ASP B C 1
ATOM 2588 O O . ASP B 1 136 ? -13.484 -6.953 -3.354 1 96.12 136 ASP B O 1
ATOM 2592 N N . THR B 1 137 ? -11.992 -7.16 -1.729 1 94.69 137 THR B N 1
ATOM 2593 C CA . THR B 1 137 ? -11.492 -8.484 -2.072 1 94.69 137 THR B CA 1
ATOM 2594 C C . THR B 1 137 ? -11.242 -9.312 -0.815 1 94.69 137 THR B C 1
ATOM 2596 O O . THR B 1 137 ? -11.312 -8.797 0.3 1 94.69 137 THR B O 1
ATOM 2599 N N . CYS B 1 138 ? -11.023 -10.531 -0.892 1 90.06 138 CYS B N 1
ATOM 2600 C CA . CYS B 1 138 ? -11.086 -11.484 0.211 1 90.06 138 CYS B CA 1
ATOM 2601 C C . CYS B 1 138 ? -10.008 -11.188 1.247 1 90.06 138 CYS B C 1
ATOM 2603 O O . CYS B 1 138 ? -10.273 -11.211 2.451 1 90.06 138 CYS B O 1
ATOM 2605 N N . GLY B 1 139 ? -8.75 -11 0.827 1 93.56 139 GLY B N 1
ATOM 2606 C CA . GLY B 1 139 ? -7.676 -10.758 1.776 1 93.56 139 GLY B CA 1
ATOM 2607 C C . GLY B 1 139 ? -7.168 -12.023 2.441 1 93.56 139 GLY B C 1
ATOM 2608 O O . GLY B 1 139 ? -6.641 -11.977 3.555 1 93.56 139 GLY B O 1
ATOM 2609 N N . TYR B 1 140 ? -7.324 -13.172 1.827 1 96.19 140 TYR B N 1
ATOM 2610 C CA . TYR B 1 140 ? -7.039 -14.477 2.418 1 96.19 140 TYR B CA 1
ATOM 2611 C C . TYR B 1 140 ? -5.559 -14.617 2.744 1 96.19 140 TYR B C 1
ATOM 2613 O O . TYR B 1 140 ? -5.18 -15.383 3.635 1 96.19 140 TYR B O 1
ATOM 2621 N N . ALA B 1 141 ? -4.75 -13.867 2.098 1 95.81 141 ALA B N 1
ATOM 2622 C CA . ALA B 1 141 ? -3.309 -14 2.293 1 95.81 141 ALA B CA 1
ATOM 2623 C C . ALA B 1 141 ? -2.783 -12.953 3.268 1 95.81 141 ALA B C 1
ATOM 2625 O O . ALA B 1 141 ? -1.583 -12.906 3.551 1 95.81 141 ALA B O 1
ATOM 2626 N N . VAL B 1 142 ? -3.654 -12.008 3.785 1 97.5 142 VAL B N 1
ATOM 2627 C CA . VAL B 1 142 ? -3.258 -11.047 4.809 1 97.5 142 VAL B CA 1
ATOM 2628 C C . VAL B 1 142 ? -3.117 -11.758 6.156 1 97.5 142 VAL B C 1
ATOM 2630 O O . VAL B 1 142 ? -4.062 -12.391 6.633 1 97.5 142 VAL B O 1
ATOM 2633 N N . PRO B 1 143 ? -1.943 -11.695 6.766 1 97.94 143 PRO B N 1
ATOM 2634 C CA . PRO B 1 143 ? -1.746 -12.43 8.023 1 97.94 143 PRO B CA 1
ATOM 2635 C C . PRO B 1 143 ? -2.555 -11.844 9.18 1 97.94 143 PRO B C 1
ATOM 2637 O O . PRO B 1 143 ? -3.002 -10.695 9.109 1 97.94 143 PRO B O 1
ATOM 2640 N N . PHE B 1 144 ? -2.703 -12.703 10.211 1 98.12 144 PHE B N 1
ATOM 2641 C CA . PHE B 1 144 ? -3.197 -12.211 11.492 1 98.12 144 PHE B CA 1
ATOM 2642 C C . PHE B 1 144 ? -2.125 -11.398 12.203 1 98.12 144 PHE B C 1
ATOM 2644 O O . PHE B 1 144 ? -1.033 -11.906 12.477 1 98.12 144 PHE B O 1
ATOM 2651 N N . MET B 1 145 ? -2.457 -10.18 12.469 1 97.69 145 MET B N 1
ATOM 2652 C CA . MET B 1 145 ? -1.618 -9.289 13.273 1 97.69 145 MET B CA 1
ATOM 2653 C C . MET B 1 145 ? -2.445 -8.57 14.328 1 97.69 145 MET B C 1
ATOM 2655 O O . MET B 1 145 ? -3.537 -8.078 14.039 1 97.69 145 MET B O 1
ATOM 2659 N N . THR B 1 146 ? -1.946 -8.477 15.523 1 97.88 146 THR B N 1
ATOM 2660 C CA . THR B 1 146 ? -2.635 -7.812 16.625 1 97.88 146 THR B CA 1
ATOM 2661 C C . THR B 1 146 ? -2.17 -6.367 16.766 1 97.88 146 THR B C 1
ATOM 2663 O O . THR B 1 146 ? -0.968 -6.102 16.844 1 97.88 146 THR B O 1
ATOM 2666 N N . TYR B 1 147 ? -3.145 -5.461 16.734 1 97.31 147 TYR B N 1
ATOM 2667 C CA . TYR B 1 147 ? -2.834 -4.059 17 1 97.31 147 TYR B CA 1
ATOM 2668 C C . TYR B 1 147 ? -2.48 -3.852 18.469 1 97.31 147 TYR B C 1
ATOM 2670 O O . TYR B 1 147 ? -3.293 -4.129 19.344 1 97.31 147 TYR B O 1
ATOM 2678 N N . ASP B 1 148 ? -1.296 -3.318 18.734 1 97.56 148 ASP B N 1
ATOM 2679 C CA . ASP B 1 148 ? -0.868 -3.057 20.109 1 97.56 148 ASP B CA 1
ATOM 2680 C C . ASP B 1 148 ? -1.129 -1.604 20.5 1 97.56 148 ASP B C 1
ATOM 2682 O O . ASP B 1 148 ? -1.857 -1.334 21.453 1 97.56 148 ASP B O 1
ATOM 2686 N N . GLN B 1 149 ? -0.521 -0.658 19.781 1 96.88 149 GLN B N 1
ATOM 2687 C CA . GLN B 1 149 ? -0.668 0.773 20.031 1 96.88 149 GLN B CA 1
ATOM 2688 C C . GLN B 1 149 ? -0.002 1.589 18.922 1 96.88 149 GLN B C 1
ATOM 2690 O O . GLN B 1 149 ? 0.83 1.07 18.172 1 96.88 149 GLN B O 1
ATOM 2695 N N . ASP B 1 150 ? -0.384 2.832 18.891 1 96.25 150 ASP B N 1
ATOM 2696 C CA . ASP B 1 150 ? 0.36 3.764 18.047 1 96.25 150 ASP B CA 1
ATOM 2697 C C . ASP B 1 150 ? 1.753 4.027 18.625 1 96.25 150 ASP B C 1
ATOM 2699 O O . ASP B 1 150 ? 1.942 4.023 19.844 1 96.25 150 ASP B O 1
ATOM 2703 N N . ARG B 1 151 ? 2.693 4.148 17.703 1 96.5 151 ARG B N 1
ATOM 2704 C CA . ARG B 1 151 ? 3.957 4.719 18.156 1 96.5 151 ARG B CA 1
ATOM 2705 C C . ARG B 1 151 ? 3.777 6.16 18.609 1 96.5 151 ARG B C 1
ATOM 2707 O O . ARG B 1 151 ? 2.967 6.898 18.047 1 96.5 151 ARG B O 1
ATOM 2714 N N . ASP B 1 152 ? 4.586 6.559 19.609 1 95.19 152 ASP B N 1
ATOM 2715 C CA . ASP B 1 152 ? 4.516 7.949 20.031 1 95.19 152 ASP B CA 1
ATOM 2716 C C . ASP B 1 152 ? 5.648 8.773 19.422 1 95.19 152 ASP B C 1
ATOM 2718 O O . ASP B 1 152 ? 5.805 9.953 19.734 1 95.19 152 ASP B O 1
ATOM 2722 N N . LEU B 1 153 ? 6.352 8.109 18.547 1 94.88 153 LEU B N 1
ATOM 2723 C CA . LEU B 1 153 ? 7.586 8.672 18 1 94.88 153 LEU B CA 1
ATOM 2724 C C . LEU B 1 153 ? 7.293 9.883 17.125 1 94.88 153 LEU B C 1
ATOM 2726 O O . LEU B 1 153 ? 8.055 10.852 17.125 1 94.88 153 LEU B O 1
ATOM 2730 N N . HIS B 1 154 ? 6.234 9.797 16.359 1 95.69 154 HIS B N 1
ATOM 2731 C CA . HIS B 1 154 ? 5.902 10.898 15.469 1 95.69 154 HIS B CA 1
ATOM 2732 C C . HIS B 1 154 ? 5.617 12.18 16.25 1 95.69 154 HIS B C 1
ATOM 2734 O O . HIS B 1 154 ? 6.16 13.234 15.938 1 95.69 154 HIS B O 1
ATOM 2740 N N . GLY B 1 155 ? 4.762 12.078 17.188 1 95 155 GLY B N 1
ATOM 2741 C CA . GLY B 1 155 ? 4.477 13.219 18.047 1 95 155 GLY B CA 1
ATOM 2742 C C . GLY B 1 155 ? 5.707 13.742 18.766 1 95 155 GLY B C 1
ATOM 2743 O O . GLY B 1 155 ? 5.93 14.953 18.812 1 95 155 GLY B O 1
ATOM 2744 N N . ARG B 1 156 ? 6.5 12.898 19.297 1 95.12 156 ARG B N 1
ATOM 2745 C CA . ARG B 1 156 ? 7.711 13.297 20 1 95.12 156 ARG B CA 1
ATOM 2746 C C . ARG B 1 156 ? 8.648 14.07 19.078 1 95.12 156 ARG B C 1
ATOM 2748 O O . ARG B 1 156 ? 9.289 15.039 19.5 1 95.12 156 ARG B O 1
ATOM 2755 N N . ARG B 1 157 ? 8.672 13.602 17.906 1 94 157 ARG B N 1
ATOM 2756 C CA . ARG B 1 157 ? 9.594 14.219 16.938 1 94 157 ARG B CA 1
ATOM 2757 C C . ARG B 1 157 ? 9.125 15.609 16.547 1 94 157 ARG B C 1
ATOM 2759 O O . ARG B 1 157 ? 9.938 16.516 16.359 1 94 157 ARG B O 1
ATOM 2766 N N . PHE B 1 158 ? 7.82 15.844 16.406 1 94.81 158 PHE B N 1
ATOM 2767 C CA . PHE B 1 158 ? 7.355 17.062 15.75 1 94.81 158 PHE B CA 1
ATOM 2768 C C . PHE B 1 158 ? 6.637 17.969 16.734 1 94.81 158 PHE B C 1
ATOM 2770 O O . PHE B 1 158 ? 6.258 19.094 16.406 1 94.81 158 PHE B O 1
ATOM 2777 N N . ALA B 1 159 ? 6.496 17.547 17.984 1 93.38 159 ALA B N 1
ATOM 2778 C CA . ALA B 1 159 ? 5.66 18.266 18.938 1 93.38 159 ALA B CA 1
ATOM 2779 C C . ALA B 1 159 ? 6.234 19.641 19.266 1 93.38 159 ALA B C 1
ATOM 2781 O O . ALA B 1 159 ? 5.496 20.562 19.625 1 93.38 159 ALA B O 1
ATOM 2782 N N . ARG B 1 160 ? 7.5 19.812 19.078 1 92.5 160 ARG B N 1
ATOM 2783 C CA . ARG B 1 160 ? 8.117 21.062 19.484 1 92.5 160 ARG B CA 1
ATOM 2784 C C . ARG B 1 160 ? 8.312 22 18.297 1 92.5 160 ARG B C 1
ATOM 2786 O O . ARG B 1 160 ? 8.789 23.125 18.453 1 92.5 160 ARG B O 1
ATOM 2793 N N . GLU B 1 161 ? 7.973 21.5 17.156 1 92 161 GLU B N 1
ATOM 2794 C CA . GLU B 1 161 ? 8.141 22.328 15.961 1 92 161 GLU B CA 1
ATOM 2795 C C . GLU B 1 161 ? 7.082 23.422 15.891 1 92 161 GLU B C 1
ATOM 2797 O O . GLU B 1 161 ? 5.926 23.203 16.25 1 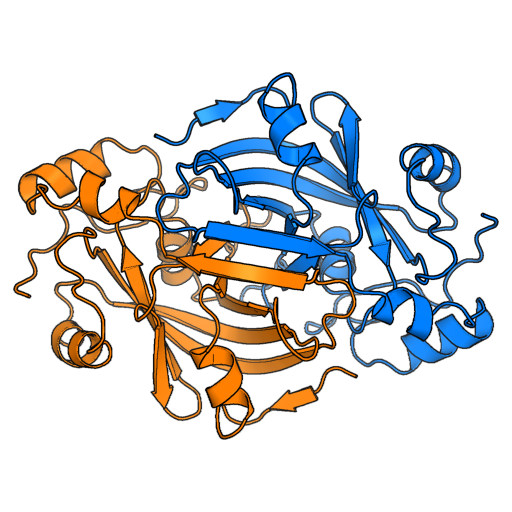92 161 GLU B O 1
ATOM 2802 N N . ASP B 1 162 ? 7.512 24.594 15.547 1 90.31 162 ASP B N 1
ATOM 2803 C CA . ASP B 1 162 ? 6.594 25.641 15.148 1 90.31 162 ASP B CA 1
ATOM 2804 C C . ASP B 1 162 ? 6.617 25.859 13.641 1 90.31 162 ASP B C 1
ATOM 2806 O O . ASP B 1 162 ? 7.297 25.125 12.914 1 90.31 162 ASP B O 1
ATOM 2810 N N . ASP B 1 163 ? 5.867 26.781 13.141 1 89.75 163 ASP B N 1
ATOM 2811 C CA . ASP B 1 163 ? 5.75 26.953 11.695 1 89.75 163 ASP B CA 1
ATOM 2812 C C . ASP B 1 163 ? 7.113 27.234 11.062 1 89.75 163 ASP B C 1
ATOM 2814 O O . ASP B 1 163 ? 7.41 26.734 9.977 1 89.75 163 ASP B O 1
ATOM 2818 N N . THR B 1 164 ? 7.887 28.016 11.766 1 92.19 164 THR B N 1
ATOM 2819 C CA . THR B 1 164 ? 9.195 28.391 11.234 1 92.19 164 THR B CA 1
ATOM 2820 C C . THR B 1 164 ? 10.117 27.172 11.172 1 92.19 164 THR B C 1
ATOM 2822 O O . THR B 1 164 ? 10.734 26.906 10.133 1 92.19 164 THR B O 1
ATOM 2825 N N . SER B 1 165 ? 10.203 26.453 12.234 1 93.81 165 SER B N 1
ATOM 2826 C CA . SER B 1 165 ? 11.109 25.312 12.258 1 93.81 165 SER B CA 1
ATOM 2827 C C . SER B 1 165 ? 10.594 24.188 11.367 1 93.81 165 SER B C 1
ATOM 2829 O O . SER B 1 165 ? 11.383 23.453 10.766 1 93.81 165 SER B O 1
ATOM 2831 N N . LEU B 1 166 ? 9.297 24.016 11.312 1 93.19 166 LEU B N 1
ATOM 2832 C CA . LEU B 1 166 ? 8.711 23.031 10.414 1 93.19 166 LEU B CA 1
ATOM 2833 C C . LEU B 1 166 ? 9.008 23.359 8.961 1 93.19 166 LEU B C 1
ATOM 2835 O O . LEU B 1 166 ? 9.352 22.469 8.172 1 93.19 166 LEU B O 1
ATOM 2839 N N . ASP B 1 167 ? 8.883 24.594 8.672 1 93.5 167 ASP B N 1
ATOM 2840 C CA . ASP B 1 167 ? 9.227 25.031 7.328 1 93.5 167 ASP B CA 1
ATOM 2841 C C . ASP B 1 167 ? 10.695 24.75 7.012 1 93.5 167 ASP B C 1
ATOM 2843 O O . ASP B 1 167 ? 11.023 24.312 5.91 1 93.5 167 ASP B O 1
ATOM 2847 N N . ALA B 1 168 ? 11.555 25.078 7.945 1 94.81 168 ALA B N 1
ATOM 2848 C CA . ALA B 1 168 ? 12.977 24.797 7.762 1 94.81 168 ALA B CA 1
ATOM 2849 C C . ALA B 1 168 ? 13.219 23.312 7.543 1 94.81 168 ALA B C 1
ATOM 2851 O O . ALA B 1 168 ? 14.031 22.922 6.695 1 94.81 168 ALA B O 1
ATOM 2852 N N . TYR B 1 169 ? 12.539 22.516 8.305 1 94.5 169 TYR B N 1
ATOM 2853 C CA . TYR B 1 169 ? 12.625 21.062 8.141 1 94.5 169 TYR B CA 1
ATOM 2854 C C . TYR B 1 169 ? 12.227 20.656 6.727 1 94.5 169 TYR B C 1
ATOM 2856 O O . TYR B 1 169 ? 12.953 19.922 6.055 1 94.5 169 TYR B O 1
ATOM 2864 N N . PHE B 1 170 ? 11.086 21.125 6.199 1 95.56 170 PHE B N 1
ATOM 2865 C CA . PHE B 1 170 ? 10.562 20.766 4.887 1 95.56 170 PHE B CA 1
ATOM 2866 C C . PHE B 1 170 ? 11.484 21.266 3.779 1 95.56 170 PHE B C 1
ATOM 2868 O O . PHE B 1 170 ? 11.719 20.562 2.795 1 95.56 170 PHE B O 1
ATOM 2875 N N . ARG B 1 171 ? 12 22.422 3.939 1 95.25 171 ARG B N 1
ATOM 2876 C CA . ARG B 1 171 ? 12.891 23 2.936 1 95.25 171 ARG B CA 1
ATOM 2877 C C . ARG B 1 171 ? 14.211 22.219 2.879 1 95.25 171 ARG B C 1
ATOM 2879 O O . ARG B 1 171 ? 14.891 22.234 1.854 1 95.25 171 ARG B O 1
ATOM 2886 N N . GLY B 1 172 ? 14.539 21.594 4.004 1 95.06 172 GLY B N 1
ATOM 2887 C CA . GLY B 1 172 ? 15.773 20.828 4.066 1 95.06 172 GLY B CA 1
ATOM 2888 C C . GLY B 1 172 ? 15.656 19.469 3.389 1 95.06 172 GLY B C 1
ATOM 2889 O O . GLY B 1 172 ? 16.656 18.797 3.15 1 95.06 172 GLY B O 1
ATOM 2890 N N . LYS B 1 173 ? 14.461 19.094 3.066 1 94.38 173 LYS B N 1
ATOM 2891 C CA . LYS B 1 173 ? 14.234 17.812 2.406 1 94.38 173 LYS B CA 1
ATOM 2892 C C . LYS B 1 173 ? 14.164 17.984 0.891 1 94.38 173 LYS B C 1
ATOM 2894 O O . LYS B 1 173 ? 13.5 18.891 0.395 1 94.38 173 LYS B O 1
ATOM 2899 N N . GLU B 1 174 ? 14.789 17.062 0.184 1 93.69 174 GLU B N 1
ATOM 2900 C CA . GLU B 1 174 ? 14.906 17.172 -1.268 1 93.69 174 GLU B CA 1
ATOM 2901 C C . GLU B 1 174 ? 13.547 16.984 -1.941 1 93.69 174 GLU B C 1
ATOM 2903 O O . GLU B 1 174 ? 13.273 17.594 -2.977 1 93.69 174 GLU B O 1
ATOM 2908 N N . HIS B 1 175 ? 12.664 16.188 -1.379 1 96.06 175 HIS B N 1
ATOM 2909 C CA . HIS B 1 175 ? 11.469 15.75 -2.105 1 96.06 175 HIS B CA 1
ATOM 2910 C C . HIS B 1 175 ? 10.203 16.078 -1.331 1 96.06 175 HIS B C 1
ATOM 2912 O O . HIS B 1 175 ? 9.312 15.242 -1.205 1 96.06 175 HIS B O 1
ATOM 2918 N N . ILE B 1 176 ? 10.164 17.297 -0.773 1 96.75 176 ILE B N 1
ATOM 2919 C CA . ILE B 1 176 ? 8.938 17.812 -0.171 1 96.75 176 ILE B CA 1
ATOM 2920 C C . ILE B 1 176 ? 8.352 18.906 -1.055 1 96.75 176 ILE B C 1
ATOM 2922 O O . ILE B 1 176 ? 7.199 18.828 -1.482 1 96.75 176 ILE B O 1
ATOM 2926 N N . GLY B 1 177 ? 9.172 19.906 -1.362 1 96.94 177 GLY B N 1
ATOM 2927 C CA . GLY B 1 177 ? 8.727 20.953 -2.281 1 96.94 177 GLY B CA 1
ATOM 2928 C C . GLY B 1 177 ? 8.625 20.469 -3.717 1 96.94 177 GLY B C 1
ATOM 2929 O O . GLY B 1 177 ? 7.84 21 -4.5 1 96.94 177 GLY B O 1
ATOM 2930 N N . THR B 1 178 ? 9.453 19.547 -4.059 1 97.88 178 THR B N 1
ATOM 2931 C CA . THR B 1 178 ? 9.5 18.891 -5.359 1 97.88 178 THR B CA 1
ATOM 2932 C C . THR B 1 178 ? 9.539 17.375 -5.203 1 97.88 178 THR B C 1
ATOM 2934 O O . THR B 1 178 ? 10.242 16.844 -4.332 1 97.88 178 THR B O 1
ATOM 2937 N N . SER B 1 179 ? 8.727 16.703 -5.996 1 97.94 179 SER B N 1
ATOM 2938 C CA . SER B 1 179 ? 8.664 15.258 -5.902 1 97.94 179 SER B CA 1
ATOM 2939 C C . SER B 1 179 ? 9.906 14.609 -6.496 1 97.94 179 SER B C 1
ATOM 2941 O O . SER B 1 179 ? 10.75 15.289 -7.086 1 97.94 179 SER B O 1
ATOM 2943 N N . LEU B 1 180 ? 9.992 13.297 -6.383 1 97.38 180 LEU B N 1
ATOM 2944 C CA . LEU B 1 180 ? 11.07 12.5 -6.969 1 97.38 180 LEU B CA 1
ATOM 2945 C C . LEU B 1 180 ? 11.164 12.742 -8.469 1 97.38 180 LEU B C 1
ATOM 2947 O O . LEU B 1 180 ? 12.258 12.695 -9.039 1 97.38 180 LEU B O 1
ATOM 2951 N N . ASP B 1 181 ? 10 13.055 -9.102 1 98.25 181 ASP B N 1
ATOM 2952 C CA . ASP B 1 181 ? 9.953 13.18 -10.555 1 98.25 181 ASP B CA 1
ATOM 2953 C C . ASP B 1 181 ? 9.875 14.648 -10.977 1 98.25 181 ASP B C 1
ATOM 2955 O O . ASP B 1 181 ? 9.5 14.953 -12.109 1 98.25 181 ASP B O 1
ATOM 2959 N N . GLY B 1 182 ? 10.062 15.492 -10.07 1 98.25 182 GLY B N 1
ATOM 2960 C CA . GLY B 1 182 ? 10.195 16.906 -10.398 1 98.25 182 GLY B CA 1
ATOM 2961 C C . GLY B 1 182 ? 8.867 17.641 -10.398 1 98.25 182 GLY B C 1
ATOM 2962 O O . GLY B 1 182 ? 8.773 18.766 -10.914 1 98.25 182 GLY B O 1
ATOM 2963 N N . LEU B 1 183 ? 7.836 17.094 -9.969 1 98.69 183 LEU B N 1
ATOM 2964 C CA . LEU B 1 183 ? 6.527 17.734 -9.906 1 98.69 183 LEU B CA 1
ATOM 2965 C C . LEU B 1 183 ? 6.43 18.625 -8.672 1 98.69 183 LEU B C 1
ATOM 2967 O O . LEU B 1 183 ? 7.016 18.328 -7.629 1 98.69 183 LEU B O 1
ATOM 2971 N N . PRO B 1 184 ? 5.645 19.688 -8.75 1 98.25 184 PRO B N 1
ATOM 2972 C CA . PRO B 1 184 ? 5.445 20.5 -7.555 1 98.25 184 PRO B CA 1
ATOM 2973 C C . PRO B 1 184 ? 4.77 19.75 -6.418 1 98.25 184 PRO B C 1
ATOM 2975 O O . PRO B 1 184 ? 3.725 19.109 -6.625 1 98.25 184 PRO B O 1
ATOM 2978 N N . GLY B 1 185 ? 5.395 19.781 -5.254 1 97.69 185 GLY B N 1
ATOM 2979 C CA . GLY B 1 185 ? 4.855 19.141 -4.07 1 97.69 185 GLY B CA 1
ATOM 2980 C C . GLY B 1 185 ? 4.18 20.109 -3.117 1 97.69 185 GLY B C 1
ATOM 2981 O O . GLY B 1 185 ? 3.301 20.875 -3.52 1 97.69 185 GLY B O 1
ATOM 2982 N N . LEU B 1 186 ? 4.512 20.016 -1.873 1 97.06 186 LEU B N 1
ATOM 2983 C CA . LEU B 1 186 ? 3.969 20.891 -0.831 1 97.06 186 LEU B CA 1
ATOM 2984 C C . LEU B 1 186 ? 4.383 22.328 -1.057 1 97.06 186 LEU B C 1
ATOM 2986 O O . LEU B 1 186 ? 5.566 22.625 -1.243 1 97.06 186 LEU B O 1
ATOM 2990 N N . PRO B 1 187 ? 3.418 23.25 -1.119 1 95.12 187 PRO B N 1
ATOM 2991 C CA . PRO B 1 187 ? 3.809 24.656 -1.188 1 95.12 187 PRO B CA 1
ATOM 2992 C C . PRO B 1 187 ? 4.551 25.125 0.06 1 95.12 187 PRO B C 1
ATOM 2994 O O . PRO B 1 187 ? 4.094 24.891 1.181 1 95.12 187 PRO B O 1
ATOM 2997 N N . LEU B 1 188 ? 5.648 25.766 -0.101 1 94.19 188 LEU B N 1
ATOM 2998 C CA . LEU B 1 188 ? 6.461 26.266 1 1 94.19 188 LEU B CA 1
ATOM 2999 C C . LEU B 1 188 ? 6.695 27.766 0.859 1 94.19 188 LEU B C 1
ATOM 3001 O O . LEU B 1 188 ? 6.84 28.281 -0.254 1 94.19 188 LEU B O 1
ATOM 3005 N N . PRO B 1 189 ? 6.746 28.547 1.887 1 93.56 189 PRO B N 1
ATOM 3006 C CA . PRO B 1 189 ? 6.594 28.078 3.266 1 93.56 189 PRO B CA 1
ATOM 3007 C C . PRO B 1 189 ? 5.184 27.594 3.572 1 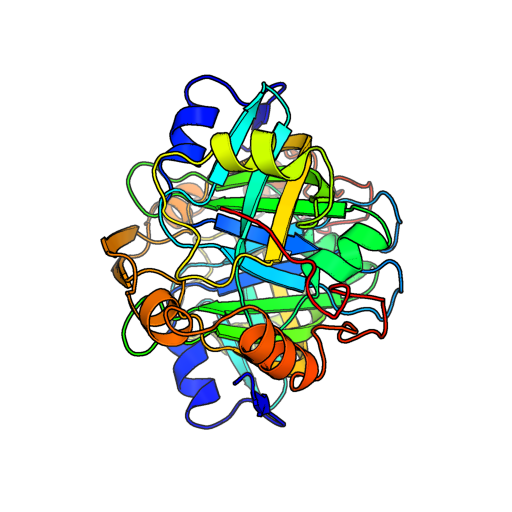93.56 189 PRO B C 1
ATOM 3009 O O . PRO B 1 189 ? 4.219 28.047 2.953 1 93.56 189 PRO B O 1
ATOM 3012 N N . LEU B 1 190 ? 5.113 26.641 4.477 1 89.81 190 LEU B N 1
ATOM 3013 C CA . LEU B 1 190 ? 3.812 26.141 4.914 1 89.81 190 LEU B CA 1
ATOM 3014 C C . LEU B 1 190 ? 2.939 27.281 5.43 1 89.81 190 LEU B C 1
ATOM 3016 O O . LEU B 1 190 ? 3.379 28.078 6.262 1 89.81 190 LEU B O 1
ATOM 3020 N N . PRO B 1 191 ? 1.748 27.375 4.836 1 89.62 191 PRO B N 1
ATOM 3021 C CA . PRO B 1 191 ? 0.87 28.422 5.359 1 89.62 191 PRO B CA 1
ATOM 3022 C C . PRO B 1 191 ? 0.618 28.281 6.859 1 89.62 191 PRO B C 1
ATOM 3024 O O . PRO B 1 191 ? 0.5 27.172 7.371 1 89.62 191 PRO B O 1
ATOM 3027 N N . PRO B 1 192 ? 0.562 29.422 7.461 1 84.94 192 PRO B N 1
ATOM 3028 C CA . PRO B 1 192 ? 0.26 29.359 8.891 1 84.94 192 PRO B CA 1
ATOM 3029 C C . PRO B 1 192 ? -1.146 28.828 9.172 1 84.94 192 PRO B C 1
ATOM 3031 O O . PRO B 1 192 ? -2.061 29.047 8.375 1 84.94 192 PRO B O 1
ATOM 3034 N N . ALA B 1 193 ? -1.298 27.938 10.023 1 74.5 193 ALA B N 1
ATOM 3035 C CA . ALA B 1 193 ? -2.627 27.5 10.43 1 74.5 193 ALA B CA 1
ATOM 3036 C C . ALA B 1 193 ? -2.814 27.641 11.938 1 74.5 193 ALA B C 1
ATOM 3038 O O . ALA B 1 193 ? -1.845 27.594 12.695 1 74.5 193 ALA B O 1
ATOM 3039 N N . THR B 1 194 ? -4.113 28.141 12.219 1 72.69 194 THR B N 1
ATOM 3040 C CA . THR B 1 194 ? -4.453 28.297 13.633 1 72.69 194 THR B CA 1
ATOM 3041 C C . THR B 1 194 ? -5.32 27.141 14.109 1 72.69 194 THR B C 1
ATOM 3043 O O . THR B 1 194 ? -6.434 26.953 13.617 1 72.69 194 THR B O 1
ATOM 3046 N N . PHE B 1 195 ? -4.797 26.062 14.555 1 73.88 195 PHE B N 1
ATOM 3047 C CA . PHE B 1 195 ? -5.562 25.062 15.266 1 73.88 195 PHE B CA 1
ATOM 3048 C C . PHE B 1 195 ? -4.855 24.641 16.547 1 73.88 195 PHE B C 1
ATOM 3050 O O . PHE B 1 195 ? -3.65 24.859 16.703 1 73.88 195 PHE B O 1
#

pLDDT: mean 96.07, std 4.75, range [57.91, 98.94]

Organism: NCBI:txid40318

Radius of gyration: 20.19 Å; Cα contacts (8 Å, |Δi|>4): 919; chains: 2; bounding box: 46×58×41 Å

Solvent-accessible surface area (backbone atoms only — not comparable to full-atom values): 20283 Å² total; per-residue (Å²): 126,58,46,78,47,94,54,56,47,71,70,60,36,53,52,62,70,66,41,67,47,35,34,40,23,29,46,50,65,53,78,83,39,67,46,38,72,46,79,45,38,47,68,42,39,62,36,77,76,49,54,48,30,36,35,34,62,38,54,62,71,71,57,22,49,61,51,14,21,22,72,72,66,13,42,30,21,38,36,37,63,32,35,54,83,73,57,30,26,42,37,39,33,31,42,30,40,70,41,40,48,71,40,87,60,32,67,68,58,54,64,63,30,80,74,41,80,56,72,32,36,42,67,56,30,36,39,38,34,42,53,74,44,37,35,36,39,55,34,38,42,44,39,38,34,46,82,73,46,68,48,63,52,37,38,68,69,29,47,80,53,48,73,67,55,44,32,52,53,45,70,71,34,83,26,21,50,26,20,96,76,68,39,62,23,48,70,76,70,62,56,74,64,94,124,123,59,45,78,48,94,54,56,47,71,69,60,36,53,53,62,70,66,44,64,47,37,35,39,24,28,47,49,66,53,82,83,39,68,46,37,72,47,79,45,39,47,69,43,37,61,36,78,77,50,52,48,30,35,35,36,63,37,52,62,70,70,58,21,50,61,51,14,22,22,72,71,64,13,44,30,20,38,38,37,63,33,34,56,84,74,56,30,27,41,38,38,33,31,42,30,40,71,41,38,50,72,41,87,60,33,67,67,57,54,64,64,31,80,74,42,81,55,70,31,36,43,68,57,31,36,37,40,34,40,54,76,44,37,36,35,39,53,36,38,42,44,36,38,34,47,82,73,45,70,48,64,52,35,38,68,71,28,47,80,53,47,72,67,56,45,33,52,54,45,71,71,33,82,26,22,49,26,19,94,78,68,39,62,24,49,71,76,72,61,58,76,66,94,123

Sequence (390 aa):
MGKTYERITGRLRTFIEEQPLFFTATAPLSGDGTVNLSPKGLKGSFAVLDDLTVAYLDFAGSNAETVAHLRENGRITLMWCAFQGPPNIVRVHGRGEPVFRDDPRFPELLARFPDIDPAPHGLRAIIVVRAELVRDTCGYAVPFMTYDQDRDLHGRRFAREDDTSLDAYFRGKEHIGTSLDGLPGLPLPLPPATFMGKTYERITGRLRTFIEEQPLFFTATAPLSGDGTVNLSPKGLKGSFAVLDDLTVAYLDFAGSNAETVAHLRENGRITLMWCAFQGPPNIVRVHGRGEPVFRDDPRFPELLARFPDIDPAPHGLRAIIVVRAELVRDTCGYAVPFMTYDQDRDLHGRRFAREDDTSLDAYFRGKEHIGTSLDGLPGLPLPLPPATF

InterPro domains:
  IPR011576 Pyridoxamine 5'-phosphate oxidase, N-terminal [PF01243] (9-138)
  IPR012349 FMN-binding split barrel [G3DSA:2.30.110.10] (8-142)

Foldseek 3Di:
DKDWDPWCDDPNVVQVLPFQKKKKWFWAPDPPTDIDIDIGGDRLQKFDPGGFKIKGWDFDDQAFVVQQRLVHPQWMKMWDFDLDDFTKMKIFTFGKHWAAQPHPCQVVVVVRRVPDDRQLGHGGTMMMTGGPIIMMDRRVVRHRDDDDDDDCVRSVVRRPDDLVNSLVVQVPHPHACAHPVGGGGRDPPRDDHDD/DKDWDPWCDDPNVVQVLPFQKKKKWAWAPDPPTDIDIDIGGDRLQKFDPGGFKIKGWDFDDQAFVVQQRLVHPQWMKMWDFDLDDFTKMKIFTFGKHWAAQPHPCQVVVVVRRVPDDRQLGHGGTMMMTGGPIIMMDRRVVRHRDDDDDDDCVRSVVRRPDDLVVSLVVQVPHPHACAHPVGGGGRDPPRDDHDD

Nearest PDB structures (foldseek):
  3in6-assembly1_B  TM=7.550E-01  e=4.236E-05  Syntrophomonas wolfei subsp. wolfei str. Goettingen G311
  3u5w-assembly1_A-2  TM=6.798E-01  e=2.227E-05  Brucella abortus 2308
  3db0-assembly1_B  TM=6.838E-01  e=5.352E-05  Listeria innocua
  2hti-assembly1_A-2  TM=6.877E-01  e=6.378E-05  Halalkalibacterium halodurans
  3db0-assembly1_A  TM=6.786E-01  e=7.431E-04  Listeria innocua